Protein AF-A0A2P2GCE1-F1 (afdb_monomer)

Secondary structure (DSSP, 8-state):
-EE--SHHHHHHHHHHHHHHHTTSS--EE---EESSSSTTTEE----TT--TT-EEEEE-SS---HHHHHHHHHHHHTT-EEEEEE-TTSHHHHHHHHTTPEEEEPP--TT----SSTHHHHTSHHHHHHHHHHHHHHHHHTTSS---HHHHHHHHHHHHHHHHHHSTTS-GGG-HHHHHHHHHTTEEEEEEEESTTHHHHHHHHHHHIIIII----EEEETTTHHHHHHHHHHSTTSTTS-TTGGG---SSSPPPPEEEEEEEE-----TTGGGS-------------------------PPPPP--PPPPPPP-B-TTT-SB-SHHHHHHHHHHTT-EEEEE-PPSS-HHHHHHHHHHHHHHHHHHHHHHHHHHS--

Organism: Streptomyces showdoensis (NCBI:txid68268)

pLDDT: mean 81.76, std 20.46, range [31.11, 98.44]

Radius of gyration: 25.98 Å; Cα contacts (8 Å, |Δi|>4): 596; chains: 1; bounding box: 72×63×85 Å

Solvent-accessible surface area (backbone atoms only — not comparable to full-atom values): 21434 Å² total; per-residue (Å²): 68,39,28,42,42,70,65,62,34,29,47,38,45,37,41,44,52,29,45,62,22,47,91,75,45,68,56,43,70,48,70,73,44,64,92,49,103,44,90,65,37,41,35,57,74,81,61,92,83,65,31,60,90,38,42,37,40,32,32,33,82,60,26,69,44,54,26,56,32,56,36,46,50,52,34,38,77,42,50,23,46,41,37,33,22,21,41,80,90,18,65,30,42,56,41,31,56,75,48,75,29,46,75,42,58,42,55,68,60,100,82,63,72,83,60,96,65,64,74,69,48,50,74,32,70,64,42,36,51,17,37,37,54,56,46,43,54,50,32,26,76,72,70,46,34,96,40,53,72,70,53,51,49,52,31,50,55,44,42,52,57,46,44,67,43,44,32,89,89,45,58,56,97,74,10,65,15,51,45,50,20,68,70,44,74,69,35,35,43,37,26,34,13,39,49,76,47,21,44,43,44,32,47,40,42,28,51,41,23,39,73,58,38,67,40,67,47,48,54,36,44,60,65,61,32,52,75,75,43,44,60,49,44,70,34,82,24,17,67,68,59,53,86,60,58,88,76,54,85,66,84,89,58,83,82,76,51,28,42,28,41,35,38,34,39,41,80,76,63,72,85,70,64,80,80,74,72,75,74,81,89,71,95,73,86,83,86,82,82,91,86,88,83,82,85,90,87,85,89,87,84,88,76,84,84,71,86,78,67,82,77,66,84,76,72,56,56,39,92,89,76,74,45,88,44,49,61,67,61,49,51,51,52,34,55,76,40,61,32,52,74,47,80,47,69,52,69,92,60,52,67,64,38,26,39,45,38,51,42,51,44,45,43,46,13,29,52,51,34,22,57,56,49,59,72,71,53,87,128

InterPro domains:
  IPR019490 Bifunctional glucose-6-phosphate/mannose-6-phosphate isomerase, C-terminal [PF10432] (175-269)
  IPR046348 SIS domain superfamily [SSF53697] (43-269)

Sequence (379 aa):
VLVAGPGTAAAGVADLVGALAGAAAPVIRLAPTGVAPAAGALRWSLPGWAGSVDLLLIPTADGSEPGLALLAEQAYRRGITVVAVAPKSSPLAEAVGRSHGLLVPMAMAPHETVPEYGETLAASPGALWALFTPLLALLDRVGLVDAPPEALEQVADRLDRTAERCGPAIATYGNPAKTLAAELADSLPLIWTEGESAGPAGRRFAAVLAELAGLPALAAELPEAMPAHGVLLAGDYAAGADPDDFFRDRVDEPQALRARVVLLRDRATNRGRANEAVGDPDGTGPTGPGGSGGSGGPGGSGGPGGPTGPIGPESPVDPETGALSAAPAARELALGHGTAISELEPEEGTALEALAELLAVTDFAAVYLSLASAGLSPR

Nearest PDB structures (foldseek):
  3knz-assembly3_F  TM=6.234E-01  e=6.292E-07  Salmonella enterica subsp. enterica serovar Typhimurium
  3knz-assembly2_C  TM=5.979E-01  e=7.928E-07  Salmonella enterica subsp. enterica serovar Typhimurium
  2a3n-assembly1_A-2  TM=6.358E-01  e=1.413E-06  Salmonella enterica subsp. enterica serovar Typhimurium str. LT2
  3knz-assembly1_B  TM=5.934E-01  e=2.668E-06  Salmonella enterica subsp. enterica serovar Typhimurium
  2j6h-assembly1_B  TM=5.439E-01  e=7.124E-06  Escherichia coli

Mean predicted aligned error: 10.97 Å

Foldseek 3Di:
DEFEEDDLLSVLLQVQLCLQLDPVDHGHYFDWDADDSDAAGTAGDDDPPDAQVAEYEYEYAALRHVRLLVVLQVCLVRNHAYEYAYACPHPNVVSCVVSVHHYDYFDDDPPDDCDPDNPVLRLALVSNNSRNVVVLVVCCVVVSGVCPPVNVVVLVVLLVVLCVQQPPPDDQVRHLLSVLLVVQLQAAEEEEEEDSQRQSLSVSLQSSLCVQQVHHYHYDYPPVSCVVCLCLLQEPQFPPNDVCVVVDPVPPDRRRHHYAYEYEYEDPDPPPPVPPPPPDPDPDDDDYDDDDDDDDDDDDDDDDDDDDDPDPPDQDQDPPRRDRDCVVVVVVSCVVSVHHYHYDYRDDDDSSSRNSSSSSSSSSNSNSSSVVSVVVDDD

Structure (mmCIF, N/CA/C/O backbone):
data_AF-A0A2P2GCE1-F1
#
_entry.id   AF-A0A2P2GCE1-F1
#
loop_
_atom_site.group_PDB
_atom_site.id
_atom_site.type_symbol
_atom_site.label_atom_id
_atom_site.label_alt_id
_atom_site.label_comp_id
_atom_site.label_asym_id
_atom_site.label_entity_id
_atom_site.label_seq_id
_atom_site.pdbx_PDB_ins_code
_atom_site.Cartn_x
_atom_site.Cartn_y
_atom_site.Cartn_z
_atom_site.occupancy
_atom_site.B_iso_or_equiv
_atom_site.auth_seq_id
_atom_site.auth_comp_id
_atom_site.auth_asym_id
_atom_site.auth_atom_id
_atom_site.pdbx_PDB_model_num
ATOM 1 N N . VAL A 1 1 ? 7.391 -10.878 -13.777 1.00 97.00 1 VAL A N 1
ATOM 2 C CA . VAL A 1 1 ? 8.082 -9.668 -13.267 1.00 97.00 1 VAL A CA 1
ATOM 3 C C . VAL A 1 1 ? 8.593 -9.946 -11.865 1.00 97.00 1 VAL A C 1
ATOM 5 O O . VAL A 1 1 ? 7.847 -10.456 -11.039 1.00 97.00 1 VAL A O 1
ATOM 8 N N . LEU A 1 2 ? 9.861 -9.656 -11.597 1.00 98.19 2 LEU A N 1
ATOM 9 C CA . LEU A 1 2 ? 10.485 -9.746 -10.281 1.00 98.19 2 LEU A CA 1
ATOM 10 C C . LEU A 1 2 ? 10.669 -8.329 -9.736 1.00 98.19 2 LEU A C 1
ATOM 12 O O . LEU A 1 2 ? 11.089 -7.451 -10.483 1.00 98.19 2 LEU A O 1
ATOM 16 N N . VAL A 1 3 ? 10.393 -8.102 -8.454 1.00 98.19 3 VAL A N 1
ATOM 17 C CA . VAL A 1 3 ? 10.593 -6.792 -7.812 1.00 98.19 3 VAL A CA 1
ATOM 18 C C . VAL A 1 3 ? 11.476 -6.958 -6.585 1.00 98.19 3 VAL A C 1
ATOM 20 O O . VAL A 1 3 ? 11.187 -7.790 -5.727 1.00 98.19 3 VAL A O 1
ATOM 23 N N . ALA A 1 4 ? 12.555 -6.184 -6.491 1.00 97.50 4 ALA A N 1
ATOM 24 C CA . ALA A 1 4 ? 13.495 -6.252 -5.378 1.00 97.50 4 ALA A CA 1
ATOM 25 C C . ALA A 1 4 ? 13.879 -4.858 -4.892 1.00 97.50 4 ALA A C 1
ATOM 27 O O . ALA A 1 4 ? 14.439 -4.065 -5.638 1.00 97.50 4 ALA A O 1
ATOM 28 N N . GLY A 1 5 ? 13.638 -4.583 -3.618 1.00 93.56 5 GLY A N 1
ATOM 29 C CA . GLY A 1 5 ? 14.087 -3.358 -2.976 1.00 93.56 5 GLY A CA 1
ATOM 30 C C . GLY A 1 5 ? 13.946 -3.452 -1.458 1.00 93.56 5 GLY A C 1
ATOM 31 O O . GLY A 1 5 ? 13.194 -4.304 -0.963 1.00 93.56 5 GLY A O 1
ATOM 32 N N . PRO A 1 6 ? 14.711 -2.646 -0.710 1.00 89.81 6 PRO A N 1
ATOM 33 C CA . PRO A 1 6 ? 14.634 -2.584 0.741 1.00 89.81 6 PRO A CA 1
ATOM 34 C C . PRO A 1 6 ? 13.411 -1.780 1.202 1.00 89.81 6 PRO A C 1
ATOM 36 O O . PRO A 1 6 ? 12.916 -0.904 0.494 1.00 89.81 6 PRO A O 1
ATOM 39 N N . GLY A 1 7 ? 12.964 -2.062 2.425 1.00 87.12 7 GLY A N 1
ATOM 40 C CA . GLY A 1 7 ? 11.934 -1.275 3.102 1.00 87.12 7 GLY A CA 1
ATOM 41 C C . GLY A 1 7 ? 10.504 -1.495 2.603 1.00 87.12 7 GLY A C 1
ATOM 42 O O . GLY A 1 7 ? 10.223 -2.295 1.701 1.00 87.12 7 GLY A O 1
ATOM 43 N N . THR A 1 8 ? 9.587 -0.782 3.245 1.00 88.31 8 THR A N 1
ATOM 44 C CA . THR A 1 8 ? 8.139 -0.821 3.004 1.00 88.31 8 THR A CA 1
ATOM 45 C C . THR A 1 8 ? 7.738 -0.107 1.725 1.00 88.31 8 THR A C 1
ATOM 47 O O . THR A 1 8 ? 6.841 -0.594 1.048 1.00 88.31 8 THR A O 1
ATOM 50 N N . ALA A 1 9 ? 8.422 0.971 1.325 1.00 89.44 9 ALA A N 1
ATOM 51 C CA . ALA A 1 9 ? 8.139 1.658 0.066 1.00 89.44 9 ALA A CA 1
ATOM 52 C C . ALA A 1 9 ? 8.326 0.718 -1.138 1.00 89.44 9 ALA A C 1
ATOM 54 O O . ALA A 1 9 ? 7.420 0.569 -1.955 1.00 89.44 9 ALA A O 1
ATOM 55 N N . ALA A 1 10 ? 9.454 0.001 -1.214 1.00 91.62 10 ALA A N 1
ATOM 56 C CA . ALA A 1 10 ? 9.690 -0.977 -2.276 1.00 91.62 10 ALA A CA 1
ATOM 57 C C . ALA A 1 10 ? 8.738 -2.183 -2.196 1.00 91.62 10 ALA A C 1
ATOM 59 O O . ALA A 1 10 ? 8.334 -2.720 -3.228 1.00 91.62 10 ALA A O 1
ATOM 60 N N . ALA A 1 11 ? 8.372 -2.613 -0.982 1.00 92.38 11 ALA A N 1
ATOM 61 C CA . ALA A 1 11 ? 7.367 -3.656 -0.786 1.00 92.38 11 ALA A CA 1
ATOM 62 C C . ALA A 1 11 ? 5.987 -3.215 -1.296 1.00 92.38 11 ALA A C 1
ATOM 64 O O . ALA A 1 11 ? 5.357 -3.948 -2.049 1.00 92.38 11 ALA A O 1
ATOM 65 N N . GLY A 1 12 ? 5.572 -1.994 -0.954 1.00 93.50 12 GLY A N 1
ATOM 66 C CA . GLY A 1 12 ? 4.338 -1.375 -1.418 1.00 93.50 12 GLY A CA 1
ATOM 67 C C . GLY A 1 12 ? 4.319 -1.242 -2.935 1.00 93.50 12 GLY A C 1
ATOM 68 O O . GLY A 1 12 ? 3.359 -1.668 -3.559 1.00 93.50 12 GLY A O 1
ATOM 69 N N . VAL A 1 13 ? 5.403 -0.765 -3.555 1.00 95.00 13 VAL A N 1
ATOM 70 C CA . VAL A 1 13 ? 5.531 -0.740 -5.023 1.00 95.00 13 VAL A CA 1
ATOM 71 C C . VAL A 1 13 ? 5.322 -2.130 -5.629 1.00 95.00 13 VAL A C 1
ATOM 73 O O . VAL A 1 13 ? 4.600 -2.254 -6.613 1.00 95.00 13 VAL A O 1
ATOM 76 N N . ALA A 1 14 ? 5.921 -3.180 -5.060 1.00 95.62 14 ALA A N 1
ATOM 77 C CA . ALA A 1 14 ? 5.745 -4.541 -5.569 1.00 95.62 14 ALA A CA 1
ATOM 78 C C . ALA A 1 14 ? 4.281 -5.007 -5.494 1.00 95.62 14 ALA A C 1
ATOM 80 O O . ALA A 1 14 ? 3.779 -5.577 -6.462 1.00 95.62 14 ALA A O 1
ATOM 81 N N . ASP A 1 15 ? 3.603 -4.726 -4.380 1.00 94.50 15 ASP A N 1
ATOM 82 C CA . ASP A 1 15 ? 2.193 -5.066 -4.181 1.00 94.50 15 ASP A CA 1
ATOM 83 C C . ASP A 1 15 ? 1.279 -4.292 -5.145 1.00 94.50 15 ASP A C 1
ATOM 85 O O . ASP A 1 15 ? 0.379 -4.881 -5.740 1.00 94.50 15 ASP A O 1
ATOM 89 N N . LEU A 1 16 ? 1.538 -2.995 -5.349 1.00 94.88 16 LEU A N 1
ATOM 90 C CA . LEU A 1 16 ? 0.778 -2.136 -6.266 1.00 94.88 16 LEU A CA 1
ATOM 91 C C . LEU A 1 16 ? 0.958 -2.574 -7.723 1.00 94.88 16 LEU A C 1
ATOM 93 O O . LEU A 1 16 ? -0.018 -2.714 -8.454 1.00 94.88 16 LEU A O 1
ATOM 97 N N . VAL A 1 17 ? 2.199 -2.847 -8.141 1.00 95.00 17 VAL A N 1
ATOM 98 C CA . VAL A 1 17 ? 2.485 -3.385 -9.480 1.00 95.00 17 VAL A CA 1
ATOM 99 C C . VAL A 1 17 ? 1.820 -4.749 -9.663 1.00 95.00 17 VAL A C 1
ATOM 101 O O . VAL A 1 17 ? 1.290 -5.018 -10.736 1.00 95.00 17 VAL A O 1
ATOM 104 N N . GLY A 1 18 ? 1.807 -5.595 -8.628 1.00 93.69 18 GLY A N 1
ATOM 105 C CA . GLY A 1 18 ? 1.111 -6.882 -8.641 1.00 93.69 18 GLY A CA 1
ATOM 106 C C . GLY A 1 18 ? -0.392 -6.754 -8.859 1.00 93.69 18 GLY A C 1
ATOM 107 O O . GLY A 1 18 ? -0.934 -7.428 -9.733 1.00 93.69 18 GLY A O 1
ATOM 108 N N . ALA A 1 19 ? -1.045 -5.863 -8.115 1.00 91.56 19 ALA A N 1
ATOM 109 C CA . ALA A 1 19 ? -2.475 -5.619 -8.262 1.00 91.56 19 ALA A CA 1
ATOM 110 C C . ALA A 1 19 ? -2.828 -5.043 -9.641 1.00 91.56 19 ALA A C 1
ATOM 112 O O . ALA A 1 19 ? -3.722 -5.559 -10.308 1.00 91.56 19 ALA A O 1
ATOM 113 N N . LEU A 1 20 ? -2.082 -4.038 -10.115 1.00 91.38 20 LEU A N 1
ATOM 114 C CA . LEU A 1 20 ? -2.357 -3.395 -11.403 1.00 91.38 20 LEU A CA 1
ATOM 115 C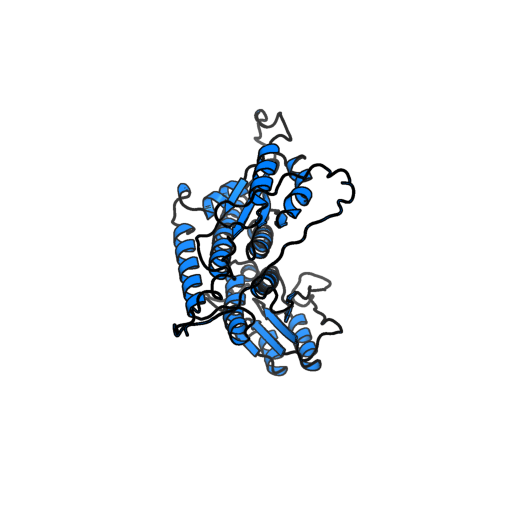 C . LEU A 1 20 ? -2.070 -4.303 -12.605 1.00 91.38 20 LEU A C 1
ATOM 117 O O . LEU A 1 20 ? -2.835 -4.296 -13.571 1.00 91.38 20 LEU A O 1
ATOM 121 N N . ALA A 1 21 ? -0.996 -5.098 -12.552 1.00 90.69 21 ALA A N 1
ATOM 122 C CA . ALA A 1 21 ? -0.695 -6.069 -13.602 1.00 90.69 21 ALA A CA 1
ATOM 123 C C . ALA A 1 21 ? -1.765 -7.170 -13.675 1.00 90.69 21 ALA A C 1
ATOM 125 O O . ALA A 1 21 ? -2.059 -7.683 -14.758 1.00 90.69 21 ALA A O 1
ATOM 126 N N . GLY A 1 22 ? -2.367 -7.534 -12.536 1.00 85.00 22 GLY A N 1
ATOM 127 C CA . GLY A 1 22 ? -3.435 -8.525 -12.454 1.00 85.00 22 GLY A CA 1
ATOM 128 C C . GLY A 1 22 ? -3.074 -9.827 -13.176 1.00 85.00 22 GLY A C 1
ATOM 129 O O . GLY A 1 22 ? -2.031 -10.432 -12.937 1.00 85.00 22 GLY A O 1
ATOM 130 N N . ALA A 1 23 ? -3.932 -10.255 -14.105 1.00 84.75 23 ALA A N 1
ATOM 131 C CA . ALA A 1 23 ? -3.715 -11.472 -14.887 1.00 84.75 23 ALA A CA 1
ATOM 132 C C . ALA A 1 23 ? -2.702 -11.319 -16.044 1.00 84.75 23 ALA A C 1
ATOM 134 O O . ALA A 1 23 ? -2.363 -12.322 -16.671 1.00 84.75 23 ALA A O 1
ATOM 135 N N . ALA A 1 24 ? -2.221 -10.106 -16.349 1.00 87.81 24 ALA A N 1
ATOM 136 C CA . ALA A 1 24 ? -1.323 -9.871 -17.482 1.00 87.81 24 ALA A CA 1
ATOM 137 C C . ALA A 1 24 ? 0.068 -10.484 -17.257 1.00 87.81 24 ALA A C 1
ATOM 139 O O . ALA A 1 24 ? 0.662 -11.032 -18.187 1.00 87.81 24 ALA A O 1
ATOM 140 N N . ALA A 1 25 ? 0.586 -10.425 -16.025 1.00 90.38 25 ALA A N 1
ATOM 141 C CA . ALA A 1 25 ? 1.850 -11.059 -15.668 1.00 90.38 25 ALA A CA 1
ATOM 142 C C . ALA A 1 25 ? 1.961 -11.340 -14.161 1.00 90.38 25 ALA A C 1
ATOM 144 O O . ALA A 1 25 ? 1.595 -10.489 -13.352 1.00 90.38 25 ALA A O 1
ATOM 145 N N . PRO A 1 26 ? 2.572 -12.471 -13.754 1.00 93.94 26 PRO A N 1
ATOM 146 C CA . PRO A 1 26 ? 2.893 -12.701 -12.353 1.00 93.94 26 PRO A CA 1
ATOM 147 C C . PRO A 1 26 ? 3.958 -11.705 -11.879 1.00 93.94 26 PRO A C 1
ATOM 149 O O . PRO A 1 26 ? 5.027 -11.567 -12.493 1.00 93.94 26 PRO A O 1
ATOM 152 N N . VAL A 1 27 ? 3.683 -11.044 -10.757 1.00 95.75 27 VAL A N 1
ATOM 153 C CA . VAL A 1 27 ? 4.613 -10.142 -10.070 1.00 95.75 27 VAL A CA 1
ATOM 154 C C . VAL A 1 27 ? 5.068 -10.810 -8.780 1.00 95.75 27 VAL A C 1
ATOM 156 O O . VAL A 1 27 ? 4.255 -11.179 -7.939 1.00 95.75 27 VAL A O 1
ATOM 159 N N . ILE A 1 28 ? 6.377 -11.004 -8.634 1.00 96.44 28 ILE A N 1
ATOM 160 C CA . ILE A 1 28 ? 6.964 -11.695 -7.485 1.00 96.44 28 ILE A CA 1
ATOM 161 C C . ILE A 1 28 ? 7.932 -10.751 -6.790 1.00 96.44 28 ILE A C 1
ATOM 163 O O . ILE A 1 28 ? 8.972 -10.378 -7.341 1.00 96.44 28 ILE A O 1
ATOM 167 N N . ARG A 1 29 ? 7.613 -10.401 -5.544 1.00 96.50 29 ARG A N 1
ATOM 168 C CA . ARG A 1 29 ? 8.542 -9.693 -4.670 1.00 96.50 29 ARG A CA 1
ATOM 169 C C . ARG A 1 29 ? 9.644 -10.646 -4.208 1.00 96.50 29 ARG A C 1
ATOM 171 O O . ARG A 1 29 ? 9.377 -11.679 -3.599 1.00 96.50 29 ARG A O 1
ATOM 178 N N . LEU A 1 30 ? 10.8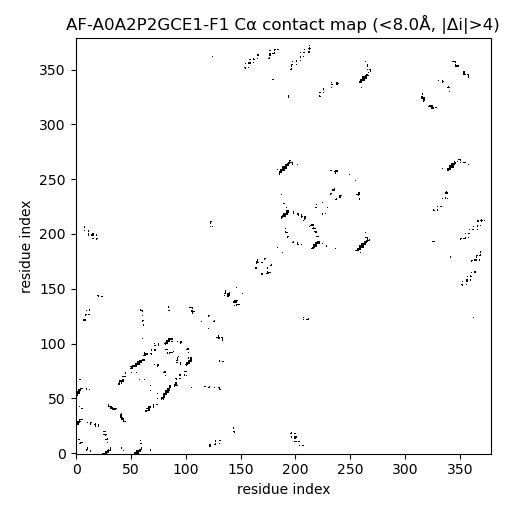95 -10.276 -4.454 1.00 97.31 30 LEU A N 1
ATOM 179 C CA . LEU A 1 30 ? 12.058 -10.956 -3.899 1.00 97.31 30 LEU A CA 1
ATOM 180 C C . LEU A 1 30 ? 12.292 -10.429 -2.480 1.00 97.31 30 LEU A C 1
ATOM 182 O O . LEU A 1 30 ? 12.691 -9.278 -2.290 1.00 97.31 30 LEU A O 1
ATOM 186 N N . ALA A 1 31 ? 12.026 -11.267 -1.479 1.00 93.19 31 ALA A N 1
ATOM 187 C CA . ALA A 1 31 ? 12.247 -10.902 -0.086 1.00 93.19 31 ALA A CA 1
ATOM 188 C C . ALA A 1 31 ? 13.753 -10.721 0.198 1.00 93.19 31 ALA A C 1
ATOM 190 O O . ALA A 1 31 ? 14.552 -11.575 -0.206 1.00 93.19 31 ALA A O 1
ATOM 191 N N . PRO A 1 32 ? 14.158 -9.637 0.888 1.00 93.50 32 PRO A N 1
ATOM 192 C CA . PRO A 1 32 ? 15.534 -9.492 1.330 1.00 93.50 32 PRO A CA 1
ATOM 193 C C . PRO A 1 32 ? 15.869 -10.548 2.387 1.00 93.50 32 PRO A C 1
ATOM 195 O O . PRO A 1 32 ? 15.072 -10.844 3.274 1.00 93.50 32 PRO A O 1
ATOM 198 N N . THR A 1 33 ? 17.082 -11.078 2.319 1.00 92.62 33 THR A N 1
ATOM 199 C CA . THR A 1 33 ? 17.701 -11.893 3.370 1.00 92.62 33 THR A CA 1
ATOM 200 C C . THR A 1 33 ? 18.918 -11.158 3.919 1.00 92.62 33 THR A C 1
ATOM 202 O O . THR A 1 33 ? 19.455 -10.271 3.261 1.00 92.62 33 THR A O 1
ATOM 205 N N . GLY A 1 34 ? 19.370 -11.484 5.124 1.00 89.56 34 GLY A N 1
ATOM 206 C CA . GLY A 1 34 ? 20.516 -10.801 5.718 1.00 89.56 34 GLY A CA 1
ATOM 207 C C . GLY A 1 34 ? 20.643 -11.071 7.207 1.00 89.56 34 GLY A C 1
ATOM 208 O O . GLY A 1 34 ? 19.782 -11.705 7.810 1.00 89.56 34 GLY A O 1
ATOM 209 N N . VAL A 1 35 ? 21.740 -10.589 7.789 1.00 87.31 35 VAL A N 1
ATOM 210 C CA . VAL A 1 35 ? 22.034 -10.739 9.226 1.00 87.31 35 VAL A CA 1
ATOM 211 C C . VAL A 1 35 ? 21.530 -9.563 10.069 1.00 87.31 35 VAL A C 1
ATOM 213 O O . VAL A 1 35 ? 21.511 -9.664 11.291 1.00 87.31 35 VAL A O 1
ATOM 216 N N . ALA A 1 36 ? 21.151 -8.450 9.430 1.00 82.94 36 ALA A N 1
ATOM 217 C CA . ALA A 1 36 ? 20.668 -7.232 10.077 1.00 82.94 36 ALA A CA 1
ATOM 218 C C . ALA A 1 36 ? 19.859 -6.360 9.092 1.00 82.94 36 ALA A C 1
ATOM 220 O O . ALA A 1 36 ? 20.103 -6.442 7.885 1.00 82.94 36 ALA A O 1
ATOM 221 N N . PRO A 1 37 ? 18.956 -5.487 9.580 1.00 73.69 37 PRO A N 1
ATOM 222 C CA . PRO A 1 37 ? 18.264 -4.476 8.777 1.00 73.69 37 PRO A CA 1
ATOM 223 C C . PRO A 1 37 ? 19.143 -3.225 8.582 1.00 73.69 37 PRO A C 1
ATOM 225 O O . PRO A 1 37 ? 18.708 -2.108 8.830 1.00 73.69 37 PRO A O 1
ATOM 228 N N . ALA A 1 38 ? 20.412 -3.416 8.218 1.00 74.06 38 ALA A N 1
ATOM 229 C CA . ALA A 1 38 ? 21.393 -2.341 8.086 1.00 74.06 38 ALA A CA 1
ATOM 230 C C . ALA A 1 38 ? 21.940 -2.273 6.659 1.00 74.06 38 ALA A C 1
ATOM 232 O O . ALA A 1 38 ? 22.101 -3.313 6.009 1.00 74.06 38 ALA A O 1
ATOM 233 N N . ALA A 1 39 ? 22.298 -1.062 6.225 1.00 73.88 39 ALA A N 1
ATOM 234 C CA . ALA A 1 39 ? 22.939 -0.825 4.936 1.00 73.88 39 ALA A CA 1
ATOM 235 C C . ALA A 1 39 ? 24.120 -1.782 4.728 1.00 73.88 39 ALA A C 1
ATOM 237 O O . ALA A 1 39 ? 25.005 -1.904 5.578 1.00 73.88 39 ALA A O 1
ATOM 238 N N . GLY A 1 40 ? 24.137 -2.507 3.609 1.00 83.75 40 GLY A N 1
ATOM 239 C CA . GLY A 1 40 ? 25.195 -3.476 3.323 1.00 83.75 40 GLY A CA 1
ATOM 240 C C . GLY A 1 40 ? 24.933 -4.897 3.816 1.00 83.75 40 GLY A C 1
ATOM 241 O O . GLY A 1 40 ? 25.642 -5.813 3.380 1.00 83.75 40 GLY A O 1
ATOM 242 N N . ALA A 1 41 ? 23.926 -5.133 4.661 1.00 90.06 41 ALA A N 1
ATOM 243 C CA . ALA A 1 41 ? 23.617 -6.461 5.199 1.00 90.06 41 ALA A CA 1
ATOM 244 C C . ALA A 1 41 ? 22.568 -7.226 4.374 1.00 90.06 41 ALA A C 1
ATOM 246 O O . ALA A 1 41 ? 22.531 -8.458 4.447 1.00 90.06 41 ALA A O 1
ATOM 247 N N . LEU A 1 42 ? 21.764 -6.529 3.564 1.00 93.69 42 LEU A N 1
ATOM 248 C CA . LEU A 1 42 ? 20.676 -7.131 2.793 1.00 93.69 42 LEU A CA 1
ATOM 249 C C . LEU A 1 42 ? 21.164 -7.802 1.501 1.00 93.69 42 LEU A C 1
ATOM 251 O O . LEU A 1 42 ? 22.088 -7.337 0.828 1.00 93.69 42 LEU A O 1
ATOM 255 N N . ARG A 1 43 ? 20.551 -8.930 1.148 1.00 94.69 43 ARG A N 1
ATOM 256 C CA . ARG A 1 43 ? 20.847 -9.753 -0.030 1.00 94.69 43 ARG A CA 1
ATOM 257 C C . ARG A 1 43 ? 19.555 -10.231 -0.674 1.00 94.69 43 ARG A C 1
ATOM 259 O O . ARG A 1 43 ? 18.578 -10.528 0.007 1.00 94.69 43 ARG A O 1
ATOM 266 N N . TRP A 1 44 ? 19.600 -10.400 -1.988 1.00 96.50 44 TRP A N 1
ATOM 267 C CA . TRP A 1 44 ? 18.512 -10.959 -2.780 1.00 96.50 44 TRP A CA 1
ATOM 268 C C . TRP A 1 44 ? 19.046 -12.085 -3.651 1.00 96.50 44 TRP A C 1
ATOM 270 O O . TRP A 1 44 ? 20.198 -12.061 -4.092 1.00 96.50 44 TRP A O 1
ATOM 280 N N . SER A 1 45 ? 18.191 -13.068 -3.908 1.00 95.31 45 SER A N 1
ATOM 281 C CA . SER A 1 45 ? 18.513 -14.207 -4.760 1.00 95.31 45 SER A CA 1
ATOM 282 C C . SER A 1 45 ? 17.442 -14.382 -5.822 1.00 95.31 45 SER A C 1
ATOM 284 O O . SER A 1 45 ? 16.252 -14.276 -5.527 1.00 95.31 45 SER A O 1
ATOM 286 N N . LEU A 1 46 ? 17.876 -14.650 -7.052 1.00 97.38 46 LEU A N 1
ATOM 287 C CA . LEU A 1 46 ? 16.972 -14.948 -8.155 1.00 97.38 46 LEU A CA 1
ATOM 288 C C . LEU A 1 46 ? 16.497 -16.405 -8.072 1.00 97.38 46 LEU A C 1
ATOM 290 O O . LEU A 1 46 ? 17.342 -17.300 -7.927 1.00 97.38 46 LEU A O 1
ATOM 294 N N . PRO A 1 47 ? 15.190 -16.672 -8.250 1.00 96.75 47 PRO A N 1
ATOM 295 C CA . PRO A 1 47 ? 14.674 -18.030 -8.391 1.00 96.75 47 PRO A CA 1
ATOM 296 C C . PRO A 1 47 ? 15.408 -18.814 -9.485 1.00 96.75 47 PRO A C 1
ATOM 298 O O . PRO A 1 47 ? 15.881 -18.237 -10.464 1.00 96.75 47 PRO A O 1
ATOM 301 N N . GLY A 1 48 ? 15.508 -20.138 -9.345 1.00 96.06 48 GLY A N 1
ATOM 302 C CA . GLY A 1 48 ? 16.261 -20.981 -10.289 1.00 96.06 48 GLY A CA 1
ATOM 303 C C . GLY A 1 48 ? 15.728 -20.963 -11.728 1.00 96.06 48 GLY A C 1
ATOM 304 O O . GLY A 1 48 ? 16.494 -21.191 -12.656 1.00 96.06 48 GLY A O 1
ATOM 305 N N . TRP A 1 49 ? 14.442 -20.658 -11.908 1.00 95.69 49 TRP A N 1
ATOM 306 C CA . TRP A 1 49 ? 13.774 -20.574 -13.209 1.00 95.69 49 TRP A CA 1
ATOM 307 C C . TRP A 1 49 ? 13.901 -19.200 -13.889 1.00 95.69 49 TRP A C 1
ATOM 309 O O . TRP A 1 49 ? 13.540 -19.088 -15.056 1.00 95.69 49 TRP A O 1
ATOM 319 N N . ALA A 1 50 ? 14.393 -18.170 -13.188 1.00 97.44 50 ALA A N 1
ATOM 320 C CA . ALA A 1 50 ? 14.442 -16.808 -13.718 1.00 97.44 50 ALA A CA 1
ATOM 321 C C . ALA A 1 50 ? 15.486 -16.670 -14.842 1.00 97.44 50 ALA A C 1
ATOM 323 O O . ALA A 1 50 ? 16.646 -17.061 -14.654 1.00 97.44 50 ALA A O 1
ATOM 324 N N . GLY A 1 51 ? 15.091 -16.083 -15.975 1.00 96.62 51 GLY A N 1
ATOM 325 C CA . GLY A 1 51 ? 15.886 -16.017 -17.204 1.00 96.62 51 GLY A CA 1
ATOM 326 C C . GLY A 1 51 ? 15.482 -14.890 -18.162 1.00 96.62 51 GLY A C 1
ATOM 327 O O . GLY A 1 51 ? 14.857 -13.909 -17.780 1.00 96.62 51 GLY A O 1
ATOM 328 N N . SER A 1 52 ? 15.849 -15.004 -19.438 1.00 96.31 52 SER A N 1
ATOM 329 C CA . SER A 1 52 ? 15.854 -13.864 -20.373 1.00 96.31 52 SER A CA 1
ATOM 330 C C . SER A 1 52 ? 14.497 -13.270 -20.762 1.00 96.31 52 SER A C 1
ATOM 332 O O . SER A 1 52 ? 14.450 -12.235 -21.419 1.00 96.31 52 SER A O 1
ATOM 334 N N . VAL A 1 53 ? 13.398 -13.930 -20.402 1.00 94.69 53 VAL A N 1
ATOM 335 C CA . VAL A 1 53 ? 12.029 -13.429 -20.610 1.00 94.69 53 VAL A CA 1
ATOM 336 C C . VAL A 1 53 ? 11.496 -12.667 -19.396 1.00 94.69 53 VAL A C 1
ATOM 338 O O . VAL A 1 53 ? 10.397 -12.121 -19.446 1.00 94.69 53 VAL A O 1
ATOM 341 N N . ASP A 1 54 ? 12.264 -12.624 -18.307 1.00 96.56 54 ASP A N 1
ATOM 342 C CA . ASP A 1 54 ? 11.882 -11.939 -17.085 1.00 96.56 54 ASP A CA 1
ATOM 343 C C . ASP A 1 54 ? 12.345 -10.478 -17.072 1.00 96.56 54 ASP A C 1
ATOM 345 O O . ASP A 1 54 ? 13.385 -10.096 -17.619 1.00 96.56 54 ASP A O 1
ATOM 349 N N . LEU A 1 55 ? 11.561 -9.672 -16.362 1.00 97.00 55 LEU A N 1
ATOM 350 C CA . LEU A 1 55 ? 11.849 -8.286 -16.017 1.00 97.00 55 LEU A CA 1
ATOM 351 C C . LEU A 1 55 ? 12.127 -8.203 -14.518 1.00 97.00 55 LEU A C 1
ATOM 353 O O . LEU A 1 55 ? 11.278 -8.614 -13.726 1.00 97.00 55 LEU A O 1
ATOM 357 N N . LEU A 1 56 ? 13.280 -7.657 -14.138 1.00 98.19 56 LEU A N 1
ATOM 358 C CA . LEU A 1 56 ? 13.629 -7.307 -12.767 1.00 98.19 56 LEU A CA 1
ATOM 359 C C . LEU A 1 56 ? 13.491 -5.795 -12.568 1.00 98.19 56 LEU A C 1
ATOM 361 O O . LEU A 1 56 ? 14.229 -5.018 -13.173 1.00 98.19 56 LEU A O 1
ATOM 365 N N . LEU A 1 57 ? 12.585 -5.401 -11.678 1.00 98.38 57 LEU A N 1
ATOM 366 C CA . LEU A 1 57 ? 12.412 -4.034 -11.205 1.00 98.38 57 LEU A CA 1
ATOM 367 C C . LEU A 1 57 ? 13.134 -3.853 -9.867 1.00 98.38 57 LEU A C 1
ATOM 369 O O . LEU A 1 57 ? 12.926 -4.631 -8.934 1.00 98.38 57 LEU A O 1
ATOM 373 N N . ILE A 1 58 ? 13.955 -2.810 -9.761 1.00 98.12 58 ILE A N 1
ATOM 374 C CA . ILE A 1 58 ? 14.687 -2.455 -8.542 1.00 98.12 58 ILE A CA 1
ATOM 375 C C . ILE A 1 58 ? 14.295 -1.038 -8.090 1.00 98.12 58 ILE A C 1
ATOM 377 O O . ILE A 1 58 ? 14.989 -0.082 -8.442 1.00 98.12 58 ILE A O 1
ATOM 381 N N . PRO A 1 59 ? 13.175 -0.864 -7.362 1.00 96.00 59 PRO A N 1
ATOM 382 C CA . PRO A 1 59 ? 12.824 0.412 -6.744 1.00 96.00 59 PRO A CA 1
ATOM 383 C C . PRO A 1 59 ? 13.594 0.609 -5.428 1.00 96.00 59 PRO A C 1
ATOM 385 O O . PRO A 1 59 ? 13.525 -0.226 -4.525 1.00 96.00 59 PRO A O 1
ATOM 388 N N . THR A 1 60 ? 14.327 1.714 -5.298 1.00 92.44 60 THR A N 1
ATOM 389 C CA . THR A 1 60 ? 15.046 2.070 -4.066 1.00 92.44 60 THR A CA 1
ATOM 390 C C . THR A 1 60 ? 15.203 3.581 -3.914 1.00 92.44 60 THR A C 1
ATOM 392 O O . THR A 1 60 ? 15.590 4.274 -4.851 1.00 92.44 60 THR A O 1
ATOM 395 N N . ALA A 1 61 ? 14.906 4.094 -2.718 1.00 87.25 61 ALA A N 1
ATOM 396 C CA . ALA A 1 61 ? 14.978 5.523 -2.423 1.00 87.25 61 ALA A CA 1
ATOM 397 C C . ALA A 1 61 ? 16.423 6.045 -2.295 1.00 87.25 61 ALA A C 1
ATOM 399 O O . ALA A 1 61 ? 16.652 7.233 -2.497 1.00 87.25 61 ALA A O 1
ATOM 400 N N . ASP A 1 62 ? 17.398 5.180 -1.988 1.00 84.69 62 ASP A N 1
ATOM 401 C CA . ASP A 1 62 ? 18.798 5.580 -1.782 1.00 84.69 62 ASP A CA 1
ATOM 402 C C . ASP A 1 62 ? 19.770 4.993 -2.824 1.00 84.69 62 ASP A C 1
ATOM 404 O O . ASP A 1 62 ? 20.778 5.612 -3.168 1.00 84.69 62 ASP A O 1
ATOM 408 N N . GLY A 1 63 ? 19.475 3.806 -3.362 1.00 88.81 63 GLY A N 1
ATOM 409 C CA . GLY A 1 63 ? 20.382 3.045 -4.220 1.00 88.81 63 GLY A CA 1
ATOM 410 C C . GLY A 1 63 ? 21.710 2.654 -3.562 1.00 88.81 63 GLY A C 1
ATOM 411 O O . GLY A 1 63 ? 22.665 2.354 -4.284 1.00 88.81 63 GLY A O 1
ATOM 412 N N . SER A 1 64 ? 21.797 2.673 -2.228 1.00 89.31 64 SER A N 1
ATOM 413 C CA . SER A 1 64 ? 23.050 2.464 -1.488 1.00 89.31 64 SER A CA 1
ATOM 414 C C . SER A 1 64 ? 23.360 0.985 -1.238 1.00 89.31 64 SER A C 1
ATOM 416 O O . SER A 1 64 ? 24.525 0.612 -1.094 1.00 89.31 64 SER A O 1
ATOM 418 N N . GLU A 1 65 ? 22.330 0.132 -1.244 1.00 92.38 65 GLU A N 1
ATOM 419 C CA . GLU A 1 65 ? 22.432 -1.279 -0.874 1.00 92.38 65 GLU A CA 1
ATOM 420 C C . GLU A 1 65 ? 23.284 -2.112 -1.855 1.00 92.38 65 GLU A C 1
ATOM 422 O O . GLU A 1 65 ? 22.830 -2.439 -2.960 1.00 92.38 65 GLU A O 1
ATOM 427 N N . PRO A 1 66 ? 24.483 -2.584 -1.451 1.00 93.56 66 PRO A N 1
ATOM 428 C CA . PRO A 1 66 ? 25.361 -3.396 -2.297 1.00 93.56 66 PRO A CA 1
ATOM 429 C C . PRO A 1 66 ? 24.711 -4.702 -2.770 1.00 93.56 66 PRO A C 1
ATOM 431 O O . PRO A 1 66 ? 25.027 -5.210 -3.846 1.00 93.56 66 PRO A O 1
ATOM 434 N N . GLY A 1 67 ? 23.784 -5.256 -1.980 1.00 94.94 67 GLY A N 1
ATOM 435 C CA . GLY A 1 67 ? 23.035 -6.459 -2.341 1.00 94.94 67 GLY A CA 1
ATOM 436 C C . GLY A 1 67 ? 22.210 -6.304 -3.621 1.00 94.94 67 GLY A C 1
ATOM 437 O O . GLY A 1 67 ? 22.058 -7.280 -4.355 1.00 94.94 67 GLY A O 1
ATOM 438 N N . LEU A 1 68 ? 21.729 -5.094 -3.924 1.00 95.81 68 LEU A N 1
ATOM 439 C CA . LEU A 1 68 ? 20.987 -4.806 -5.154 1.00 95.81 68 LEU A CA 1
ATOM 440 C C . LEU A 1 68 ? 21.909 -4.752 -6.376 1.00 95.81 68 LEU A C 1
ATOM 442 O O . LEU A 1 68 ? 21.548 -5.263 -7.432 1.00 95.81 68 LEU A O 1
ATOM 446 N N . ALA A 1 69 ? 23.123 -4.209 -6.231 1.00 95.31 69 ALA A N 1
ATOM 447 C CA . ALA A 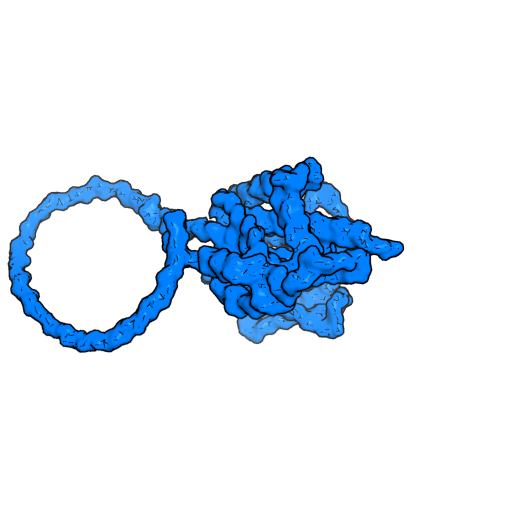1 69 ? 24.130 -4.240 -7.293 1.00 95.31 69 ALA A CA 1
ATOM 448 C C . ALA A 1 69 ? 24.517 -5.687 -7.647 1.00 95.31 69 ALA A C 1
ATOM 450 O O . ALA A 1 69 ? 24.527 -6.067 -8.818 1.00 95.31 69 ALA A O 1
ATOM 451 N N . LEU A 1 70 ? 24.731 -6.530 -6.629 1.00 95.81 70 LEU A N 1
ATOM 452 C CA . LEU A 1 70 ? 24.973 -7.963 -6.823 1.00 95.81 70 LEU A CA 1
ATOM 453 C C . LEU A 1 70 ? 23.785 -8.669 -7.490 1.00 95.81 70 LEU A C 1
ATOM 455 O O . LEU A 1 70 ? 23.983 -9.598 -8.272 1.00 95.81 70 LEU A O 1
ATOM 459 N N . LEU A 1 71 ? 22.550 -8.263 -7.184 1.00 97.31 71 LEU A N 1
ATOM 460 C CA . LEU A 1 71 ? 21.355 -8.799 -7.831 1.00 97.31 71 LEU A CA 1
ATOM 461 C C . LEU A 1 71 ? 21.290 -8.402 -9.314 1.00 97.31 71 LEU A C 1
ATOM 463 O O . LEU A 1 71 ? 21.033 -9.263 -10.154 1.00 97.31 71 LEU A O 1
ATOM 467 N N . ALA A 1 72 ? 21.569 -7.138 -9.644 1.00 97.06 72 ALA A N 1
ATOM 468 C CA . ALA A 1 72 ? 21.612 -6.656 -11.025 1.00 97.06 72 ALA A CA 1
ATOM 469 C C . ALA A 1 72 ? 22.657 -7.422 -11.859 1.00 97.06 72 ALA A C 1
ATOM 471 O O . ALA A 1 72 ? 22.370 -7.863 -12.971 1.00 97.06 72 ALA A O 1
ATOM 472 N N . GLU A 1 73 ? 23.839 -7.690 -11.297 1.00 96.12 73 GLU A N 1
ATOM 473 C CA . GLU A 1 73 ? 24.857 -8.516 -11.957 1.00 96.12 73 GLU A CA 1
ATOM 474 C C . GLU A 1 73 ? 24.430 -9.979 -12.149 1.00 96.12 73 GLU A C 1
ATOM 476 O O . GLU A 1 73 ? 24.777 -10.602 -13.157 1.00 96.12 73 GLU A O 1
ATOM 481 N N . GLN A 1 74 ? 23.719 -10.565 -11.179 1.00 96.44 74 GLN A N 1
ATOM 482 C CA . GLN A 1 74 ? 23.157 -11.911 -11.326 1.00 96.44 74 GLN A CA 1
ATOM 483 C C . GLN A 1 74 ? 22.119 -11.948 -12.452 1.00 96.44 74 GLN A C 1
ATOM 485 O O . GLN A 1 74 ? 22.127 -12.878 -13.258 1.00 96.44 74 GLN A O 1
ATOM 490 N N . ALA A 1 75 ? 21.253 -10.935 -12.513 1.00 97.38 75 ALA A N 1
ATOM 491 C CA . ALA A 1 75 ? 20.207 -10.800 -13.516 1.00 97.38 75 ALA A CA 1
ATOM 492 C C . ALA A 1 75 ? 20.799 -10.665 -14.924 1.00 97.38 75 ALA A C 1
ATOM 494 O O . ALA A 1 75 ? 20.444 -11.439 -15.813 1.00 97.38 75 ALA A O 1
ATOM 495 N N . TYR A 1 76 ? 21.803 -9.800 -15.084 1.00 96.12 76 TYR A N 1
ATOM 496 C CA . TYR A 1 76 ? 22.555 -9.651 -16.328 1.00 96.12 76 TYR A CA 1
ATOM 497 C C . TYR A 1 76 ? 23.184 -10.965 -16.801 1.00 96.12 76 TYR A C 1
ATOM 499 O O . TYR A 1 76 ? 23.023 -11.354 -17.956 1.00 96.12 76 TYR A O 1
ATOM 507 N N . ARG A 1 77 ? 23.830 -11.718 -15.898 1.00 95.94 77 ARG A N 1
ATOM 508 C CA . ARG A 1 77 ? 24.418 -13.030 -16.229 1.00 95.94 77 ARG A CA 1
ATOM 509 C C . ARG A 1 77 ? 23.390 -14.061 -16.705 1.00 95.94 77 ARG A C 1
ATOM 511 O O . ARG A 1 77 ? 23.767 -14.996 -17.405 1.00 95.94 77 ARG A O 1
ATOM 518 N N . ARG A 1 78 ? 22.119 -13.905 -16.328 1.00 96.81 78 ARG A N 1
ATOM 519 C CA . ARG A 1 78 ? 21.000 -14.763 -16.754 1.00 96.81 78 ARG A CA 1
ATOM 520 C C . ARG A 1 78 ? 20.190 -14.179 -17.919 1.00 96.81 78 ARG A C 1
ATOM 522 O O . ARG A 1 78 ? 19.196 -14.779 -18.318 1.00 96.81 78 ARG A O 1
ATOM 529 N N . GLY A 1 79 ? 20.603 -13.031 -18.458 1.00 96.75 79 GLY A N 1
ATOM 530 C CA . GLY A 1 79 ? 19.911 -12.330 -19.539 1.00 96.75 79 GLY A CA 1
ATOM 531 C C . GLY A 1 79 ? 18.593 -11.667 -19.130 1.00 96.75 79 GLY A C 1
ATOM 532 O O . GLY A 1 79 ? 17.832 -11.287 -20.011 1.00 96.75 79 GLY A O 1
ATOM 533 N N . ILE A 1 80 ? 18.307 -11.546 -17.829 1.00 97.94 80 ILE A N 1
ATOM 534 C CA . ILE A 1 80 ? 17.102 -10.880 -17.314 1.00 97.94 80 ILE A CA 1
ATOM 535 C C . ILE A 1 80 ? 17.198 -9.384 -17.627 1.00 97.94 80 ILE A C 1
ATOM 537 O O . ILE A 1 80 ? 18.243 -8.767 -17.408 1.00 97.94 80 ILE A O 1
ATOM 541 N N . THR A 1 81 ? 16.098 -8.787 -18.084 1.00 97.19 81 THR A N 1
ATOM 542 C CA . THR A 1 81 ? 16.035 -7.336 -18.298 1.00 97.19 81 THR A CA 1
ATOM 543 C C . THR A 1 81 ? 15.972 -6.629 -16.948 1.00 97.19 81 THR A C 1
ATOM 545 O O . THR A 1 81 ? 15.080 -6.911 -16.151 1.00 97.19 81 THR A O 1
ATOM 548 N N . VAL A 1 82 ? 16.903 -5.712 -16.676 1.00 98.00 82 VAL A N 1
ATOM 549 C CA . VAL A 1 82 ? 16.980 -4.990 -15.396 1.00 98.00 82 VAL A CA 1
ATOM 550 C C . VAL A 1 82 ? 16.560 -3.541 -15.582 1.00 98.00 82 VAL A C 1
ATOM 552 O O . VAL A 1 82 ? 17.104 -2.842 -16.436 1.00 98.00 82 VAL A O 1
ATOM 555 N N . VAL A 1 83 ? 15.642 -3.080 -14.737 1.00 98.12 83 VAL A N 1
ATOM 556 C CA . VAL A 1 83 ? 15.268 -1.672 -14.612 1.00 98.12 83 VAL A CA 1
ATOM 557 C C . VAL A 1 83 ? 15.380 -1.271 -13.148 1.00 98.12 83 VAL A C 1
ATOM 559 O O . VAL A 1 83 ? 14.764 -1.891 -12.286 1.00 98.12 83 VAL A O 1
ATOM 562 N N . ALA A 1 84 ? 16.148 -0.226 -12.857 1.00 97.88 84 ALA A N 1
ATOM 563 C CA . ALA A 1 84 ? 16.229 0.352 -11.522 1.00 97.88 84 ALA A CA 1
ATOM 564 C C . ALA A 1 84 ? 15.577 1.731 -11.486 1.00 97.88 84 ALA A C 1
ATOM 566 O O . ALA A 1 84 ? 15.850 2.562 -12.352 1.00 97.88 84 ALA A O 1
ATOM 567 N N . VAL A 1 85 ? 14.768 1.973 -10.454 1.00 97.12 85 VAL A N 1
ATOM 568 C CA . VAL A 1 85 ? 14.291 3.308 -10.091 1.00 97.12 85 VAL A CA 1
ATOM 569 C C . VAL A 1 85 ? 15.020 3.747 -8.836 1.00 97.12 85 VAL A C 1
ATOM 571 O O . VAL A 1 85 ? 14.793 3.184 -7.767 1.00 97.12 85 VAL A O 1
ATOM 574 N N . ALA A 1 86 ? 15.939 4.699 -8.989 1.00 93.81 86 ALA A N 1
ATOM 575 C CA . ALA A 1 86 ? 16.871 5.096 -7.935 1.00 93.81 86 ALA A CA 1
ATOM 576 C C . ALA A 1 86 ? 17.387 6.535 -8.129 1.00 93.81 86 ALA A C 1
ATOM 578 O O . ALA A 1 86 ? 17.232 7.107 -9.218 1.00 93.81 86 ALA A O 1
ATOM 579 N N . PRO A 1 87 ? 18.058 7.129 -7.122 1.00 90.56 87 PRO A N 1
ATOM 580 C CA . PRO A 1 87 ? 18.802 8.370 -7.305 1.00 90.56 87 PRO A CA 1
ATOM 581 C C . PRO A 1 87 ? 19.866 8.245 -8.408 1.00 90.56 87 PRO A C 1
ATOM 583 O O . PRO A 1 87 ? 20.572 7.235 -8.500 1.00 90.56 87 PRO A O 1
ATOM 586 N N . LYS A 1 88 ? 20.021 9.305 -9.219 1.00 87.88 88 LYS A N 1
ATOM 587 C CA . LYS A 1 88 ? 20.938 9.342 -10.382 1.00 87.88 88 LYS A CA 1
ATOM 588 C C . LYS A 1 88 ? 22.397 9.045 -10.024 1.00 87.88 88 LYS A C 1
ATOM 590 O O . LYS A 1 88 ? 23.105 8.442 -10.821 1.00 87.88 88 LYS A O 1
ATOM 595 N N . SER A 1 89 ? 22.827 9.477 -8.842 1.00 85.88 89 SER A N 1
ATOM 596 C CA . SER A 1 89 ? 24.210 9.377 -8.366 1.00 85.88 89 SER A CA 1
ATOM 597 C C . SER A 1 89 ? 24.329 8.365 -7.224 1.00 85.88 89 SER A C 1
ATOM 599 O O . SER A 1 89 ? 24.869 8.684 -6.169 1.00 85.88 89 SER A O 1
ATOM 601 N N . SER A 1 90 ? 23.770 7.167 -7.409 1.00 90.38 90 SER A N 1
ATOM 602 C CA . SER A 1 90 ? 23.811 6.082 -6.420 1.00 90.38 90 SER A CA 1
ATOM 603 C C . SER A 1 90 ? 24.763 4.949 -6.836 1.00 90.38 90 SER A C 1
ATOM 605 O O . SER A 1 90 ? 24.980 4.732 -8.033 1.00 90.38 90 SER A O 1
ATOM 607 N N . PRO A 1 91 ? 25.307 4.166 -5.884 1.00 92.75 91 PRO A N 1
ATOM 608 C CA . PRO A 1 91 ? 26.074 2.959 -6.201 1.00 92.75 91 PRO A CA 1
ATOM 609 C C . PRO A 1 91 ? 25.324 1.981 -7.121 1.00 92.75 91 PRO A C 1
ATOM 611 O O . PRO A 1 91 ? 25.918 1.395 -8.030 1.00 92.75 91 PRO A O 1
ATOM 614 N N . LEU A 1 92 ? 24.008 1.834 -6.933 1.00 94.38 92 LEU A N 1
ATOM 615 C CA . LEU A 1 92 ? 23.171 1.016 -7.808 1.00 94.38 92 LEU A CA 1
ATOM 616 C C . LEU A 1 92 ? 23.120 1.559 -9.243 1.00 94.38 92 LEU A C 1
ATOM 618 O O . LEU A 1 92 ? 23.204 0.769 -10.182 1.00 94.38 92 LEU A O 1
ATOM 622 N N . ALA A 1 93 ? 23.013 2.879 -9.429 1.00 93.69 93 ALA A N 1
ATOM 623 C CA . ALA A 1 93 ? 23.001 3.503 -10.753 1.00 93.69 93 ALA A CA 1
ATOM 624 C C . ALA A 1 93 ? 24.250 3.137 -11.574 1.00 93.69 93 ALA A C 1
ATOM 626 O O . ALA A 1 93 ? 24.137 2.779 -12.750 1.00 93.69 93 ALA A O 1
ATOM 627 N N . GLU A 1 94 ? 25.431 3.137 -10.948 1.00 93.81 94 GLU A N 1
ATOM 628 C CA . GLU A 1 94 ? 26.663 2.691 -11.605 1.00 93.81 94 GLU A CA 1
ATOM 629 C C . GLU A 1 94 ? 26.620 1.205 -11.983 1.00 93.81 94 GLU A C 1
ATOM 631 O O . GLU A 1 94 ? 27.007 0.830 -13.093 1.00 93.81 94 GLU A O 1
ATOM 636 N N . ALA A 1 95 ? 26.158 0.347 -11.070 1.00 94.69 95 ALA A N 1
ATOM 637 C CA . ALA A 1 95 ? 26.097 -1.096 -11.289 1.00 94.69 95 ALA A CA 1
ATOM 638 C C . ALA A 1 95 ? 25.125 -1.470 -12.421 1.00 94.69 95 ALA A C 1
ATOM 640 O O . ALA A 1 95 ? 25.444 -2.302 -13.274 1.00 94.69 95 ALA A O 1
ATOM 641 N N . VAL A 1 96 ? 23.963 -0.818 -12.471 1.00 95.62 96 VAL A N 1
ATOM 642 C CA . VAL A 1 96 ? 22.959 -0.989 -13.533 1.00 95.62 96 VAL A CA 1
ATOM 643 C C . VAL A 1 96 ? 23.522 -0.538 -14.882 1.00 95.62 96 VAL A C 1
ATOM 645 O O . VAL A 1 96 ? 23.407 -1.266 -15.866 1.00 95.62 96 VAL A O 1
ATOM 648 N N . GLY A 1 97 ? 24.235 0.593 -14.920 1.00 92.62 97 GLY A N 1
ATOM 649 C CA . GLY A 1 97 ? 24.922 1.053 -16.130 1.00 92.62 97 GLY A CA 1
ATOM 650 C C . GLY A 1 97 ? 25.976 0.063 -16.643 1.00 92.62 97 GLY A C 1
ATOM 651 O O . GLY A 1 97 ? 26.045 -0.199 -17.843 1.00 92.62 97 GLY A O 1
ATOM 652 N N . ARG A 1 98 ? 26.764 -0.550 -15.744 1.00 92.19 98 ARG A N 1
ATOM 653 C CA . ARG A 1 98 ? 27.761 -1.585 -16.101 1.00 92.19 98 ARG A CA 1
ATOM 654 C C . ARG A 1 98 ? 27.134 -2.889 -16.596 1.00 92.19 98 ARG A C 1
ATOM 656 O O . ARG A 1 98 ? 27.774 -3.620 -17.344 1.00 92.19 98 ARG A O 1
ATOM 663 N N . SER A 1 99 ? 25.910 -3.186 -16.168 1.00 89.62 99 SER A N 1
ATOM 664 C CA . SER A 1 99 ? 25.166 -4.402 -16.517 1.00 89.62 99 SER A CA 1
ATOM 665 C C . SER A 1 99 ? 24.175 -4.200 -17.671 1.00 89.62 99 SER A C 1
ATOM 667 O O . SER A 1 99 ? 23.332 -5.059 -17.908 1.00 89.62 99 SER A O 1
ATOM 669 N N . HIS A 1 100 ? 24.280 -3.085 -18.408 1.00 89.69 100 HIS A N 1
ATOM 670 C CA . HIS A 1 100 ? 23.386 -2.733 -19.520 1.00 89.69 100 HIS A CA 1
ATOM 671 C C . HIS A 1 100 ? 21.891 -2.701 -19.145 1.00 89.69 100 HIS A C 1
ATOM 673 O O . HIS A 1 100 ? 21.031 -2.865 -20.010 1.00 89.69 100 HIS A O 1
ATOM 679 N N . GLY A 1 101 ? 21.574 -2.484 -17.866 1.00 94.44 101 GLY A N 1
ATOM 680 C CA . GLY A 1 101 ? 20.208 -2.251 -17.416 1.00 94.44 101 GLY A CA 1
ATOM 681 C C . GLY A 1 101 ? 19.762 -0.808 -17.653 1.00 94.44 101 GLY A C 1
ATOM 682 O O . GLY A 1 101 ? 20.565 0.082 -17.945 1.00 94.44 101 GLY A O 1
ATOM 683 N N . LEU A 1 102 ? 18.464 -0.564 -17.497 1.00 96.62 102 LEU A N 1
ATOM 684 C CA . LEU A 1 102 ? 17.878 0.768 -17.585 1.00 96.62 102 LEU A CA 1
ATOM 685 C C . LEU A 1 102 ? 17.822 1.406 -16.195 1.00 96.62 102 LEU A C 1
ATOM 687 O O . LEU A 1 102 ? 17.131 0.919 -15.304 1.00 96.62 102 LEU A O 1
ATOM 691 N N . LEU A 1 103 ? 18.511 2.529 -16.019 1.00 96.81 103 LEU A N 1
ATOM 692 C CA . LEU A 1 103 ? 18.299 3.396 -14.866 1.00 96.81 103 LEU A CA 1
ATOM 693 C C . LEU A 1 103 ? 17.230 4.433 -15.208 1.00 96.81 103 LEU A C 1
ATOM 695 O O . LEU A 1 103 ? 17.415 5.242 -16.118 1.00 96.81 103 LEU A O 1
ATOM 699 N N . VAL A 1 104 ? 16.152 4.447 -14.434 1.00 95.69 104 VAL A N 1
ATOM 700 C CA . VAL A 1 104 ? 15.151 5.509 -14.451 1.00 95.69 104 VAL A CA 1
ATOM 701 C C . VAL A 1 104 ? 15.312 6.314 -13.160 1.00 95.69 104 VAL A C 1
ATOM 703 O O . VAL A 1 104 ? 15.229 5.749 -12.073 1.00 95.69 104 VAL A O 1
ATOM 706 N N . PRO A 1 105 ? 15.590 7.623 -13.226 1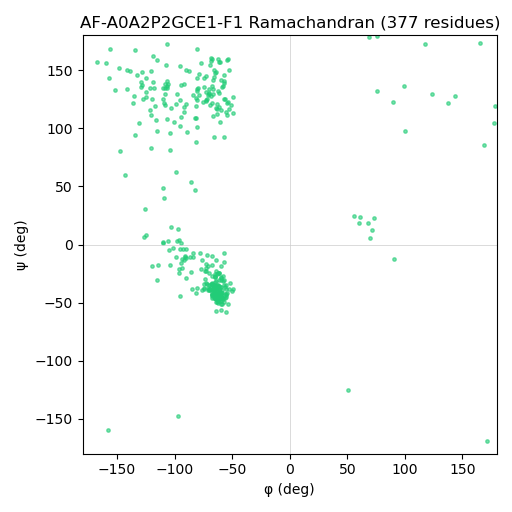.00 92.81 105 PRO A N 1
ATOM 707 C CA . PRO A 1 105 ? 15.640 8.445 -12.024 1.00 92.81 105 PRO A CA 1
ATOM 708 C C . PRO A 1 105 ? 14.301 8.396 -11.285 1.00 92.81 105 PRO A C 1
ATOM 710 O O . PRO A 1 105 ? 13.255 8.532 -11.921 1.00 92.81 105 PRO A O 1
ATOM 713 N N . MET A 1 106 ? 14.332 8.239 -9.960 1.00 90.06 106 MET A N 1
ATOM 714 C CA . MET A 1 106 ? 13.125 8.428 -9.149 1.00 90.06 106 MET A CA 1
ATOM 715 C C . MET A 1 106 ? 12.552 9.838 -9.360 1.00 90.06 106 MET A C 1
ATOM 717 O O . MET A 1 106 ? 13.301 10.794 -9.597 1.00 90.06 106 MET A O 1
ATOM 721 N N . ALA A 1 107 ? 11.227 9.960 -9.314 1.00 87.75 107 ALA A N 1
ATOM 722 C CA . ALA A 1 107 ? 10.559 11.247 -9.426 1.00 87.75 107 ALA A CA 1
ATOM 723 C C . ALA A 1 107 ? 10.824 12.069 -8.158 1.00 87.75 107 ALA A C 1
ATOM 725 O O . ALA A 1 107 ? 10.639 11.580 -7.052 1.00 87.75 107 ALA A O 1
ATOM 726 N N . MET A 1 108 ? 11.269 13.309 -8.330 1.00 75.88 108 MET A N 1
ATOM 727 C CA . MET A 1 108 ? 11.536 14.246 -7.237 1.00 75.88 108 MET A CA 1
ATOM 728 C C . MET A 1 108 ? 10.633 15.457 -7.416 1.00 75.88 108 MET A C 1
ATOM 730 O O . MET A 1 108 ? 10.476 15.927 -8.550 1.00 75.88 108 MET A O 1
ATOM 734 N N . ALA A 1 109 ? 10.068 15.993 -6.332 1.00 69.25 109 ALA A N 1
ATOM 735 C CA . ALA A 1 109 ? 9.313 17.234 -6.455 1.00 69.25 109 ALA A CA 1
ATOM 736 C C . ALA A 1 109 ? 10.256 18.398 -6.845 1.00 69.25 109 ALA A C 1
ATOM 738 O O . ALA A 1 109 ? 11.426 18.403 -6.450 1.00 69.25 109 ALA A O 1
ATOM 739 N N . PRO A 1 110 ? 9.784 19.426 -7.582 1.00 62.78 110 PRO A N 1
ATOM 740 C CA . PRO A 1 110 ? 10.633 20.508 -8.109 1.00 62.78 110 PRO A CA 1
ATOM 741 C C . PRO A 1 110 ? 11.441 21.305 -7.066 1.00 62.78 110 PRO A C 1
ATOM 743 O O . PRO A 1 110 ? 12.347 22.050 -7.430 1.00 62.78 110 PRO A O 1
ATOM 746 N N . HIS A 1 111 ? 11.099 21.175 -5.785 1.00 61.38 111 HIS A N 1
ATOM 747 C CA . HIS A 1 111 ? 11.705 21.869 -4.647 1.00 61.38 111 HIS A CA 1
ATOM 748 C C . HIS A 1 111 ? 12.208 20.903 -3.561 1.00 61.38 111 HIS A C 1
ATOM 750 O O . HIS A 1 111 ? 12.588 21.335 -2.474 1.00 61.38 111 HIS A O 1
ATOM 756 N N . GLU A 1 112 ? 12.202 19.600 -3.834 1.00 64.06 112 GLU A N 1
ATOM 757 C CA . GLU A 1 112 ? 12.658 18.588 -2.893 1.00 64.06 112 GLU A CA 1
ATOM 758 C C . GLU A 1 112 ? 14.184 18.479 -2.945 1.00 64.06 112 GLU A C 1
ATOM 760 O O . GLU A 1 112 ? 14.781 18.015 -3.918 1.00 64.06 112 GLU A O 1
ATOM 765 N N . THR A 1 113 ? 14.836 18.945 -1.884 1.00 58.09 113 THR A N 1
ATOM 766 C CA . THR A 1 113 ? 16.254 18.683 -1.641 1.00 58.09 113 THR A CA 1
ATOM 767 C C . THR A 1 113 ? 16.400 17.310 -1.006 1.00 58.09 113 THR A C 1
ATOM 769 O O . THR A 1 113 ? 15.804 17.070 0.043 1.00 58.09 113 THR A O 1
ATOM 772 N N . VAL A 1 114 ? 17.224 16.439 -1.598 1.00 55.94 114 VAL A N 1
ATOM 773 C CA . VAL A 1 114 ? 17.615 15.160 -0.984 1.00 55.94 114 VAL A CA 1
ATOM 774 C C . VAL A 1 114 ? 18.210 15.471 0.398 1.00 55.94 114 VAL A C 1
ATOM 776 O O . VAL A 1 114 ? 19.234 16.156 0.453 1.00 55.94 114 VAL A O 1
ATOM 779 N N . PRO A 1 115 ? 17.579 15.056 1.511 1.00 49.66 115 PRO A N 1
ATOM 780 C CA . PRO A 1 115 ? 18.099 15.319 2.843 1.00 49.66 115 PRO A CA 1
ATOM 781 C C . PRO A 1 115 ? 19.486 14.693 2.999 1.00 49.66 115 PRO A C 1
ATOM 783 O O . PRO A 1 115 ? 19.718 13.575 2.543 1.00 49.66 115 PRO A O 1
ATOM 786 N N . GLU A 1 116 ? 20.397 15.380 3.696 1.00 43.66 116 GLU A N 1
ATOM 787 C CA . GLU A 1 116 ? 21.723 14.836 4.052 1.00 43.66 116 GLU A CA 1
ATOM 788 C C . GLU A 1 116 ? 21.635 13.559 4.911 1.00 43.66 116 GLU A C 1
ATOM 790 O O . GLU A 1 116 ? 22.588 12.784 4.963 1.00 43.66 116 GLU A O 1
ATOM 795 N N . TYR A 1 117 ? 20.480 13.309 5.540 1.00 44.88 117 TYR A N 1
ATOM 796 C CA . TYR A 1 117 ? 20.185 12.118 6.335 1.00 44.88 117 TYR A CA 1
ATOM 797 C C . TYR A 1 117 ? 19.060 11.316 5.658 1.00 44.88 117 TYR A C 1
ATOM 799 O O . TYR A 1 117 ? 17.881 11.642 5.784 1.00 44.88 117 TYR A O 1
ATOM 807 N N . GLY A 1 118 ? 19.436 10.284 4.896 1.00 48.78 118 GLY A N 1
ATOM 808 C CA . GLY A 1 118 ? 18.539 9.505 4.027 1.00 48.78 118 GLY A CA 1
ATOM 809 C C . GLY A 1 118 ? 17.545 8.569 4.729 1.00 48.78 118 GLY A C 1
ATOM 810 O O . GLY A 1 118 ? 16.641 8.057 4.073 1.00 48.78 118 GLY A O 1
ATOM 811 N N . GLU A 1 119 ? 17.661 8.360 6.045 1.00 47.16 119 GLU A N 1
ATOM 812 C CA . GLU A 1 119 ? 16.801 7.427 6.796 1.00 47.16 119 GLU A CA 1
ATOM 813 C C . GLU A 1 119 ? 15.329 7.873 6.824 1.00 47.16 119 GLU A C 1
ATOM 815 O O . GLU A 1 119 ? 14.427 7.046 6.706 1.00 47.16 119 GLU A O 1
ATOM 820 N N . THR A 1 120 ? 15.064 9.181 6.891 1.00 47.44 120 THR A N 1
ATOM 821 C CA . THR A 1 120 ? 13.699 9.721 7.011 1.00 47.44 120 THR A CA 1
ATOM 822 C C . THR A 1 120 ? 12.917 9.700 5.693 1.00 47.44 120 THR A C 1
ATOM 824 O O . THR A 1 120 ? 11.688 9.732 5.711 1.00 47.44 120 THR A O 1
ATOM 827 N N . LEU A 1 121 ? 13.596 9.631 4.539 1.00 50.88 121 LEU A N 1
ATOM 828 C CA . LEU A 1 121 ? 12.918 9.552 3.241 1.00 50.88 121 LEU A CA 1
ATOM 829 C C . LEU A 1 121 ? 12.312 8.171 2.994 1.00 50.88 121 LEU A C 1
ATOM 831 O O . LEU A 1 121 ? 11.219 8.098 2.443 1.00 50.88 121 LEU A O 1
ATOM 835 N N . ALA A 1 122 ? 12.985 7.091 3.404 1.00 53.16 122 ALA A N 1
ATOM 836 C CA . ALA A 1 122 ? 12.592 5.723 3.057 1.00 53.16 122 ALA A CA 1
ATOM 837 C C . ALA A 1 122 ? 11.198 5.323 3.582 1.00 53.16 122 ALA A C 1
ATOM 839 O O . ALA A 1 122 ? 10.513 4.541 2.925 1.00 53.16 122 ALA A O 1
ATOM 840 N N . ALA A 1 123 ? 10.781 5.893 4.717 1.00 55.75 123 ALA A N 1
ATOM 841 C CA . ALA A 1 123 ? 9.463 5.687 5.326 1.00 55.75 123 ALA A CA 1
ATOM 842 C C . ALA A 1 123 ? 8.434 6.774 4.947 1.00 55.75 123 ALA A C 1
ATOM 844 O O . ALA A 1 123 ? 7.277 6.715 5.360 1.00 55.75 123 ALA A O 1
ATOM 845 N N . SER A 1 124 ? 8.837 7.802 4.190 1.00 67.44 124 SER A N 1
ATOM 846 C CA . SER A 1 124 ? 7.938 8.904 3.844 1.00 67.44 124 SER A CA 1
ATOM 847 C C . SER A 1 124 ? 6.917 8.484 2.775 1.00 67.44 124 SER A C 1
ATOM 849 O O . SER A 1 124 ? 7.271 7.782 1.822 1.00 67.44 124 SER A O 1
ATOM 851 N N . PRO A 1 125 ? 5.666 8.974 2.850 1.00 72.81 125 PRO A N 1
ATOM 852 C CA . PRO A 1 125 ? 4.676 8.806 1.791 1.00 72.81 125 PRO A CA 1
ATOM 853 C C . PRO A 1 125 ? 5.183 9.178 0.393 1.00 72.81 125 PRO A C 1
ATOM 855 O O . PRO A 1 125 ? 4.901 8.480 -0.583 1.00 72.81 125 PRO A O 1
ATOM 858 N N . GLY A 1 126 ? 5.991 10.241 0.310 1.00 80.88 126 GLY A N 1
ATOM 859 C CA . GLY A 1 126 ? 6.575 10.733 -0.936 1.00 80.88 126 GLY A CA 1
ATOM 860 C C . GLY A 1 126 ? 7.517 9.732 -1.605 1.00 80.88 126 GLY A C 1
ATOM 861 O O . GLY A 1 126 ? 7.504 9.618 -2.830 1.00 80.88 126 GLY A O 1
ATOM 862 N N . ALA A 1 127 ? 8.266 8.936 -0.834 1.00 84.56 127 ALA A N 1
ATOM 863 C CA . ALA A 1 127 ? 9.180 7.946 -1.401 1.00 84.56 127 ALA A CA 1
ATOM 864 C C . ALA A 1 127 ? 8.458 6.848 -2.190 1.00 84.56 127 ALA A C 1
ATOM 866 O O . ALA A 1 127 ? 9.001 6.364 -3.181 1.00 84.56 127 ALA A O 1
ATOM 867 N N . LEU A 1 128 ? 7.226 6.482 -1.815 1.00 90.69 128 LEU A N 1
ATOM 868 C CA . LEU A 1 128 ? 6.427 5.553 -2.615 1.00 90.69 128 LEU A CA 1
ATOM 869 C C . LEU A 1 128 ? 6.204 6.113 -4.023 1.00 90.69 128 LEU A C 1
ATOM 871 O O . LEU A 1 128 ? 6.552 5.458 -5.002 1.00 90.69 128 LEU A O 1
ATOM 875 N N . TRP A 1 129 ? 5.639 7.317 -4.124 1.00 91.56 129 TRP A N 1
ATOM 876 C CA . TRP A 1 129 ? 5.302 7.939 -5.406 1.00 91.56 129 TRP A CA 1
ATOM 877 C C . TRP A 1 129 ? 6.545 8.273 -6.230 1.00 91.56 129 TRP A C 1
ATOM 879 O O . TRP A 1 129 ? 6.555 8.051 -7.440 1.00 91.56 129 TRP A O 1
ATOM 889 N N . ALA A 1 130 ? 7.631 8.688 -5.575 1.00 91.69 130 ALA A N 1
ATOM 890 C CA . ALA A 1 130 ? 8.925 8.891 -6.215 1.00 91.69 130 ALA A CA 1
ATOM 891 C C . ALA A 1 130 ? 9.417 7.637 -6.960 1.00 91.69 130 ALA A C 1
ATOM 893 O O . ALA A 1 130 ? 9.987 7.730 -8.051 1.00 91.69 130 ALA A O 1
ATOM 894 N N . LEU A 1 131 ? 9.173 6.453 -6.391 1.00 94.00 131 LEU A N 1
ATOM 895 C CA . LEU A 1 131 ? 9.529 5.169 -6.992 1.00 94.00 131 LEU A CA 1
ATOM 896 C C . LEU A 1 131 ? 8.469 4.663 -7.977 1.00 94.00 131 LEU A C 1
ATOM 898 O O . LEU A 1 131 ? 8.808 4.077 -9.003 1.00 94.00 131 LEU A O 1
ATOM 902 N N . PHE A 1 132 ? 7.192 4.871 -7.669 1.00 94.81 132 PHE A N 1
ATOM 903 C CA . PHE A 1 132 ? 6.080 4.257 -8.384 1.00 94.81 132 PHE A CA 1
ATOM 904 C C . PHE A 1 132 ? 5.723 4.978 -9.685 1.00 94.81 132 PHE A C 1
ATOM 906 O O . PHE A 1 132 ? 5.535 4.324 -10.706 1.00 94.81 132 PHE A O 1
ATOM 913 N N . THR A 1 133 ? 5.703 6.312 -9.696 1.00 94.25 133 THR A N 1
ATOM 914 C CA . THR A 1 133 ? 5.354 7.117 -10.880 1.00 94.25 133 THR A CA 1
ATOM 915 C C . THR A 1 133 ? 6.185 6.772 -12.128 1.00 94.25 133 THR A C 1
ATOM 917 O O . THR A 1 133 ? 5.598 6.487 -13.174 1.00 94.25 133 THR A O 1
ATOM 920 N N . PRO A 1 134 ? 7.534 6.724 -12.078 1.00 95.12 134 PRO A N 1
ATOM 921 C CA . PRO A 1 134 ? 8.323 6.305 -13.238 1.00 95.12 134 PRO A CA 1
ATOM 922 C C . PRO A 1 134 ? 8.088 4.840 -13.639 1.00 95.12 134 PRO A C 1
ATOM 924 O O . PRO A 1 134 ? 8.219 4.510 -14.819 1.00 95.12 134 PRO A O 1
ATOM 927 N N . LEU A 1 135 ? 7.724 3.961 -12.695 1.00 96.62 135 LEU A N 1
ATOM 928 C CA . LEU A 1 135 ? 7.345 2.584 -13.016 1.00 96.62 135 LEU A CA 1
ATOM 929 C C . LEU A 1 135 ? 6.001 2.516 -13.732 1.00 96.62 135 LEU A C 1
ATOM 931 O O . LEU A 1 135 ? 5.901 1.733 -14.662 1.00 96.62 135 LEU A O 1
ATOM 935 N N . LEU A 1 136 ? 5.007 3.330 -13.371 1.00 95.75 136 LEU A N 1
ATOM 936 C CA . LEU A 1 136 ? 3.732 3.385 -14.096 1.00 95.75 136 LEU A CA 1
ATOM 937 C C . LEU A 1 136 ? 3.956 3.731 -15.571 1.00 95.75 136 LEU A C 1
ATOM 939 O O . LEU A 1 136 ? 3.530 2.982 -16.445 1.00 95.75 136 LEU A O 1
ATOM 943 N N . ALA A 1 137 ? 4.731 4.784 -15.844 1.00 94.25 137 ALA A N 1
ATOM 944 C CA . ALA A 1 137 ? 5.071 5.172 -17.212 1.00 94.25 137 ALA A CA 1
ATOM 945 C C . ALA A 1 137 ? 5.854 4.076 -17.960 1.00 94.25 137 ALA A C 1
ATOM 947 O O . ALA A 1 137 ? 5.646 3.855 -19.149 1.00 94.25 137 ALA A O 1
ATOM 948 N N . LEU A 1 138 ? 6.769 3.373 -17.286 1.00 95.38 138 LEU A N 1
ATOM 949 C CA . LEU A 1 138 ? 7.504 2.258 -17.886 1.00 95.38 138 LEU A CA 1
ATOM 950 C C . LEU A 1 138 ? 6.591 1.061 -18.184 1.00 95.38 138 LEU A C 1
ATOM 952 O O . LEU A 1 138 ? 6.695 0.472 -19.259 1.00 95.38 138 LEU A O 1
ATOM 956 N N . LEU A 1 139 ? 5.749 0.686 -17.220 1.00 95.38 139 LEU A N 1
ATOM 957 C CA . LEU A 1 139 ? 4.866 -0.477 -17.272 1.00 95.38 139 LEU A CA 1
ATOM 958 C C . LEU A 1 139 ? 3.765 -0.304 -18.319 1.00 95.38 139 LEU A C 1
ATOM 960 O O . LEU A 1 139 ? 3.440 -1.279 -18.994 1.00 95.38 139 LEU A O 1
ATOM 964 N N . ASP A 1 140 ? 3.288 0.924 -18.518 1.00 95.31 140 ASP A N 1
ATOM 965 C CA . ASP A 1 140 ? 2.434 1.307 -19.644 1.00 95.31 140 ASP A CA 1
ATOM 966 C C . ASP A 1 140 ? 3.112 1.042 -20.990 1.00 95.31 140 ASP A C 1
ATOM 968 O O . ASP A 1 140 ? 2.603 0.302 -21.832 1.00 95.31 140 ASP A O 1
ATOM 972 N N . ARG A 1 141 ? 4.351 1.519 -21.161 1.00 93.75 141 ARG A N 1
ATOM 973 C CA . ARG A 1 141 ? 5.091 1.330 -22.419 1.00 93.75 141 ARG A CA 1
ATOM 974 C C . ARG A 1 141 ? 5.398 -0.125 -22.761 1.00 93.75 141 ARG A C 1
ATOM 976 O O . ARG A 1 141 ? 5.618 -0.422 -23.935 1.00 93.75 141 ARG A O 1
ATOM 983 N N . VAL A 1 142 ? 5.465 -1.012 -21.768 1.00 93.25 142 VAL A N 1
ATOM 984 C CA . VAL A 1 142 ? 5.633 -2.461 -21.987 1.00 93.25 142 VAL A CA 1
ATOM 985 C C . VAL A 1 142 ? 4.302 -3.222 -22.004 1.00 93.25 142 VAL A C 1
ATOM 987 O O . VAL A 1 142 ? 4.315 -4.438 -22.181 1.00 93.25 142 VAL A O 1
ATOM 990 N N . GLY A 1 143 ? 3.169 -2.527 -21.857 1.00 92.44 143 GLY A N 1
ATOM 991 C CA . GLY A 1 143 ? 1.820 -3.093 -21.924 1.00 92.44 143 GLY A CA 1
ATOM 992 C C . GLY A 1 143 ? 1.423 -3.940 -20.713 1.00 92.44 143 GLY A C 1
ATOM 993 O O . GLY A 1 143 ? 0.568 -4.812 -20.840 1.00 92.44 143 GLY A O 1
ATOM 994 N N . LEU A 1 144 ? 2.067 -3.737 -19.558 1.00 92.50 144 LEU A N 1
ATOM 995 C CA . LEU A 1 144 ? 1.770 -4.468 -18.319 1.00 92.50 144 LEU A CA 1
ATOM 996 C C . LEU A 1 144 ? 0.712 -3.783 -17.452 1.00 92.50 144 LEU A C 1
ATOM 998 O O . LEU A 1 144 ? 0.020 -4.461 -16.699 1.00 92.50 144 LEU A O 1
ATOM 1002 N N . VAL A 1 145 ? 0.613 -2.460 -17.533 1.00 92.75 145 VAL A N 1
ATOM 1003 C CA . VAL A 1 145 ? -0.367 -1.639 -16.814 1.00 92.75 145 VAL A CA 1
ATOM 1004 C C . VAL A 1 145 ? -0.975 -0.671 -17.824 1.00 92.75 145 VAL A C 1
ATOM 1006 O O . VAL A 1 145 ? -0.279 -0.251 -18.736 1.00 92.75 145 VAL A O 1
ATOM 1009 N N . ASP A 1 146 ? -2.252 -0.334 -17.680 1.00 90.44 146 ASP A N 1
ATOM 1010 C CA . ASP A 1 146 ? -2.895 0.725 -18.465 1.00 90.44 146 ASP A CA 1
ATOM 1011 C C . ASP A 1 146 ? -2.724 2.050 -17.711 1.00 90.44 146 ASP A C 1
ATOM 1013 O O . ASP A 1 146 ? -3.423 2.308 -16.728 1.00 90.44 146 ASP A O 1
ATOM 1017 N N . ALA A 1 147 ? -1.706 2.828 -18.083 1.00 93.62 147 ALA A N 1
ATOM 1018 C CA . ALA A 1 147 ? -1.398 4.109 -17.450 1.00 93.62 147 ALA A CA 1
ATOM 1019 C C . ALA A 1 147 ? -0.911 5.134 -18.491 1.00 93.62 147 ALA A C 1
ATOM 1021 O O . ALA A 1 147 ? 0.210 5.650 -18.374 1.00 93.62 147 ALA A O 1
ATOM 1022 N N . PRO A 1 148 ? -1.742 5.446 -19.506 1.00 94.62 148 PRO A N 1
ATOM 1023 C CA . PRO A 1 148 ? -1.406 6.449 -20.501 1.00 94.62 148 PRO A CA 1
ATOM 1024 C C . PRO A 1 148 ? -1.249 7.830 -19.841 1.00 94.62 148 PRO A C 1
ATOM 1026 O O . PRO A 1 148 ? -1.774 8.057 -18.743 1.00 94.62 148 PRO A O 1
ATOM 1029 N N . PRO A 1 149 ? -0.553 8.783 -20.489 1.00 93.50 149 PRO A N 1
ATOM 1030 C CA . PRO A 1 149 ? -0.319 10.116 -19.933 1.00 93.50 149 PRO A CA 1
ATOM 1031 C C . PRO A 1 149 ? -1.591 10.804 -19.425 1.00 93.50 149 PRO A C 1
ATOM 1033 O O . PRO A 1 149 ? -1.577 11.377 -18.343 1.00 93.50 149 PRO A O 1
ATOM 1036 N N . GLU A 1 150 ? -2.704 10.670 -20.147 1.00 94.00 150 GLU A N 1
ATOM 1037 C CA . GLU A 1 150 ? -3.992 11.259 -19.779 1.00 94.00 150 GLU A CA 1
ATOM 1038 C C . GLU A 1 150 ? -4.570 10.645 -18.491 1.00 94.00 150 GLU A C 1
ATOM 1040 O O . GLU A 1 150 ? -5.185 11.347 -17.689 1.00 94.00 150 GLU A O 1
ATOM 1045 N N . ALA A 1 151 ? -4.359 9.345 -18.260 1.00 93.19 151 ALA A N 1
ATOM 1046 C CA . ALA A 1 151 ? -4.757 8.693 -17.012 1.00 93.19 151 ALA A CA 1
ATOM 1047 C C . ALA A 1 151 ? -3.867 9.145 -15.844 1.00 93.19 151 ALA A C 1
ATOM 1049 O O . ALA A 1 151 ? -4.357 9.358 -14.737 1.00 93.19 151 ALA A O 1
ATOM 1050 N N . LEU A 1 152 ? -2.565 9.340 -16.083 1.00 93.94 152 LEU A N 1
ATOM 1051 C CA . LEU A 1 152 ? -1.646 9.868 -15.071 1.00 93.94 152 LEU A CA 1
ATOM 1052 C C . LEU A 1 152 ? -1.956 11.326 -14.703 1.00 93.94 152 LEU A C 1
ATOM 1054 O O . LEU A 1 152 ? -1.828 11.688 -13.535 1.00 93.94 152 LEU A O 1
ATOM 1058 N N . GLU A 1 153 ? -2.400 12.143 -15.659 1.00 94.44 153 GLU A N 1
ATOM 1059 C CA . GLU A 1 153 ? -2.900 13.500 -15.398 1.00 94.44 153 GLU A CA 1
ATOM 1060 C C . GLU A 1 153 ? -4.151 13.470 -14.508 1.00 94.44 153 GLU A C 1
ATOM 1062 O O . GLU A 1 153 ? -4.199 14.171 -13.500 1.00 94.44 153 GLU A O 1
ATOM 1067 N N . GLN A 1 154 ? -5.115 12.586 -14.789 1.00 95.19 154 GLN A N 1
ATOM 1068 C CA . GLN A 1 154 ? -6.306 12.418 -13.942 1.00 95.19 154 GLN A CA 1
ATOM 1069 C C . GLN A 1 154 ? -5.954 11.963 -12.520 1.00 95.19 154 GLN A C 1
ATOM 1071 O O . GLN A 1 154 ? -6.544 12.431 -11.546 1.00 95.19 154 GLN A O 1
ATOM 1076 N N . VAL A 1 155 ? -4.965 11.077 -12.381 1.00 95.31 155 VAL A N 1
ATOM 1077 C CA . VAL A 1 155 ? -4.438 10.654 -11.076 1.00 95.31 155 VAL A CA 1
ATOM 1078 C C . VAL A 1 155 ? -3.782 11.820 -10.341 1.00 95.31 155 VAL A C 1
ATOM 1080 O O . VAL A 1 155 ? -3.992 11.968 -9.139 1.00 95.31 155 VAL A O 1
ATOM 1083 N N . ALA A 1 156 ? -3.020 12.668 -11.034 1.00 94.88 156 ALA A N 1
ATOM 1084 C CA . ALA A 1 156 ? -2.440 13.865 -10.433 1.00 94.88 156 ALA A CA 1
ATOM 1085 C C . ALA A 1 156 ? -3.536 14.830 -9.945 1.00 94.88 156 ALA A C 1
ATOM 1087 O O . ALA A 1 156 ? -3.530 15.203 -8.773 1.00 94.88 156 ALA A O 1
ATOM 1088 N N . ASP A 1 157 ? -4.540 15.126 -10.776 1.00 96.69 157 ASP A N 1
ATOM 1089 C CA . ASP A 1 157 ? -5.688 15.965 -10.401 1.00 96.69 157 ASP A CA 1
ATOM 1090 C C . ASP A 1 157 ? -6.471 15.378 -9.210 1.00 96.69 157 ASP A C 1
ATOM 1092 O O . ASP A 1 157 ? -6.985 16.100 -8.348 1.00 96.69 157 ASP A O 1
ATOM 1096 N N . ARG A 1 158 ? -6.586 14.046 -9.143 1.00 96.06 158 ARG A N 1
ATOM 1097 C CA . ARG A 1 158 ? -7.197 13.323 -8.019 1.00 96.06 158 ARG A CA 1
ATOM 1098 C C . ARG A 1 158 ? -6.394 13.501 -6.732 1.00 96.06 158 ARG A C 1
ATOM 1100 O O . ARG A 1 158 ? -6.978 13.776 -5.679 1.00 96.06 158 ARG A O 1
ATOM 1107 N N . LEU A 1 159 ? -5.073 13.350 -6.807 1.00 95.25 159 LEU A N 1
ATOM 1108 C CA . LEU A 1 159 ? -4.164 13.539 -5.677 1.00 95.25 159 LEU A CA 1
ATOM 1109 C C . LEU A 1 159 ? -4.187 14.989 -5.181 1.00 95.25 159 LEU A C 1
ATOM 1111 O O . LEU A 1 159 ? -4.273 15.198 -3.971 1.00 95.25 159 LEU A O 1
ATOM 1115 N N . ASP A 1 160 ? -4.208 15.969 -6.085 1.00 95.75 160 ASP A N 1
ATOM 1116 C CA . ASP A 1 160 ? -4.281 17.393 -5.744 1.00 95.75 160 ASP A CA 1
ATOM 1117 C C . ASP A 1 160 ? -5.585 17.727 -5.014 1.00 95.75 160 ASP A C 1
ATOM 1119 O O . ASP A 1 160 ? -5.556 18.272 -3.909 1.00 95.75 160 ASP A O 1
ATOM 1123 N N . ARG A 1 161 ? -6.739 17.299 -5.546 1.00 96.25 161 ARG A N 1
ATOM 1124 C CA . ARG A 1 161 ? -8.036 17.463 -4.859 1.00 96.25 161 ARG A CA 1
ATOM 1125 C C . ARG A 1 161 ? -8.056 16.791 -3.487 1.00 96.25 161 ARG A C 1
ATOM 1127 O O . ARG A 1 161 ? -8.613 17.330 -2.526 1.00 96.25 161 ARG A O 1
ATOM 1134 N N . THR A 1 162 ? -7.444 15.615 -3.373 1.00 96.31 162 THR A N 1
ATOM 1135 C CA . THR A 1 162 ? -7.342 14.903 -2.093 1.00 96.31 162 THR A CA 1
ATOM 1136 C C . THR A 1 162 ? -6.465 15.674 -1.108 1.00 96.31 162 THR A C 1
ATOM 1138 O O . THR A 1 162 ? -6.839 15.820 0.058 1.00 96.31 162 THR A O 1
ATOM 1141 N N . ALA A 1 163 ? -5.341 16.229 -1.563 1.00 94.69 163 ALA A N 1
ATOM 1142 C CA . ALA A 1 163 ? -4.445 17.050 -0.757 1.00 94.69 163 ALA A CA 1
ATOM 1143 C C . ALA A 1 163 ? -5.100 18.364 -0.309 1.00 94.69 163 ALA A C 1
ATOM 1145 O O . ALA A 1 163 ? -4.949 18.753 0.849 1.00 94.69 163 ALA A O 1
ATOM 1146 N N . GLU A 1 164 ? -5.891 19.015 -1.165 1.00 95.88 164 GLU A N 1
ATOM 1147 C CA . GLU A 1 164 ? -6.670 20.205 -0.805 1.00 95.88 164 GLU A CA 1
ATOM 1148 C C . GLU A 1 164 ? -7.673 19.923 0.318 1.00 95.88 164 GLU A C 1
ATOM 1150 O O . GLU A 1 164 ? -7.863 20.768 1.188 1.00 95.88 164 GLU A O 1
ATOM 1155 N N . ARG A 1 165 ? -8.282 18.729 0.342 1.00 95.88 165 ARG A N 1
ATOM 1156 C CA . ARG A 1 165 ? -9.230 18.299 1.387 1.00 95.88 165 ARG A CA 1
ATOM 1157 C C . ARG A 1 165 ? -8.534 17.813 2.661 1.00 95.88 165 ARG A C 1
ATOM 1159 O O . ARG A 1 165 ? -9.018 18.057 3.767 1.00 95.88 165 ARG A O 1
ATOM 1166 N N . CYS A 1 166 ? -7.406 17.122 2.517 1.00 96.88 166 CYS A N 1
ATOM 1167 C CA . CYS A 1 166 ? -6.669 16.511 3.624 1.00 96.88 166 CYS A CA 1
ATOM 1168 C C . CYS A 1 166 ? -5.608 17.432 4.231 1.00 96.88 166 CYS A C 1
ATOM 1170 O O . CYS A 1 166 ? -5.060 17.107 5.285 1.00 96.88 166 CYS A O 1
ATOM 1172 N N . GLY A 1 167 ? -5.319 18.575 3.611 1.00 93.06 167 GLY A N 1
ATOM 1173 C CA . GLY A 1 167 ? -4.209 19.450 3.971 1.00 93.06 167 GLY A CA 1
ATOM 1174 C C . GLY A 1 167 ? -4.275 20.030 5.394 1.00 93.06 167 GLY A C 1
ATOM 1175 O O . GLY A 1 167 ? -5.352 20.158 5.990 1.00 93.06 167 GLY A O 1
ATOM 1176 N N . PRO A 1 168 ? -3.124 20.434 5.965 1.00 92.12 168 PRO A N 1
ATOM 1177 C CA . PRO A 1 168 ? -3.021 20.848 7.367 1.00 92.12 168 PRO A CA 1
ATOM 1178 C C . PRO A 1 168 ? -3.810 22.119 7.687 1.00 92.12 168 PRO A C 1
ATOM 1180 O O . PRO A 1 168 ? -4.273 22.271 8.819 1.00 92.12 168 PRO A O 1
ATOM 1183 N N . ALA A 1 169 ? -4.012 22.996 6.700 1.00 92.19 169 ALA A N 1
ATOM 1184 C CA . ALA A 1 169 ? -4.798 24.221 6.837 1.00 92.19 169 ALA A CA 1
ATOM 1185 C C . ALA A 1 169 ? -6.316 23.970 6.935 1.00 92.19 169 ALA A C 1
ATOM 1187 O O . ALA A 1 169 ? -7.052 24.850 7.378 1.00 92.19 169 ALA A O 1
ATOM 1188 N N . ILE A 1 170 ? -6.794 22.781 6.552 1.00 93.75 170 ILE A N 1
ATOM 1189 C CA . ILE A 1 170 ? -8.219 22.443 6.587 1.00 93.75 170 ILE A CA 1
ATOM 1190 C C . ILE A 1 170 ? -8.637 22.059 8.007 1.00 93.75 170 ILE A C 1
ATOM 1192 O O . ILE A 1 170 ? -7.957 21.280 8.682 1.00 93.75 170 ILE A O 1
ATOM 1196 N N . ALA A 1 171 ? -9.764 22.600 8.471 1.00 90.25 171 ALA A N 1
ATOM 1197 C CA . ALA A 1 171 ? -10.322 22.291 9.786 1.00 90.25 171 ALA A CA 1
ATOM 1198 C C . ALA A 1 171 ? -10.733 20.811 9.906 1.00 90.25 171 ALA A C 1
ATOM 1200 O O . ALA A 1 171 ? -11.177 20.199 8.937 1.00 90.25 171 ALA A O 1
ATOM 1201 N N . THR A 1 172 ? -10.637 20.250 11.115 1.00 86.69 172 THR A N 1
ATOM 1202 C CA . THR A 1 172 ? -10.832 18.812 11.378 1.00 86.69 172 THR A CA 1
ATOM 1203 C C . THR A 1 172 ? -12.176 18.270 10.888 1.00 86.69 172 THR A C 1
ATOM 1205 O O . THR A 1 172 ? -12.200 17.227 10.255 1.00 86.69 172 THR A O 1
ATOM 1208 N N . TYR A 1 173 ? -13.281 18.994 11.105 1.00 82.00 173 TYR A N 1
ATOM 1209 C CA . TYR A 1 173 ? -14.639 18.521 10.785 1.00 82.00 173 TYR A CA 1
ATOM 1210 C C . TYR A 1 173 ? -14.854 18.141 9.304 1.00 82.00 173 TYR A C 1
ATOM 1212 O O . TYR A 1 173 ? -15.691 17.296 9.012 1.00 82.00 173 TYR A O 1
ATOM 1220 N N . GLY A 1 174 ? -14.102 18.736 8.371 1.00 85.38 174 GLY A N 1
ATOM 1221 C CA . GLY A 1 174 ? -14.186 18.426 6.935 1.00 85.38 174 GLY A CA 1
ATOM 1222 C C . GLY A 1 174 ? -12.964 17.701 6.373 1.00 85.38 174 GLY A C 1
ATOM 1223 O O . GLY A 1 174 ? -12.913 17.444 5.173 1.00 85.38 174 GLY A O 1
ATOM 1224 N N . ASN A 1 175 ? -11.968 17.405 7.210 1.00 96.25 175 ASN A N 1
ATOM 1225 C CA . ASN A 1 175 ? -10.711 16.808 6.785 1.00 96.25 175 ASN A CA 1
ATOM 1226 C C . ASN A 1 175 ? -10.739 15.298 7.085 1.00 96.25 175 ASN A C 1
ATOM 1228 O O . ASN A 1 175 ? -10.586 14.914 8.249 1.00 96.25 175 ASN A O 1
ATOM 1232 N N . PRO A 1 176 ? -10.910 14.432 6.068 1.00 95.50 176 PRO A N 1
ATOM 1233 C CA . PRO A 1 176 ? -11.072 12.996 6.288 1.00 95.50 176 PRO A CA 1
ATOM 1234 C C . PRO A 1 176 ? -9.836 12.365 6.938 1.00 95.50 176 PRO A C 1
ATOM 1236 O O . PRO A 1 176 ? -9.971 11.501 7.798 1.00 95.50 176 PRO A O 1
ATOM 1239 N N . ALA A 1 177 ? -8.636 12.846 6.609 1.00 96.25 177 ALA A N 1
ATOM 1240 C CA . ALA A 1 177 ? -7.400 12.338 7.187 1.00 96.25 177 ALA A CA 1
ATOM 1241 C C . ALA A 1 177 ? -7.231 12.712 8.668 1.00 96.25 177 ALA A C 1
ATOM 1243 O O . ALA A 1 177 ? -6.788 11.882 9.457 1.00 96.25 177 ALA A O 1
ATOM 1244 N N . LYS A 1 178 ? -7.605 13.934 9.078 1.00 95.88 178 LYS A N 1
ATOM 1245 C CA . LYS A 1 178 ? -7.578 14.327 10.501 1.00 95.88 178 LYS A CA 1
ATOM 1246 C C . LYS A 1 178 ? -8.633 13.587 11.313 1.00 95.88 178 LYS A C 1
ATOM 1248 O O . LYS A 1 178 ? -8.350 13.202 12.443 1.00 95.88 178 LYS A O 1
ATOM 1253 N N . THR A 1 179 ? -9.821 13.388 10.744 1.00 95.44 179 THR A N 1
ATOM 1254 C CA . THR A 1 179 ? -10.867 12.569 11.364 1.00 95.44 179 THR A CA 1
ATOM 1255 C C . THR A 1 179 ? -10.373 11.143 11.565 1.00 95.44 179 THR A C 1
ATOM 1257 O O . THR A 1 179 ? -10.382 10.666 12.695 1.00 95.44 179 THR A O 1
ATOM 1260 N N . LEU A 1 180 ? -9.840 10.507 10.517 1.00 96.12 180 LEU A N 1
ATOM 1261 C CA . LEU A 1 180 ? -9.297 9.157 10.619 1.00 96.12 180 LEU A CA 1
ATOM 1262 C C . LEU A 1 180 ? -8.154 9.086 11.640 1.00 96.12 180 LEU A C 1
ATOM 1264 O O . LEU A 1 180 ? -8.148 8.207 12.489 1.00 96.12 180 LEU A O 1
ATOM 1268 N N . ALA A 1 181 ? -7.220 10.037 11.628 1.00 95.50 181 ALA A N 1
ATOM 1269 C CA . ALA A 1 181 ? -6.141 10.086 12.613 1.00 95.50 181 ALA A CA 1
ATOM 1270 C C . ALA A 1 181 ? -6.667 10.173 14.057 1.00 95.50 181 ALA A C 1
ATOM 1272 O O . ALA A 1 181 ? -6.221 9.423 14.921 1.00 95.50 181 ALA A O 1
ATOM 1273 N N . ALA A 1 182 ? -7.644 11.043 14.322 1.00 93.44 182 ALA A N 1
ATOM 1274 C CA . ALA A 1 182 ? -8.244 11.170 15.649 1.00 93.44 182 ALA A CA 1
ATOM 1275 C C . ALA A 1 182 ? -8.954 9.880 16.092 1.00 93.44 182 ALA A C 1
ATOM 1277 O O . ALA A 1 182 ? -8.897 9.511 17.261 1.00 93.44 182 ALA A O 1
ATOM 1278 N N . GLU A 1 183 ? -9.592 9.177 15.160 1.00 92.94 183 GLU A N 1
ATOM 1279 C CA . GLU A 1 183 ? -10.250 7.898 15.419 1.00 92.94 183 GLU A CA 1
ATOM 1280 C C . GLU A 1 183 ? -9.276 6.748 15.705 1.00 92.94 183 GLU A C 1
ATOM 1282 O O . GLU A 1 183 ? -9.667 5.773 16.350 1.00 92.94 183 GLU A O 1
ATOM 1287 N N . LEU A 1 184 ? -8.031 6.853 15.227 1.00 94.44 184 LEU A N 1
ATOM 1288 C CA . LEU A 1 184 ? -7.025 5.799 15.342 1.00 94.44 184 LEU A CA 1
ATOM 1289 C C . LEU A 1 184 ? -6.065 5.951 16.527 1.00 94.44 184 LEU A C 1
ATOM 1291 O O . LEU A 1 184 ? -5.484 4.942 16.923 1.00 94.44 184 LEU A O 1
ATOM 1295 N N . ALA A 1 185 ? -5.914 7.155 17.088 1.00 89.69 185 ALA A N 1
ATOM 1296 C CA . ALA A 1 185 ? -4.856 7.512 18.044 1.00 89.69 185 ALA A CA 1
ATOM 1297 C C . ALA A 1 185 ? -4.715 6.567 19.255 1.00 89.69 185 ALA A C 1
ATOM 1299 O O . ALA A 1 185 ? -3.594 6.319 19.685 1.00 89.69 185 ALA A O 1
ATOM 1300 N N . ASP A 1 186 ? -5.819 5.984 19.734 1.00 84.94 186 ASP A N 1
ATOM 1301 C CA . ASP A 1 186 ? -5.854 5.068 20.887 1.00 84.94 186 ASP A CA 1
ATOM 1302 C C . ASP A 1 186 ? -6.518 3.719 20.551 1.00 84.94 186 ASP A C 1
ATOM 1304 O O . ASP A 1 186 ? -7.169 3.079 21.384 1.00 84.94 186 ASP A O 1
ATOM 1308 N N . SER A 1 187 ? -6.404 3.289 19.295 1.00 92.25 187 SER A N 1
ATOM 1309 C CA . SER A 1 187 ? -7.039 2.065 18.798 1.00 92.25 187 SER A CA 1
ATOM 1310 C C . SER A 1 187 ? -6.025 1.040 18.295 1.00 92.25 187 SER A C 1
ATOM 1312 O O . SER A 1 187 ? -4.881 1.369 17.994 1.00 92.25 187 SER A O 1
ATOM 1314 N N . LEU A 1 188 ? -6.468 -0.212 18.175 1.00 95.19 188 LEU A N 1
ATOM 1315 C CA . LEU A 1 188 ? -5.832 -1.237 17.354 1.00 95.19 188 LEU A CA 1
ATOM 1316 C C . LEU A 1 188 ? -6.549 -1.263 15.989 1.00 95.19 188 LEU A C 1
ATOM 1318 O O . LEU A 1 188 ? -7.644 -1.831 15.901 1.00 95.19 188 LEU A O 1
ATOM 1322 N N . PRO A 1 189 ? -5.981 -0.668 14.925 1.00 97.31 189 PRO A N 1
ATOM 1323 C CA . PRO A 1 189 ? -6.614 -0.619 13.619 1.00 97.31 189 PRO A CA 1
ATOM 1324 C C . PRO A 1 189 ? -6.589 -1.996 12.954 1.00 97.31 189 PRO A C 1
ATOM 1326 O O . PRO A 1 189 ? -5.533 -2.606 12.752 1.00 97.31 189 PRO A O 1
ATOM 1329 N N . LEU A 1 190 ? -7.771 -2.464 12.573 1.00 98.12 190 LEU A N 1
ATOM 1330 C CA . LEU A 1 190 ? -7.992 -3.639 11.745 1.00 98.12 190 LEU A CA 1
ATOM 1331 C C . LEU A 1 190 ? -8.365 -3.147 10.345 1.00 98.12 190 LEU A C 1
ATOM 1333 O O . LEU A 1 190 ? -9.514 -2.788 10.088 1.00 98.12 190 LEU A O 1
ATOM 1337 N N . ILE A 1 191 ? -7.376 -3.076 9.457 1.00 98.44 191 ILE A N 1
ATOM 1338 C CA . ILE A 1 191 ? -7.530 -2.567 8.096 1.00 98.44 191 ILE A CA 1
ATOM 1339 C C . ILE A 1 191 ? -8.137 -3.673 7.231 1.00 98.44 191 ILE A C 1
ATOM 1341 O O . ILE A 1 191 ? -7.458 -4.621 6.833 1.00 98.44 191 ILE A O 1
ATOM 1345 N N . TRP A 1 192 ? -9.435 -3.576 6.982 1.00 98.38 192 TRP A N 1
ATOM 1346 C CA . TRP A 1 192 ? -10.169 -4.479 6.107 1.00 98.38 192 TRP A CA 1
ATOM 1347 C C . TRP A 1 192 ? -10.233 -3.887 4.710 1.00 98.38 192 TRP A C 1
ATOM 1349 O O . TRP A 1 192 ? -10.448 -2.691 4.546 1.00 98.38 192 TRP A O 1
ATOM 1359 N N . THR A 1 193 ? -10.019 -4.718 3.701 1.00 97.12 193 THR A N 1
ATOM 1360 C CA . THR A 1 193 ? -9.925 -4.263 2.310 1.00 97.12 193 THR A CA 1
ATOM 1361 C C . THR A 1 193 ? -10.840 -5.085 1.415 1.00 97.12 193 THR A C 1
ATOM 1363 O O . THR A 1 193 ? -10.958 -6.295 1.593 1.00 97.12 193 THR A O 1
ATOM 1366 N N . GLU A 1 194 ? -11.504 -4.432 0.468 1.00 93.75 194 GLU A N 1
ATOM 1367 C CA . GLU A 1 194 ? -12.329 -5.073 -0.559 1.00 93.75 194 GLU A CA 1
ATOM 1368 C C . GLU A 1 194 ? -12.148 -4.330 -1.887 1.00 93.75 194 GLU A C 1
ATOM 1370 O O . GLU A 1 194 ? -12.195 -3.103 -1.914 1.00 93.75 194 GLU A O 1
ATOM 1375 N N . GLY A 1 195 ? -11.939 -5.061 -2.980 1.00 88.69 195 GLY A N 1
ATOM 1376 C CA . GLY A 1 195 ? -11.671 -4.476 -4.297 1.00 88.69 195 GLY A CA 1
ATOM 1377 C C . GLY A 1 195 ? -10.292 -4.842 -4.848 1.00 88.69 195 GLY A C 1
ATOM 1378 O O . GLY A 1 195 ? -9.485 -5.477 -4.167 1.00 88.69 195 GLY A O 1
ATOM 1379 N N . GLU A 1 196 ? -10.035 -4.485 -6.105 1.00 80.06 196 GLU A N 1
ATOM 1380 C CA . GLU A 1 196 ? -8.833 -4.925 -6.836 1.00 80.06 196 GLU A CA 1
ATOM 1381 C C . GLU A 1 196 ? -7.557 -4.209 -6.362 1.00 80.06 196 GLU A C 1
ATOM 1383 O O . GLU A 1 196 ? -6.463 -4.770 -6.412 1.00 80.06 196 GLU A O 1
ATOM 1388 N N . SER A 1 197 ? -7.690 -2.974 -5.885 1.00 82.00 197 SER A N 1
ATOM 1389 C CA . SER A 1 197 ? -6.588 -2.071 -5.534 1.00 82.00 197 SER A CA 1
ATOM 1390 C C . SER A 1 197 ? -6.521 -1.751 -4.032 1.00 82.00 197 SER A C 1
ATOM 1392 O O . SER A 1 197 ? -5.473 -1.334 -3.532 1.00 82.00 197 SER A O 1
ATOM 1394 N N . ALA A 1 198 ? -7.597 -1.995 -3.280 1.00 93.12 198 ALA A N 1
ATOM 1395 C CA . ALA A 1 198 ? -7.683 -1.714 -1.850 1.00 93.12 198 ALA A CA 1
ATOM 1396 C C . ALA A 1 198 ? -6.711 -2.558 -1.003 1.00 93.12 198 ALA A C 1
ATOM 1398 O O . ALA A 1 198 ? -6.151 -2.048 -0.032 1.00 93.12 198 ALA A O 1
ATOM 1399 N N . GLY A 1 199 ? -6.466 -3.823 -1.372 1.00 94.44 199 GLY A N 1
ATOM 1400 C CA . GLY A 1 199 ? -5.584 -4.743 -0.635 1.00 94.44 199 GLY A CA 1
ATOM 1401 C C . GLY A 1 199 ? -4.159 -4.200 -0.426 1.00 94.44 199 GLY A C 1
ATOM 1402 O O . GLY A 1 199 ? -3.727 -4.029 0.723 1.00 94.44 199 GLY A O 1
ATOM 1403 N N . PRO A 1 200 ? -3.419 -3.867 -1.505 1.00 94.19 200 PRO A N 1
ATOM 1404 C CA . PRO A 1 200 ? -2.118 -3.200 -1.412 1.00 94.19 200 PRO A CA 1
ATOM 1405 C C . PRO A 1 200 ? -2.146 -1.890 -0.618 1.00 94.19 200 PRO A C 1
ATOM 1407 O O . PRO A 1 200 ? -1.249 -1.655 0.195 1.00 94.19 200 PRO A O 1
ATOM 1410 N N . ALA A 1 201 ? -3.171 -1.052 -0.814 1.00 95.50 201 ALA A N 1
ATOM 1411 C CA . ALA A 1 201 ? -3.306 0.209 -0.087 1.00 95.50 201 ALA A CA 1
ATOM 1412 C C . ALA A 1 201 ? -3.439 -0.025 1.427 1.00 95.50 201 ALA A C 1
ATOM 1414 O O . ALA A 1 201 ? -2.747 0.622 2.211 1.00 95.50 201 ALA A O 1
ATOM 1415 N N . GLY A 1 202 ? -4.245 -1.005 1.846 1.00 96.69 202 GLY A N 1
ATOM 1416 C CA . GLY A 1 202 ? -4.431 -1.345 3.256 1.00 96.69 202 GLY A CA 1
ATOM 1417 C C . GLY A 1 202 ? -3.187 -1.937 3.916 1.00 96.69 202 GLY A C 1
ATOM 1418 O O . GLY A 1 202 ? -2.828 -1.527 5.022 1.00 96.69 202 GLY A O 1
ATOM 1419 N N . ARG A 1 203 ? -2.466 -2.841 3.234 1.00 95.88 203 ARG A N 1
ATOM 1420 C CA . ARG A 1 203 ? -1.175 -3.356 3.734 1.00 95.88 203 ARG A CA 1
ATOM 1421 C C . ARG A 1 203 ? -0.148 -2.244 3.892 1.00 95.88 203 ARG A C 1
ATOM 1423 O O . ARG A 1 203 ? 0.569 -2.204 4.891 1.00 95.88 203 ARG A O 1
ATOM 1430 N N . ARG A 1 204 ? -0.094 -1.328 2.925 1.00 94.31 204 ARG A N 1
ATOM 1431 C CA . ARG A 1 204 ? 0.796 -0.175 3.000 1.00 94.31 204 ARG A CA 1
ATOM 1432 C C . ARG A 1 204 ? 0.395 0.761 4.136 1.00 94.31 204 ARG A C 1
ATOM 1434 O O . ARG A 1 204 ? 1.271 1.205 4.865 1.00 94.31 204 ARG A O 1
ATOM 1441 N N . PHE A 1 205 ? -0.896 1.021 4.328 1.00 96.12 205 PHE A N 1
ATOM 1442 C CA . PHE A 1 205 ? -1.362 1.852 5.433 1.00 96.12 205 PHE A CA 1
ATOM 1443 C C . PHE A 1 205 ? -0.942 1.270 6.788 1.00 96.12 205 PHE A C 1
ATOM 1445 O O . PHE A 1 205 ? -0.361 1.985 7.599 1.00 96.12 205 PHE A O 1
ATOM 1452 N N . ALA A 1 206 ? -1.121 -0.038 6.998 1.00 96.62 206 ALA A N 1
ATOM 1453 C CA . ALA A 1 206 ? -0.656 -0.704 8.214 1.00 96.62 206 ALA A CA 1
ATOM 1454 C C . ALA A 1 206 ? 0.868 -0.581 8.412 1.00 96.62 206 ALA A C 1
ATOM 1456 O O . ALA A 1 206 ? 1.328 -0.316 9.522 1.00 96.62 206 ALA A O 1
ATOM 1457 N N . ALA A 1 207 ? 1.652 -0.719 7.337 1.00 93.38 207 ALA A N 1
ATOM 1458 C CA . ALA A 1 207 ? 3.101 -0.545 7.389 1.00 93.38 207 ALA A CA 1
ATOM 1459 C C . ALA A 1 207 ? 3.507 0.895 7.752 1.00 93.38 207 ALA A C 1
ATOM 1461 O O . ALA A 1 207 ? 4.357 1.094 8.615 1.00 93.38 207 ALA A O 1
ATOM 1462 N N . VAL A 1 208 ? 2.867 1.898 7.147 1.00 92.19 208 VAL A N 1
ATOM 1463 C CA . VAL A 1 208 ? 3.165 3.317 7.395 1.00 92.19 208 VAL A CA 1
ATOM 1464 C C . VAL A 1 208 ? 2.720 3.757 8.794 1.00 92.19 208 VAL A C 1
ATOM 1466 O O . VAL A 1 208 ? 3.419 4.544 9.428 1.00 92.19 208 VAL A O 1
ATOM 1469 N N . LEU A 1 209 ? 1.617 3.221 9.328 1.00 93.19 209 LEU A N 1
ATOM 1470 C CA . LEU A 1 209 ? 1.229 3.434 10.729 1.00 93.19 209 LEU A CA 1
ATOM 1471 C C . LEU A 1 209 ? 2.311 2.937 11.698 1.00 93.19 209 LEU A C 1
ATOM 1473 O O . LEU A 1 209 ? 2.674 3.654 12.633 1.00 93.19 209 LEU A O 1
ATOM 1477 N N . ALA A 1 210 ? 2.868 1.751 11.442 1.00 91.62 210 ALA A N 1
ATOM 1478 C CA . ALA A 1 210 ? 3.939 1.195 12.259 1.00 91.62 210 ALA A CA 1
ATOM 1479 C C . ALA A 1 210 ? 5.243 2.001 12.131 1.00 91.62 210 ALA A C 1
ATOM 1481 O O . ALA A 1 210 ? 5.893 2.274 13.137 1.00 91.62 210 ALA A O 1
ATOM 1482 N N . GLU A 1 211 ? 5.618 2.405 10.915 1.00 88.00 211 GLU A N 1
ATOM 1483 C CA . GLU A 1 211 ? 6.883 3.103 10.663 1.00 88.00 211 GLU A CA 1
ATOM 1484 C C . GLU A 1 211 ? 6.879 4.576 11.081 1.00 88.00 211 GLU A C 1
ATOM 1486 O O . GLU A 1 211 ? 7.884 5.056 11.602 1.00 88.00 211 GLU A O 1
ATOM 1491 N N . LE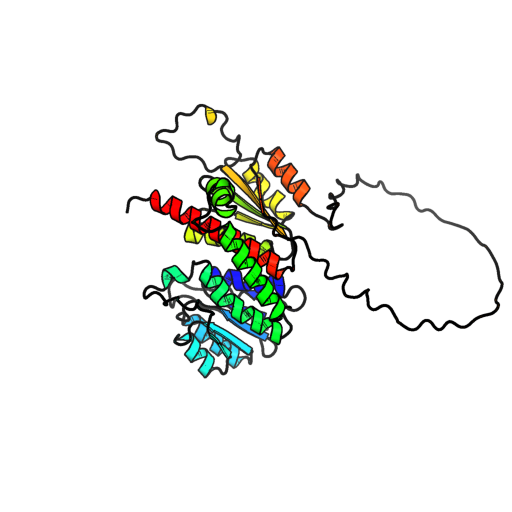U A 1 212 ? 5.777 5.303 10.864 1.00 87.19 212 LEU A N 1
ATOM 1492 C CA . LEU A 1 212 ? 5.711 6.740 11.147 1.00 87.19 212 LEU A CA 1
ATOM 1493 C C . LEU A 1 212 ? 5.114 7.050 12.515 1.00 87.19 212 LEU A C 1
ATOM 1495 O O . LEU A 1 212 ? 5.623 7.922 13.216 1.00 87.19 212 LEU A O 1
ATOM 1499 N N . ALA A 1 213 ? 4.019 6.383 12.883 1.00 87.75 213 ALA A N 1
ATOM 1500 C CA . ALA A 1 213 ? 3.289 6.678 14.114 1.00 87.75 213 ALA A CA 1
ATOM 1501 C C . ALA A 1 213 ? 3.644 5.728 15.268 1.00 87.75 213 ALA A C 1
ATOM 1503 O O . ALA A 1 213 ? 3.252 5.995 16.403 1.00 87.75 213 ALA A O 1
ATOM 1504 N N . GLY A 1 214 ? 4.378 4.639 14.998 1.00 89.38 214 GLY A N 1
ATOM 1505 C CA . GLY A 1 214 ? 4.650 3.586 15.980 1.00 89.38 214 GLY A CA 1
ATOM 1506 C C . GLY A 1 214 ? 3.400 2.792 16.369 1.00 89.38 214 GLY A C 1
ATOM 1507 O O . GLY A 1 214 ? 3.382 2.153 17.420 1.00 89.38 214 GLY A O 1
ATOM 1508 N N . LEU A 1 215 ? 2.345 2.859 15.552 1.00 90.81 215 LEU A N 1
ATOM 1509 C CA . LEU A 1 215 ? 1.021 2.351 15.890 1.00 90.81 215 LEU A CA 1
ATOM 1510 C C . LEU A 1 215 ? 0.820 0.966 15.251 1.00 90.81 215 LEU A C 1
ATOM 1512 O O . LEU A 1 215 ? 0.932 0.841 14.028 1.00 90.81 215 LEU A O 1
ATOM 1516 N N . PRO A 1 216 ? 0.564 -0.095 16.041 1.00 93.81 216 PRO A N 1
ATOM 1517 C CA . PRO A 1 216 ? 0.387 -1.438 15.500 1.00 93.81 216 PRO A CA 1
ATOM 1518 C C . PRO A 1 216 ? -0.931 -1.523 14.736 1.00 93.81 216 PRO A C 1
ATOM 1520 O O . PRO A 1 216 ? -1.961 -1.117 15.259 1.00 93.81 216 PRO A O 1
ATOM 1523 N N . ALA A 1 217 ? -0.918 -2.101 13.537 1.00 96.44 217 ALA A N 1
ATOM 1524 C CA . ALA A 1 217 ? -2.114 -2.310 12.726 1.00 96.44 217 ALA A CA 1
ATOM 1525 C C . ALA A 1 217 ? -2.059 -3.665 12.012 1.00 96.44 217 ALA A C 1
ATOM 1527 O O . ALA A 1 217 ? -0.981 -4.159 11.674 1.00 96.44 217 ALA A O 1
ATOM 1528 N N . LEU A 1 218 ? -3.226 -4.261 11.769 1.00 97.81 218 LEU A N 1
ATOM 1529 C CA . LEU A 1 218 ? -3.358 -5.537 11.066 1.00 97.81 218 LEU A CA 1
ATOM 1530 C C . LEU A 1 218 ? -4.186 -5.340 9.803 1.00 97.81 218 LEU A C 1
ATOM 1532 O O . LEU A 1 218 ? -5.312 -4.858 9.880 1.00 97.81 218 LEU A O 1
ATOM 1536 N N . ALA A 1 219 ? -3.643 -5.732 8.653 1.00 97.94 219 ALA A N 1
ATOM 1537 C CA . ALA A 1 219 ? -4.335 -5.653 7.371 1.00 97.94 219 ALA A CA 1
ATOM 1538 C C . ALA A 1 219 ? -4.765 -7.042 6.890 1.00 97.94 219 ALA A C 1
ATOM 1540 O O . ALA A 1 219 ? -3.969 -7.981 6.915 1.00 97.94 219 ALA A O 1
ATOM 1541 N N . ALA A 1 220 ? -6.005 -7.153 6.419 1.00 97.75 220 ALA A N 1
ATOM 1542 C CA . ALA A 1 220 ? -6.537 -8.364 5.809 1.00 97.75 220 ALA A CA 1
ATOM 1543 C C . ALA A 1 220 ? -7.574 -8.030 4.722 1.00 97.75 220 ALA A C 1
ATOM 1545 O O . ALA A 1 220 ? -8.250 -6.999 4.767 1.00 97.75 220 ALA A O 1
ATOM 1546 N N . GLU A 1 221 ? -7.692 -8.914 3.736 1.00 96.81 221 GLU A N 1
ATOM 1547 C CA . GLU A 1 221 ? -8.645 -8.794 2.629 1.00 96.81 221 GLU A CA 1
ATOM 1548 C C . GLU A 1 221 ? -9.948 -9.521 2.972 1.00 96.81 221 GLU A C 1
ATOM 1550 O O . GLU A 1 221 ? -9.942 -10.609 3.554 1.00 96.81 221 GLU A O 1
ATOM 1555 N N . LEU A 1 222 ? -11.084 -8.912 2.644 1.00 96.44 222 LEU A N 1
ATOM 1556 C CA . LEU A 1 222 ? -12.388 -9.549 2.771 1.00 96.44 222 LEU A CA 1
ATOM 1557 C C . LEU A 1 222 ? -12.567 -10.621 1.678 1.00 96.44 222 LEU A C 1
ATOM 1559 O O . LEU A 1 222 ? -12.098 -10.433 0.557 1.00 96.44 222 LEU A O 1
ATOM 1563 N N . PRO A 1 223 ? -13.253 -11.745 1.975 1.00 95.44 223 PRO A N 1
ATOM 1564 C CA . PRO A 1 223 ? -13.955 -12.062 3.226 1.00 95.44 223 PRO A CA 1
ATOM 1565 C C . PRO A 1 223 ? -13.069 -12.652 4.341 1.00 95.44 223 PRO A C 1
ATOM 1567 O O . PRO A 1 223 ? -13.521 -12.739 5.482 1.00 95.44 223 PRO A O 1
ATOM 1570 N N . GLU A 1 224 ? -11.826 -13.041 4.048 1.00 96.75 224 GLU A N 1
ATOM 1571 C CA . GLU A 1 224 ? -10.936 -13.757 4.982 1.00 96.75 224 GLU A CA 1
ATOM 1572 C C . GLU A 1 224 ? -10.558 -12.939 6.228 1.00 96.75 224 GLU A C 1
ATOM 1574 O O . GLU A 1 224 ? -10.268 -13.498 7.288 1.00 96.75 224 GLU A O 1
ATOM 1579 N N . ALA A 1 225 ? -10.637 -11.610 6.152 1.00 97.38 225 ALA A N 1
ATOM 1580 C CA . ALA A 1 225 ? -10.436 -10.730 7.298 1.00 97.38 225 ALA A CA 1
ATOM 1581 C C . ALA A 1 225 ? -11.405 -11.012 8.463 1.00 97.38 225 ALA A C 1
ATOM 1583 O O . ALA A 1 225 ? -11.031 -10.839 9.624 1.00 97.38 225 ALA A O 1
ATOM 1584 N N . MET A 1 226 ? -12.629 -11.472 8.172 1.00 96.75 226 MET A N 1
ATOM 1585 C CA . MET A 1 226 ? -13.654 -11.747 9.185 1.00 96.75 226 MET A CA 1
ATOM 1586 C C . MET A 1 226 ? -13.241 -12.879 10.143 1.00 96.75 226 MET A C 1
ATOM 1588 O O . MET A 1 226 ? -13.162 -12.627 11.347 1.00 96.75 226 MET A O 1
ATOM 1592 N N . PRO A 1 227 ? -12.928 -14.107 9.677 1.00 96.69 227 PRO A N 1
ATOM 1593 C CA . PRO A 1 227 ? -12.420 -15.148 10.565 1.00 96.69 227 PRO A CA 1
ATOM 1594 C C . PRO A 1 227 ? -11.016 -14.835 11.100 1.00 96.69 227 PRO A C 1
ATOM 1596 O O . PRO A 1 227 ? -10.738 -15.154 12.255 1.00 96.69 227 PRO A O 1
ATOM 1599 N N . ALA A 1 228 ? -10.147 -14.183 10.316 1.00 96.44 228 ALA A N 1
ATOM 1600 C CA . ALA A 1 228 ? -8.783 -13.869 10.746 1.00 96.44 228 ALA A CA 1
ATOM 1601 C C . ALA A 1 228 ? -8.741 -12.908 11.945 1.00 96.44 228 ALA A C 1
ATOM 1603 O O . ALA A 1 228 ? -7.908 -13.071 12.836 1.00 96.44 228 ALA A O 1
ATOM 1604 N N . HIS A 1 229 ? -9.638 -11.918 11.989 1.00 96.94 229 HIS A N 1
ATOM 1605 C CA . HIS A 1 229 ? -9.687 -10.921 13.062 1.00 96.94 229 HIS A CA 1
ATOM 1606 C C . HIS A 1 229 ? -10.836 -11.145 14.060 1.00 96.94 229 HIS A C 1
ATOM 1608 O O . HIS A 1 229 ? -10.895 -10.451 15.071 1.00 96.94 229 HIS A O 1
ATOM 1614 N N . GLY A 1 230 ? -11.723 -12.124 13.847 1.00 94.00 230 GLY A N 1
ATOM 1615 C CA . GLY A 1 230 ? -12.915 -12.333 14.682 1.00 94.00 230 GLY A CA 1
ATOM 1616 C C . GLY A 1 230 ? -12.623 -12.528 16.176 1.00 94.00 230 GLY A C 1
ATOM 1617 O O . GLY A 1 230 ? -13.341 -12.000 17.020 1.00 94.00 230 GLY A O 1
ATOM 1618 N N . VAL A 1 231 ? -11.524 -13.205 16.528 1.00 94.06 231 VAL A N 1
ATOM 1619 C CA . VAL A 1 231 ? -11.109 -13.357 17.937 1.00 94.06 231 VAL A CA 1
ATOM 1620 C C . VAL A 1 231 ? -10.677 -12.021 18.551 1.00 94.06 231 VAL A C 1
ATOM 1622 O O . VAL A 1 231 ? -10.949 -11.779 19.723 1.00 94.06 231 VAL A O 1
ATOM 1625 N N . LEU A 1 232 ? -10.065 -11.122 17.773 1.00 93.88 232 LEU A N 1
ATOM 1626 C CA . LEU A 1 232 ? -9.689 -9.782 18.242 1.00 93.88 232 LEU A CA 1
ATOM 1627 C C . LEU A 1 232 ? -10.928 -8.922 18.527 1.00 93.88 232 LEU A C 1
ATOM 1629 O O . LEU A 1 232 ? -10.917 -8.138 19.469 1.00 93.88 232 LEU A O 1
ATOM 1633 N N . LEU A 1 233 ? -12.007 -9.112 17.759 1.00 93.00 233 LEU A N 1
ATOM 1634 C CA . LEU A 1 233 ? -13.289 -8.427 17.965 1.00 93.00 233 LEU A CA 1
ATOM 1635 C C . LEU A 1 233 ? -14.063 -8.943 19.188 1.00 93.00 233 LEU A C 1
ATOM 1637 O O . LEU A 1 233 ? -14.922 -8.241 19.715 1.00 93.00 233 LEU A O 1
ATOM 1641 N N . ALA A 1 234 ? -13.783 -10.170 19.632 1.00 89.69 234 ALA A N 1
ATOM 1642 C CA . ALA A 1 234 ? -14.475 -10.820 20.745 1.00 89.69 234 ALA A CA 1
ATOM 1643 C C . ALA A 1 234 ? -13.666 -10.858 22.056 1.00 89.69 234 ALA A C 1
ATOM 1645 O O . ALA A 1 234 ? -14.241 -11.127 23.109 1.00 89.69 234 ALA A O 1
ATOM 1646 N N . GLY A 1 235 ? -12.346 -10.658 21.985 1.00 86.81 235 GLY A N 1
ATOM 1647 C CA . GLY A 1 235 ? -11.412 -10.787 23.107 1.00 86.81 235 GLY A CA 1
ATOM 1648 C C . GLY A 1 235 ? -11.066 -9.460 23.783 1.00 86.81 235 GLY A C 1
ATOM 1649 O O . GLY A 1 235 ? -11.871 -8.535 23.812 1.00 86.81 235 GLY A O 1
ATOM 1650 N N . ASP A 1 236 ? -9.839 -9.351 24.295 1.00 86.06 236 ASP A N 1
ATOM 1651 C CA . ASP A 1 236 ? -9.383 -8.222 25.128 1.00 86.06 236 ASP A CA 1
ATOM 1652 C C . ASP A 1 236 ? -9.428 -6.855 24.420 1.00 86.06 236 ASP A C 1
ATOM 1654 O O . ASP A 1 236 ? -9.563 -5.811 25.062 1.00 86.06 236 ASP A O 1
ATOM 1658 N N . TYR A 1 237 ? -9.370 -6.853 23.086 1.00 88.06 237 TYR A N 1
ATOM 1659 C CA . TYR A 1 237 ? -9.475 -5.642 22.271 1.00 88.06 237 TYR A CA 1
ATOM 1660 C C . TYR A 1 237 ? -10.928 -5.225 21.995 1.00 88.06 237 TYR A C 1
ATOM 1662 O O . TYR A 1 237 ? -11.152 -4.145 21.450 1.00 88.06 237 TYR A O 1
ATOM 1670 N N . ALA A 1 238 ? -11.928 -6.029 22.365 1.00 86.12 238 ALA A N 1
ATOM 1671 C CA . ALA A 1 238 ? -13.332 -5.696 22.154 1.00 86.12 238 ALA A CA 1
ATOM 1672 C C . ALA A 1 238 ? -13.745 -4.464 22.973 1.00 86.12 238 ALA A C 1
ATOM 1674 O O . ALA A 1 238 ? -13.275 -4.255 24.095 1.00 86.12 238 ALA A O 1
ATOM 1675 N N . ALA A 1 239 ? -14.683 -3.672 22.445 1.00 73.31 239 ALA A N 1
ATOM 1676 C CA . ALA A 1 239 ? -15.182 -2.467 23.112 1.00 73.31 239 ALA A CA 1
ATOM 1677 C C . ALA A 1 239 ? -15.764 -2.748 24.514 1.00 73.31 239 ALA A C 1
ATOM 1679 O O . ALA A 1 239 ? -15.676 -1.902 25.398 1.00 73.31 239 ALA A O 1
ATOM 1680 N N . GLY A 1 240 ? -16.324 -3.946 24.723 1.00 67.00 240 GLY A N 1
ATOM 1681 C CA . GLY A 1 240 ? -16.907 -4.395 25.990 1.00 67.00 240 GLY A CA 1
ATOM 1682 C C . GLY A 1 240 ? -16.043 -5.362 26.804 1.00 67.00 240 GLY A C 1
ATOM 1683 O O . GLY A 1 240 ? -16.585 -6.021 27.687 1.00 67.00 240 GLY A O 1
ATOM 1684 N N . ALA A 1 241 ? -14.743 -5.503 26.512 1.00 63.97 241 ALA A N 1
ATOM 1685 C CA . ALA A 1 241 ? -13.905 -6.495 27.200 1.00 63.97 241 ALA A CA 1
ATOM 1686 C C . ALA A 1 241 ? -13.686 -6.187 28.695 1.00 63.97 241 ALA A C 1
ATOM 1688 O O . ALA A 1 241 ? -13.317 -7.076 29.457 1.00 63.97 241 ALA A O 1
ATOM 1689 N N . ASP A 1 242 ? -13.939 -4.946 29.123 1.00 66.94 242 ASP A N 1
ATOM 1690 C CA . ASP A 1 242 ? -13.914 -4.550 30.530 1.00 66.94 242 ASP A CA 1
ATOM 1691 C C . ASP A 1 242 ? -15.200 -3.769 30.882 1.00 66.94 242 ASP A C 1
ATOM 1693 O O . ASP A 1 242 ? -15.358 -2.623 30.460 1.00 66.94 242 ASP A O 1
ATOM 1697 N N . PRO A 1 243 ? -16.162 -4.377 31.599 1.00 63.03 243 PRO A N 1
ATOM 1698 C CA . PRO A 1 243 ? -17.428 -3.727 31.938 1.00 63.03 243 PRO A CA 1
ATOM 1699 C C . PRO A 1 243 ? -17.283 -2.607 32.983 1.00 63.03 243 PRO A C 1
ATOM 1701 O O . PRO A 1 243 ? -18.162 -1.750 33.068 1.00 63.03 243 PRO A O 1
ATOM 1704 N N . ASP A 1 244 ? -16.183 -2.577 33.745 1.00 62.78 244 ASP A N 1
ATOM 1705 C CA . ASP A 1 244 ? -15.927 -1.549 34.762 1.00 62.78 244 ASP A CA 1
ATOM 1706 C C . ASP A 1 244 ? -15.174 -0.335 34.192 1.00 62.78 244 ASP A C 1
ATOM 1708 O O . ASP A 1 244 ? -14.973 0.663 34.882 1.00 62.78 244 ASP A O 1
ATOM 1712 N N . ASP A 1 245 ? -14.787 -0.388 32.917 1.00 69.12 245 ASP A N 1
ATOM 1713 C CA . ASP A 1 245 ? -13.911 0.585 32.267 1.00 69.12 245 ASP A CA 1
ATOM 1714 C C . ASP A 1 245 ? -14.488 2.002 32.219 1.00 69.12 245 ASP A C 1
ATOM 1716 O O . ASP A 1 245 ? -13.776 2.986 32.404 1.00 69.12 245 ASP A O 1
ATOM 1720 N N . PHE A 1 246 ? -15.807 2.104 32.043 1.00 66.38 246 PHE A N 1
ATOM 1721 C CA . PHE A 1 246 ? -16.537 3.374 32.063 1.00 66.38 246 PHE A CA 1
ATOM 1722 C C . PHE A 1 246 ? -16.495 4.063 33.438 1.00 66.38 246 PHE A C 1
ATOM 1724 O O . PHE A 1 246 ? -16.629 5.282 33.523 1.00 66.38 246 PHE A O 1
ATOM 1731 N N . PHE A 1 247 ? -16.316 3.294 34.516 1.00 68.62 247 PHE A N 1
ATOM 1732 C CA . PHE A 1 247 ? -16.294 3.791 35.892 1.00 68.62 247 PHE A CA 1
ATOM 1733 C C . PHE A 1 247 ? -14.876 3.928 36.459 1.00 68.62 247 PHE A C 1
ATOM 1735 O O . PHE A 1 247 ? -14.726 4.378 37.598 1.00 68.62 247 PHE A O 1
ATOM 1742 N N . ARG A 1 248 ? -13.836 3.546 35.704 1.00 68.44 248 ARG A N 1
ATOM 1743 C CA . ARG A 1 248 ? -12.446 3.658 36.157 1.00 68.44 248 ARG A CA 1
ATOM 1744 C C . ARG A 1 248 ? -11.927 5.084 36.027 1.00 68.44 248 ARG A C 1
ATOM 1746 O O . ARG A 1 248 ? -11.978 5.691 34.961 1.00 68.44 248 ARG A O 1
ATOM 1753 N N . ASP A 1 249 ? -11.368 5.585 37.122 1.00 68.62 249 ASP A N 1
ATOM 1754 C CA . ASP A 1 249 ? -10.673 6.869 37.168 1.00 68.62 249 ASP A CA 1
ATOM 1755 C C . ASP A 1 249 ? -9.233 6.695 36.655 1.00 68.62 249 ASP A C 1
ATOM 1757 O O . ASP A 1 249 ? -8.315 6.350 37.400 1.00 68.62 249 ASP A O 1
ATOM 1761 N N . ARG A 1 250 ? -9.050 6.839 35.339 1.00 65.25 250 ARG A N 1
ATOM 1762 C CA . ARG A 1 250 ? -7.791 6.536 34.633 1.00 65.25 250 ARG A CA 1
ATOM 1763 C C . ARG A 1 250 ? -6.800 7.700 34.649 1.00 65.25 250 ARG A C 1
ATOM 1765 O O . ARG A 1 250 ? -6.329 8.136 33.603 1.00 65.25 250 ARG A O 1
ATOM 1772 N N . VAL A 1 251 ? -6.483 8.222 35.829 1.00 65.12 251 VAL A N 1
ATOM 1773 C CA . VAL A 1 251 ? -5.502 9.316 35.946 1.00 65.12 251 VAL A CA 1
ATOM 1774 C C . VAL A 1 251 ? -4.069 8.817 35.704 1.00 65.12 251 VAL A C 1
ATOM 1776 O O . VAL A 1 251 ? -3.278 9.539 35.105 1.00 65.12 251 VAL A O 1
ATOM 1779 N N . ASP A 1 252 ? -3.764 7.569 36.087 1.00 62.25 252 ASP A N 1
ATOM 1780 C CA . ASP A 1 252 ? -2.400 7.008 36.072 1.00 62.25 252 ASP A CA 1
ATOM 1781 C C . ASP A 1 252 ? -2.269 5.666 35.304 1.00 62.25 252 ASP A C 1
ATOM 1783 O O . ASP A 1 252 ? -1.208 5.037 35.331 1.00 62.25 252 ASP A O 1
ATOM 1787 N N . GLU A 1 253 ? -3.322 5.202 34.616 1.00 62.56 253 GLU A N 1
ATOM 1788 C CA . GLU A 1 253 ? -3.335 3.918 33.890 1.00 62.56 253 GLU A CA 1
ATOM 1789 C C . GLU A 1 253 ? -3.269 4.107 32.362 1.00 62.56 253 GLU A C 1
ATOM 1791 O O . GLU A 1 253 ? -3.995 4.944 31.820 1.00 62.56 253 GLU A O 1
ATOM 1796 N N . PRO A 1 254 ? -2.456 3.315 31.631 1.00 64.50 254 PRO A N 1
ATOM 1797 C CA . PRO A 1 254 ? -2.454 3.338 30.171 1.00 64.50 254 PRO A CA 1
ATOM 1798 C C . PRO A 1 254 ? -3.820 2.920 29.613 1.00 64.50 254 PRO A C 1
ATOM 1800 O O . PRO A 1 254 ? -4.361 1.882 30.000 1.00 64.50 254 PRO A O 1
ATOM 1803 N N . GLN A 1 255 ? -4.357 3.694 28.667 1.00 67.69 255 GLN A N 1
ATOM 1804 C CA . GLN A 1 255 ? -5.574 3.337 27.937 1.00 67.69 255 GLN A CA 1
ATOM 1805 C C . GLN A 1 255 ? -5.382 1.974 27.246 1.00 67.69 255 GLN A C 1
ATOM 1807 O O . GLN A 1 255 ? -4.442 1.783 26.472 1.00 67.69 255 GLN A O 1
ATOM 1812 N N . ALA A 1 256 ? -6.281 1.021 27.505 1.00 74.88 256 ALA A N 1
ATOM 1813 C CA . ALA A 1 256 ? -6.283 -0.248 26.787 1.00 74.88 256 ALA A CA 1
ATOM 1814 C C . ALA A 1 256 ? -6.684 -0.020 25.321 1.00 74.88 256 ALA A C 1
ATOM 1816 O O . ALA A 1 256 ? -7.728 0.581 25.050 1.00 74.88 256 ALA A O 1
ATOM 1817 N N . LEU A 1 257 ? -5.873 -0.519 24.382 1.00 85.06 257 LEU A N 1
ATOM 1818 C CA . LEU A 1 257 ? -6.186 -0.448 22.954 1.00 85.06 257 LEU A CA 1
ATOM 1819 C C . LEU A 1 257 ? -7.486 -1.200 22.669 1.00 85.06 257 LEU A C 1
ATOM 1821 O O . LEU A 1 257 ? -7.646 -2.358 23.058 1.00 85.06 257 LEU A O 1
ATOM 1825 N N . ARG A 1 258 ? -8.400 -0.554 21.946 1.00 90.81 258 ARG A N 1
ATOM 1826 C CA . ARG A 1 258 ? -9.628 -1.186 21.454 1.00 90.81 258 ARG A CA 1
ATOM 1827 C C . ARG A 1 258 ? -9.540 -1.395 19.952 1.00 90.81 258 ARG A C 1
ATOM 1829 O O . ARG A 1 258 ? -9.059 -0.520 19.234 1.00 90.81 258 ARG A O 1
ATOM 1836 N N . ALA A 1 259 ? -9.996 -2.549 19.481 1.00 95.12 259 ALA A N 1
ATOM 1837 C CA . ALA A 1 259 ? -10.096 -2.835 18.063 1.00 95.12 259 ALA A CA 1
ATOM 1838 C C . ALA A 1 259 ? -10.985 -1.782 17.392 1.00 95.12 259 ALA A C 1
ATOM 1840 O O . ALA A 1 259 ? -12.050 -1.428 17.902 1.00 95.12 259 ALA A O 1
ATOM 1841 N N . ARG A 1 260 ? -10.544 -1.296 16.235 1.00 96.38 260 ARG A N 1
ATOM 1842 C CA . ARG A 1 260 ? -11.335 -0.444 15.351 1.00 96.38 260 ARG A CA 1
ATOM 1843 C C . ARG A 1 260 ? -11.163 -0.932 13.925 1.00 96.38 260 ARG A C 1
ATOM 1845 O O . ARG A 1 260 ? -10.037 -1.079 13.460 1.00 96.38 260 ARG A O 1
ATOM 1852 N N . VAL A 1 261 ? -12.265 -1.167 13.225 1.00 98.00 261 VAL A N 1
ATOM 1853 C CA . VAL A 1 261 ? -12.216 -1.544 11.811 1.00 98.00 261 VAL A CA 1
ATOM 1854 C C . VAL A 1 261 ? -12.021 -0.291 10.964 1.00 98.00 261 VAL A C 1
ATOM 1856 O O . VAL A 1 261 ? -12.731 0.698 11.137 1.00 98.00 261 VAL A O 1
ATOM 1859 N N . VAL A 1 262 ? -11.081 -0.344 10.024 1.00 98.19 262 VAL A N 1
ATOM 1860 C CA . VAL A 1 262 ? -10.970 0.627 8.931 1.00 98.19 262 VAL A CA 1
ATOM 1861 C C . VAL A 1 262 ? -11.196 -0.129 7.636 1.00 98.19 262 VAL A C 1
ATOM 1863 O O . VAL A 1 262 ? -10.352 -0.921 7.227 1.00 98.19 262 VAL A O 1
ATOM 1866 N N . LEU A 1 263 ? -12.347 0.083 7.013 1.00 97.88 263 LEU A N 1
ATOM 1867 C CA . LEU A 1 263 ? -12.734 -0.587 5.784 1.00 97.88 263 LEU A CA 1
ATOM 1868 C C . LEU A 1 263 ? -12.367 0.291 4.584 1.00 97.88 263 LEU A C 1
ATOM 1870 O O . LEU A 1 263 ? -12.972 1.339 4.372 1.00 97.88 263 LEU A O 1
ATOM 1874 N N . LEU A 1 264 ? -11.369 -0.135 3.812 1.00 97.19 264 LEU A N 1
ATOM 1875 C CA . LEU A 1 264 ? -11.002 0.474 2.534 1.00 97.19 264 LEU A CA 1
ATOM 1876 C C . LEU A 1 264 ? -11.680 -0.306 1.413 1.00 97.19 264 LEU A C 1
ATOM 1878 O O . LEU A 1 264 ? -11.489 -1.520 1.307 1.00 97.19 264 LEU A O 1
ATOM 1882 N N . ARG A 1 265 ? -12.449 0.374 0.569 1.00 93.00 265 ARG A N 1
ATOM 1883 C CA . ARG A 1 265 ? -13.105 -0.270 -0.572 1.00 93.00 265 ARG A CA 1
ATOM 1884 C C . ARG A 1 265 ? -12.812 0.501 -1.834 1.00 93.00 265 ARG A C 1
ATOM 1886 O O . ARG A 1 265 ? -12.953 1.715 -1.828 1.00 93.00 265 ARG A O 1
ATOM 1893 N N . ASP A 1 266 ? -12.475 -0.191 -2.912 1.00 86.75 266 ASP A N 1
ATOM 1894 C CA . ASP A 1 266 ? -12.633 0.367 -4.253 1.00 86.75 266 ASP A CA 1
ATOM 1895 C C . ASP A 1 266 ? -13.818 -0.301 -4.949 1.00 86.75 266 ASP A C 1
ATOM 1897 O O . ASP A 1 266 ? -14.090 -1.491 -4.775 1.00 86.75 266 ASP A O 1
ATOM 1901 N N . ARG A 1 267 ? -14.587 0.490 -5.700 1.00 72.56 267 ARG A N 1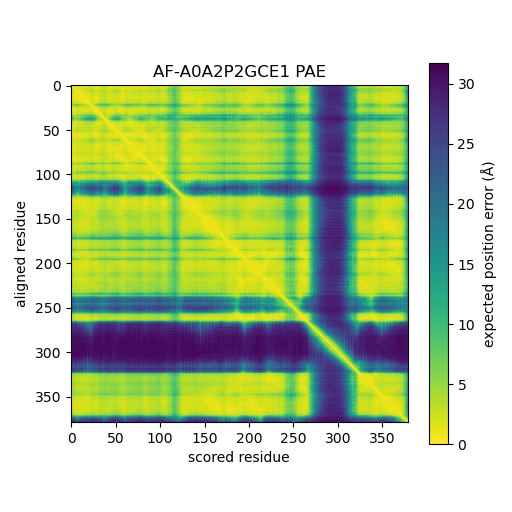
ATOM 1902 C CA . ARG A 1 267 ? -15.634 -0.063 -6.556 1.00 72.56 267 ARG A CA 1
ATOM 1903 C C . ARG A 1 267 ? -14.963 -0.551 -7.833 1.00 72.56 267 ARG A C 1
ATOM 1905 O O . ARG A 1 267 ? -14.384 0.251 -8.563 1.00 72.56 267 ARG A O 1
ATOM 1912 N N . ALA A 1 268 ? -15.069 -1.849 -8.113 1.00 54.34 268 ALA A N 1
ATOM 1913 C CA . ALA A 1 268 ? -14.563 -2.431 -9.348 1.00 54.34 268 ALA A CA 1
ATOM 1914 C C . ALA A 1 268 ? -15.159 -1.692 -10.559 1.00 54.34 268 ALA A C 1
ATOM 1916 O O . ALA A 1 268 ? -16.360 -1.780 -10.836 1.00 54.34 268 ALA A O 1
ATOM 1917 N N . THR A 1 269 ? -14.328 -0.955 -11.298 1.00 49.47 269 THR A N 1
ATOM 1918 C CA . THR A 1 269 ? -14.739 -0.387 -12.578 1.00 49.47 269 THR A CA 1
ATOM 1919 C C . THR A 1 269 ? -14.896 -1.547 -13.555 1.00 49.47 269 THR A C 1
ATOM 1921 O O . THR A 1 269 ? -13.973 -2.321 -13.798 1.00 49.47 269 THR A O 1
ATOM 1924 N N . ASN A 1 270 ? -16.103 -1.708 -14.085 1.00 37.97 270 ASN A N 1
ATOM 1925 C CA . ASN A 1 270 ? -16.502 -2.814 -14.943 1.00 37.97 270 ASN A CA 1
ATOM 1926 C C . ASN A 1 270 ? -15.598 -2.918 -16.197 1.00 37.97 270 ASN A C 1
ATOM 1928 O O . ASN A 1 270 ? -15.896 -2.312 -17.228 1.00 37.97 270 ASN A O 1
ATOM 1932 N N . ARG A 1 271 ? -14.525 -3.727 -16.142 1.00 42.62 271 ARG A N 1
ATOM 1933 C CA . ARG A 1 271 ? -13.647 -4.072 -17.286 1.00 42.62 271 ARG A CA 1
ATOM 1934 C C . ARG A 1 271 ? -14.408 -4.713 -18.464 1.00 4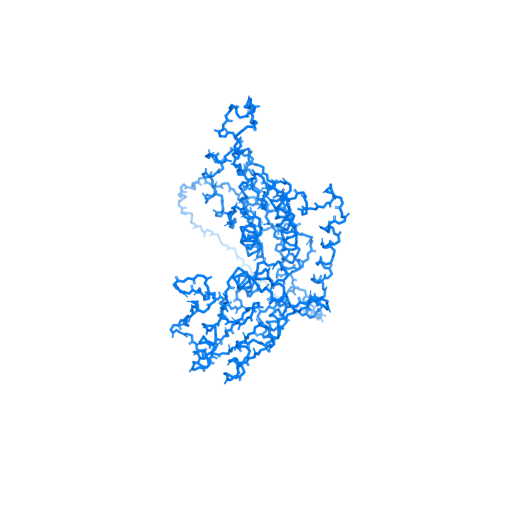2.62 271 ARG A C 1
ATOM 1936 O O . ARG A 1 271 ? -13.828 -4.911 -19.526 1.00 42.62 271 ARG A O 1
ATOM 1943 N N . GLY A 1 272 ? -15.696 -5.035 -18.302 1.00 34.06 272 GLY A N 1
ATOM 1944 C CA . GLY A 1 272 ? -16.508 -5.756 -19.283 1.00 34.06 272 GLY A CA 1
ATOM 1945 C C . GLY A 1 272 ? -17.351 -4.921 -20.255 1.00 34.06 272 GLY A C 1
ATOM 1946 O O . GLY A 1 272 ? -17.786 -5.475 -21.257 1.00 34.06 272 GLY A O 1
ATOM 1947 N N . ARG A 1 273 ? -17.600 -3.618 -20.039 1.00 34.69 273 ARG A N 1
ATOM 1948 C CA . ARG A 1 273 ? -18.537 -2.865 -20.917 1.00 34.69 273 ARG A CA 1
ATOM 1949 C C . ARG A 1 273 ? -17.915 -2.182 -22.136 1.00 34.69 273 ARG A C 1
ATOM 1951 O O . ARG A 1 273 ? -18.654 -1.770 -23.026 1.00 34.69 273 ARG A O 1
ATOM 1958 N N . ALA A 1 274 ? -16.590 -2.096 -22.231 1.00 36.56 274 ALA A N 1
ATOM 1959 C CA . ALA A 1 274 ? -15.939 -1.462 -23.381 1.00 36.56 274 ALA A CA 1
ATOM 1960 C C . ALA A 1 274 ? -15.924 -2.338 -24.652 1.00 36.56 274 ALA A C 1
ATOM 1962 O O . ALA A 1 274 ? -15.672 -1.815 -25.732 1.00 36.56 274 ALA A O 1
ATOM 1963 N N . ASN A 1 275 ? -16.227 -3.643 -24.557 1.00 34.31 275 ASN A N 1
ATOM 1964 C CA . ASN A 1 275 ? -16.113 -4.573 -25.692 1.00 34.31 275 ASN A CA 1
ATOM 1965 C C . ASN A 1 275 ? -17.451 -5.009 -26.328 1.00 34.31 275 ASN A C 1
ATOM 1967 O O . ASN A 1 275 ? -17.440 -5.796 -27.267 1.00 34.31 275 ASN A O 1
ATOM 1971 N N . GLU A 1 276 ? -18.596 -4.485 -25.869 1.00 37.59 276 GLU A N 1
ATOM 1972 C CA . GLU A 1 276 ? -19.920 -4.749 -26.478 1.00 37.59 276 GLU A CA 1
ATOM 1973 C C . GLU A 1 276 ? -20.529 -3.527 -27.191 1.00 37.59 276 GLU A C 1
ATOM 1975 O O . GLU A 1 276 ? -21.614 -3.612 -27.761 1.00 37.59 276 GLU A O 1
ATOM 1980 N N . ALA A 1 277 ? -19.818 -2.397 -27.232 1.00 36.72 277 ALA A N 1
ATOM 1981 C CA . ALA A 1 277 ? -20.244 -1.187 -27.937 1.00 36.72 277 ALA A CA 1
ATOM 1982 C C . ALA A 1 277 ? -19.410 -0.911 -29.202 1.00 36.72 277 ALA A C 1
ATOM 1984 O O . ALA A 1 277 ? -19.098 0.234 -29.511 1.00 36.72 277 ALA A O 1
ATOM 1985 N N . VAL A 1 278 ? -19.075 -1.950 -29.971 1.00 43.72 278 VAL A N 1
ATOM 1986 C CA . VAL A 1 278 ? -18.860 -1.797 -31.419 1.00 43.72 278 VAL A CA 1
ATOM 1987 C C . VAL A 1 278 ? -20.101 -2.362 -32.090 1.00 43.72 278 VAL A C 1
ATOM 1989 O O . VAL A 1 278 ? -20.170 -3.528 -32.468 1.00 43.72 278 VAL A O 1
ATOM 1992 N N . GLY A 1 279 ? -21.132 -1.518 -32.137 1.00 36.25 279 GLY A N 1
ATOM 1993 C CA . GLY A 1 279 ? -22.307 -1.753 -32.955 1.00 36.25 279 GLY A CA 1
ATOM 1994 C C . GLY A 1 279 ? -21.885 -1.802 -34.417 1.00 36.25 279 GLY A C 1
ATOM 1995 O O . GLY A 1 279 ? -21.350 -0.831 -34.946 1.00 36.25 279 GLY A O 1
ATOM 1996 N N . ASP A 1 280 ? -22.117 -2.958 -35.021 1.00 36.56 280 ASP A N 1
ATOM 1997 C CA . ASP A 1 280 ? -22.061 -3.230 -36.451 1.00 36.56 280 ASP A CA 1
ATOM 1998 C C . ASP A 1 280 ? -22.865 -2.169 -37.235 1.00 36.56 280 ASP A C 1
ATOM 2000 O O . ASP A 1 280 ? -24.089 -2.094 -37.070 1.00 36.56 280 ASP A O 1
ATOM 2004 N N . PRO A 1 281 ? -22.234 -1.304 -38.051 1.00 44.88 281 PRO A N 1
ATOM 2005 C CA . PRO A 1 281 ? -22.947 -0.341 -38.863 1.00 44.88 281 PRO A CA 1
ATOM 2006 C C . PRO A 1 281 ? -23.078 -0.884 -40.285 1.00 44.88 281 PRO A C 1
ATOM 2008 O O . PRO A 1 281 ? -22.558 -0.278 -41.209 1.00 44.88 281 PRO A O 1
ATOM 2011 N N . ASP A 1 282 ? -23.767 -2.006 -40.482 1.00 37.34 282 ASP A N 1
ATOM 2012 C CA . ASP A 1 282 ? -24.252 -2.369 -41.815 1.00 37.34 282 ASP A CA 1
ATOM 2013 C C . ASP A 1 282 ? -25.574 -3.138 -41.744 1.00 37.34 282 ASP A C 1
ATOM 2015 O O . ASP A 1 282 ? -25.687 -4.357 -41.877 1.00 37.34 282 ASP A O 1
ATOM 2019 N N . GLY A 1 283 ? -26.641 -2.356 -41.581 1.00 42.56 283 GLY A N 1
ATOM 2020 C CA . GLY A 1 283 ? -27.990 -2.789 -41.894 1.00 42.56 283 GLY A CA 1
ATOM 2021 C C . GLY A 1 283 ? -28.138 -3.031 -43.394 1.00 42.56 283 GLY A C 1
ATOM 2022 O O . GLY A 1 283 ? -28.529 -2.132 -44.132 1.00 42.56 283 GLY A O 1
ATOM 2023 N N . THR A 1 284 ? -27.911 -4.267 -43.835 1.00 39.44 284 THR A N 1
ATOM 2024 C CA . THR A 1 284 ? -28.420 -4.746 -45.126 1.00 39.44 284 THR A CA 1
ATOM 2025 C C . THR A 1 284 ? -29.029 -6.132 -44.953 1.00 39.44 284 THR A C 1
ATOM 2027 O O . THR A 1 284 ? -28.350 -7.154 -44.993 1.00 39.44 284 THR A O 1
ATOM 2030 N N . GLY A 1 285 ? -30.343 -6.175 -44.736 1.00 40.19 285 GLY A N 1
ATOM 2031 C CA . GLY A 1 285 ? -31.088 -7.428 -44.804 1.00 40.19 285 GLY A CA 1
ATOM 2032 C C . GLY A 1 285 ? -31.144 -7.970 -46.236 1.00 40.19 285 GLY A C 1
ATOM 2033 O O . GLY A 1 285 ? -31.075 -7.203 -47.199 1.00 40.19 285 GLY A O 1
ATOM 2034 N N . PRO A 1 286 ? -31.383 -9.280 -46.386 1.00 44.91 286 PRO A N 1
ATOM 2035 C CA . PRO A 1 286 ? -32.200 -9.725 -47.498 1.00 44.91 286 PRO A CA 1
ATOM 2036 C C . PRO A 1 286 ? -33.386 -10.582 -47.047 1.00 44.91 286 PRO A C 1
ATOM 2038 O O . PRO A 1 286 ? -33.349 -11.380 -46.113 1.00 44.91 286 PRO A O 1
ATOM 2041 N N . THR A 1 287 ? -34.476 -10.374 -47.769 1.00 36.81 287 THR A N 1
ATOM 2042 C CA . THR A 1 287 ? -35.771 -11.035 -47.674 1.00 36.81 287 THR A CA 1
ATOM 2043 C C . THR A 1 287 ? -35.770 -12.456 -48.257 1.00 36.81 287 THR A C 1
ATOM 2045 O O . THR A 1 287 ? -35.569 -12.609 -49.458 1.00 36.81 287 THR A O 1
ATOM 2048 N N . GLY A 1 288 ? -36.146 -13.434 -47.418 1.00 31.11 288 GLY A N 1
ATOM 2049 C CA . GLY A 1 288 ? -36.963 -14.638 -47.702 1.00 31.11 288 GLY A CA 1
ATOM 2050 C C . GLY A 1 288 ? -36.392 -15.764 -48.591 1.00 31.11 288 GLY A C 1
ATOM 2051 O O . GLY A 1 288 ? -35.316 -15.612 -49.159 1.00 31.11 288 GLY A O 1
ATOM 2052 N N . PRO A 1 289 ? -37.141 -16.873 -48.817 1.00 50.28 289 PRO A N 1
ATOM 2053 C CA . PRO A 1 289 ? -38.315 -17.383 -48.083 1.00 50.28 289 PRO A CA 1
ATOM 2054 C C . PRO A 1 289 ? -38.281 -18.913 -47.781 1.00 50.28 289 PRO A C 1
ATOM 2056 O O . PRO A 1 289 ? -37.567 -19.676 -48.418 1.00 50.28 289 PRO A O 1
ATOM 2059 N N . GLY A 1 290 ? -39.181 -19.371 -46.897 1.00 31.47 290 GLY A N 1
ATOM 2060 C CA . GLY A 1 290 ? -39.834 -20.692 -46.994 1.00 31.47 290 GLY A CA 1
ATOM 2061 C C . GLY A 1 290 ? -39.169 -21.901 -46.314 1.00 31.47 290 GLY A C 1
ATOM 2062 O O . GLY A 1 290 ? -38.072 -22.311 -46.666 1.00 31.47 290 GLY A O 1
ATOM 2063 N N . GLY A 1 291 ? -39.907 -22.553 -45.407 1.00 33.44 291 GLY A N 1
ATOM 2064 C CA . GLY A 1 291 ? -39.547 -23.874 -44.878 1.00 33.44 291 GLY A CA 1
ATOM 2065 C C . GLY A 1 291 ? -40.370 -24.294 -43.663 1.00 33.44 291 GLY A C 1
ATOM 2066 O O . GLY A 1 291 ? -39.979 -24.065 -42.528 1.00 33.44 291 GLY A O 1
ATOM 2067 N N . SER A 1 292 ? -41.533 -24.889 -43.912 1.00 38.19 292 SER A N 1
ATOM 2068 C CA . SER A 1 292 ? -42.452 -25.476 -42.931 1.00 38.19 292 SER A CA 1
ATOM 2069 C C . SER A 1 292 ? -42.022 -26.866 -42.439 1.00 38.19 292 SER A C 1
ATOM 2071 O O . SER A 1 292 ? -41.585 -27.683 -43.247 1.00 38.19 292 SER A O 1
ATOM 2073 N N . GLY A 1 293 ? -42.323 -27.176 -41.173 1.00 33.88 293 GLY A N 1
ATOM 2074 C CA . GLY A 1 293 ? -42.371 -28.530 -40.587 1.00 33.88 293 GLY A CA 1
ATOM 2075 C C . GLY A 1 293 ? -41.720 -28.531 -39.199 1.00 33.88 293 GLY A C 1
ATOM 2076 O O . GLY A 1 293 ? -40.583 -28.116 -39.077 1.00 33.88 293 GLY A O 1
ATOM 2077 N N . GLY A 1 294 ? -42.341 -28.893 -38.077 1.00 31.95 294 GLY A N 1
ATOM 2078 C CA . GLY A 1 294 ? -43.468 -29.784 -37.821 1.00 31.95 294 GLY A CA 1
ATOM 2079 C C . GLY A 1 294 ? -43.005 -30.856 -36.820 1.00 31.95 294 GLY A C 1
ATOM 2080 O O . GLY A 1 294 ? -41.993 -31.499 -37.070 1.00 31.95 294 GLY A O 1
ATOM 2081 N N . SER A 1 295 ? -43.778 -31.067 -35.742 1.00 37.94 295 SER A N 1
ATOM 2082 C CA . SER A 1 295 ? -43.645 -32.081 -34.661 1.00 37.94 295 SER A CA 1
ATOM 2083 C C . SER A 1 295 ? -42.546 -31.828 -33.606 1.00 37.94 295 SER A C 1
ATOM 2085 O O . SER A 1 295 ? -41.427 -31.486 -33.947 1.00 37.94 295 SER A O 1
ATOM 2087 N N . GLY A 1 296 ? -42.764 -31.918 -32.289 1.00 32.19 296 GLY A N 1
ATOM 2088 C CA . GLY A 1 296 ? -43.829 -32.565 -31.517 1.00 32.19 296 GLY A CA 1
ATOM 2089 C C . GLY A 1 296 ? -43.358 -33.921 -30.978 1.00 32.19 296 GLY A C 1
ATOM 2090 O O . GLY A 1 296 ? -43.416 -34.903 -31.707 1.00 32.19 296 GLY A O 1
ATOM 2091 N N . GLY A 1 297 ? -42.923 -33.980 -29.713 1.00 32.31 297 GLY A N 1
ATOM 2092 C CA . GLY A 1 297 ? -42.552 -35.231 -29.036 1.00 32.31 297 GLY A CA 1
ATOM 2093 C C . GLY A 1 297 ? -42.033 -35.029 -27.597 1.00 32.31 297 GLY A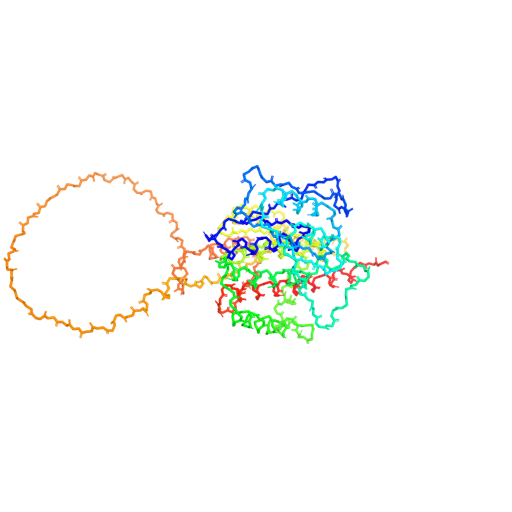 C 1
ATOM 2094 O O . GLY A 1 297 ? -41.036 -34.329 -27.443 1.00 32.31 297 GLY A O 1
ATOM 2095 N N . PRO A 1 298 ? -42.683 -35.595 -26.554 1.00 57.03 298 PRO A N 1
ATOM 2096 C CA . PRO A 1 298 ? -42.377 -35.348 -25.138 1.00 57.03 298 PRO A CA 1
ATOM 2097 C C . PRO A 1 298 ? -41.669 -36.522 -24.419 1.00 57.03 298 PRO A C 1
ATOM 2099 O O . PRO A 1 298 ? -41.627 -37.639 -24.926 1.00 57.03 298 PRO A O 1
ATOM 2102 N N . GLY A 1 299 ? -41.232 -36.272 -23.175 1.00 34.47 299 GLY A N 1
ATOM 2103 C CA . GLY A 1 299 ? -40.842 -37.279 -22.167 1.00 34.47 299 GLY A CA 1
ATOM 2104 C C . GLY A 1 299 ? -39.326 -37.496 -22.072 1.00 34.47 299 GLY A C 1
ATOM 2105 O O . GLY A 1 299 ? -38.650 -37.575 -23.083 1.00 34.47 299 GLY A O 1
ATOM 2106 N N . GLY A 1 300 ? -38.675 -37.591 -20.916 1.00 34.03 300 GLY A N 1
ATOM 2107 C CA . GLY A 1 300 ? -39.110 -37.763 -19.535 1.00 34.03 300 GLY A CA 1
ATOM 2108 C C . GLY A 1 300 ? -38.079 -38.659 -18.835 1.00 34.03 300 GLY A C 1
ATOM 2109 O O . GLY A 1 300 ? -37.748 -39.717 -19.356 1.00 34.03 300 GLY A O 1
ATOM 2110 N N . SER A 1 301 ? -37.541 -38.241 -17.688 1.00 41.47 301 SER A N 1
ATOM 2111 C CA . SER A 1 301 ? -37.158 -39.120 -16.564 1.00 41.47 301 SER A CA 1
ATOM 2112 C C . SER A 1 301 ? -36.512 -38.287 -15.456 1.00 41.47 301 SER A C 1
ATOM 2114 O O . SER A 1 301 ? -35.376 -37.834 -15.556 1.00 41.47 301 SER A O 1
ATOM 2116 N N . GLY A 1 302 ? -37.286 -38.069 -14.393 1.00 36.06 302 GLY A N 1
ATOM 2117 C CA . GLY A 1 302 ? -36.785 -37.566 -13.123 1.00 36.06 302 GLY A CA 1
ATOM 2118 C C . GLY A 1 302 ? -35.996 -38.652 -12.392 1.00 36.06 302 GLY A C 1
ATOM 2119 O O . GLY A 1 302 ? -36.468 -39.781 -12.256 1.00 36.06 302 GLY A O 1
ATOM 2120 N N . GLY A 1 303 ? -34.805 -38.291 -11.921 1.00 36.44 303 GLY A N 1
ATOM 2121 C CA . GLY A 1 303 ? -34.088 -38.991 -10.855 1.00 36.44 303 GLY A CA 1
ATOM 2122 C C . GLY A 1 303 ? -34.374 -38.326 -9.500 1.00 36.44 303 GLY A C 1
ATOM 2123 O O . GLY A 1 303 ? -34.721 -37.144 -9.472 1.00 36.44 303 GLY A O 1
ATOM 2124 N N . PRO A 1 304 ? -34.283 -39.063 -8.379 1.00 45.94 304 PRO A N 1
ATOM 2125 C CA . PRO A 1 304 ? -34.787 -38.614 -7.088 1.00 45.94 304 PRO A CA 1
ATOM 2126 C C . PRO A 1 304 ? -33.884 -37.540 -6.473 1.00 45.94 304 PRO A C 1
ATOM 2128 O O . PRO A 1 304 ? -32.660 -37.666 -6.462 1.00 45.94 304 PRO A O 1
ATOM 2131 N N . GLY A 1 305 ? -34.513 -36.491 -5.941 1.00 35.81 305 GLY A N 1
ATOM 2132 C CA . GLY A 1 305 ? -33.852 -35.428 -5.195 1.00 35.81 305 GLY A CA 1
ATOM 2133 C C . GLY A 1 305 ? -33.205 -35.958 -3.918 1.00 35.81 305 GLY A C 1
ATOM 2134 O O . GLY A 1 305 ? -33.881 -36.508 -3.047 1.00 35.81 305 GLY A O 1
ATOM 2135 N N . GLY A 1 306 ? -31.891 -35.771 -3.810 1.00 38.19 306 GLY A N 1
ATOM 2136 C CA . GLY A 1 306 ? -31.211 -35.755 -2.519 1.00 38.19 306 GLY A CA 1
ATOM 2137 C C . GLY A 1 306 ? -31.616 -34.500 -1.733 1.00 38.19 306 GLY A C 1
ATOM 2138 O O . GLY A 1 306 ? -32.012 -33.506 -2.347 1.00 38.19 306 GLY A O 1
ATOM 2139 N N . PRO A 1 307 ? -31.555 -34.521 -0.392 1.00 41.53 307 PRO A N 1
ATOM 2140 C CA . PRO A 1 307 ? -31.916 -33.363 0.411 1.00 41.53 307 PRO A CA 1
ATOM 2141 C C . PRO A 1 307 ? -30.953 -32.215 0.097 1.00 41.53 307 PRO A C 1
ATOM 2143 O O . PRO A 1 307 ? -29.765 -32.277 0.410 1.00 41.53 307 PRO A O 1
ATOM 2146 N N . THR A 1 308 ? -31.475 -31.165 -0.532 1.00 43.47 308 THR A N 1
ATOM 2147 C CA . THR A 1 308 ? -30.833 -29.856 -0.581 1.00 43.47 308 THR A CA 1
ATOM 2148 C C . THR A 1 308 ? -30.701 -29.381 0.860 1.00 43.47 308 THR A C 1
ATOM 2150 O O . THR A 1 308 ? -31.701 -29.051 1.502 1.00 43.47 308 THR A O 1
ATOM 2153 N N . GLY A 1 309 ? -29.479 -29.424 1.394 1.00 40.31 309 GLY A N 1
ATOM 2154 C CA . GLY A 1 309 ? -29.156 -28.755 2.650 1.00 40.31 309 GLY A CA 1
ATOM 2155 C C . GLY A 1 309 ? -29.539 -27.273 2.570 1.00 40.31 309 GLY A C 1
ATOM 2156 O O . GLY A 1 309 ? -29.698 -26.749 1.463 1.00 40.31 309 GLY A O 1
ATOM 2157 N N . PRO A 1 310 ? -29.733 -26.599 3.715 1.00 42.34 310 PRO A N 1
ATOM 2158 C CA . PRO A 1 310 ? -30.079 -25.189 3.714 1.00 42.34 310 PRO A CA 1
ATOM 2159 C C . PRO A 1 310 ? -29.026 -24.427 2.908 1.00 42.34 310 PRO A C 1
ATOM 2161 O O . PRO A 1 310 ? -27.830 -24.513 3.188 1.00 42.34 310 PRO A O 1
ATOM 2164 N N . ILE A 1 311 ? -29.499 -23.740 1.870 1.00 47.97 311 ILE A N 1
ATOM 2165 C CA . ILE A 1 311 ? -28.741 -22.738 1.131 1.00 47.97 311 ILE A CA 1
ATOM 2166 C C . ILE A 1 311 ? -28.228 -21.775 2.207 1.00 47.97 311 ILE A C 1
ATOM 2168 O O . ILE A 1 311 ? -29.027 -21.223 2.967 1.00 47.97 311 ILE A O 1
ATOM 2172 N N . GLY A 1 312 ? -26.902 -21.688 2.365 1.00 44.50 312 GLY A N 1
ATOM 2173 C CA . GLY A 1 312 ? -26.285 -20.710 3.263 1.00 44.50 312 GLY A CA 1
ATOM 2174 C C . GLY A 1 312 ? -26.785 -19.303 2.918 1.00 44.50 312 GLY A C 1
ATOM 2175 O O . GLY A 1 312 ? -27.293 -19.120 1.811 1.00 44.50 312 GLY A O 1
ATOM 2176 N N . PRO A 1 313 ? -26.697 -18.324 3.835 1.00 49.75 313 PRO A N 1
ATOM 2177 C CA . PRO A 1 313 ? -27.201 -16.982 3.562 1.00 49.75 313 PRO A CA 1
ATOM 2178 C C . PRO A 1 313 ? -26.628 -16.500 2.226 1.00 49.75 313 PRO A C 1
ATOM 2180 O O . PRO A 1 313 ? -25.409 -16.491 2.045 1.00 49.75 313 PRO A O 1
ATOM 2183 N N . GLU A 1 314 ? -27.515 -16.206 1.270 1.00 50.31 314 GLU A N 1
ATOM 2184 C CA . GLU A 1 314 ? -27.126 -15.670 -0.031 1.00 50.31 314 GLU A CA 1
ATOM 2185 C C . GLU A 1 314 ? -26.275 -14.430 0.233 1.00 50.31 314 GLU A C 1
ATOM 2187 O O . GLU A 1 314 ? -26.696 -13.533 0.969 1.00 50.31 314 GLU A O 1
ATOM 2192 N N . SER A 1 315 ? -25.043 -14.415 -0.284 1.00 50.12 315 SER A N 1
ATOM 2193 C CA . SER A 1 315 ? -24.159 -13.271 -0.098 1.00 50.12 315 SER A CA 1
ATOM 2194 C C . SER A 1 315 ? -24.874 -12.026 -0.627 1.00 50.12 315 SER A C 1
ATOM 2196 O O . SER A 1 315 ? -25.330 -12.051 -1.774 1.00 50.12 315 SER A O 1
ATOM 2198 N N . PRO A 1 316 ? -25.013 -10.964 0.184 1.00 52.00 316 PRO A N 1
ATOM 2199 C CA . PRO A 1 316 ? -25.723 -9.772 -0.239 1.00 52.00 316 PRO A CA 1
ATOM 2200 C C . PRO A 1 316 ? -25.024 -9.195 -1.472 1.00 52.00 316 PRO A C 1
ATOM 2202 O O . PRO A 1 316 ? -23.854 -8.818 -1.435 1.00 52.00 316 PRO A O 1
ATOM 2205 N N . VAL A 1 317 ? -25.745 -9.192 -2.590 1.00 51.81 317 VAL A N 1
ATOM 2206 C CA . VAL A 1 317 ? -25.309 -8.544 -3.825 1.00 51.81 317 VAL A CA 1
ATOM 2207 C C . VAL A 1 317 ? -25.395 -7.043 -3.593 1.00 51.81 317 VAL A C 1
ATOM 2209 O O . VAL A 1 317 ? -26.437 -6.553 -3.153 1.00 51.81 317 VAL A O 1
ATOM 2212 N N . ASP A 1 318 ? -24.314 -6.317 -3.872 1.00 52.25 318 ASP A N 1
ATOM 2213 C CA . ASP A 1 318 ? -24.331 -4.859 -3.789 1.00 52.25 318 ASP A CA 1
ATOM 2214 C C . ASP A 1 318 ? -25.335 -4.328 -4.838 1.00 52.25 318 ASP A C 1
ATOM 2216 O O . ASP A 1 318 ? -25.153 -4.580 -6.040 1.00 52.25 318 ASP A O 1
ATOM 2220 N N . PRO A 1 319 ? -26.425 -3.654 -4.413 1.00 45.28 319 PRO A N 1
ATOM 2221 C CA . PRO A 1 319 ? -27.529 -3.289 -5.297 1.00 45.28 319 PRO A CA 1
ATOM 2222 C C . PRO A 1 319 ? -27.122 -2.298 -6.397 1.00 45.28 319 PRO A C 1
ATOM 2224 O O . PRO A 1 319 ? -27.875 -2.133 -7.356 1.00 45.28 319 PRO A O 1
ATOM 2227 N N . GLU A 1 320 ? -25.945 -1.671 -6.294 1.00 49.84 320 GLU A N 1
ATOM 2228 C CA . GLU A 1 320 ? -25.452 -0.695 -7.271 1.00 49.84 320 GLU A CA 1
ATOM 2229 C C . GLU A 1 320 ? -24.496 -1.293 -8.319 1.00 49.84 320 GLU A C 1
ATOM 2231 O O . GLU A 1 320 ? -24.417 -0.776 -9.434 1.00 49.84 320 GLU A O 1
ATOM 2236 N N . THR A 1 321 ? -23.807 -2.404 -8.025 1.00 51.84 321 THR A N 1
ATOM 2237 C CA . THR A 1 321 ? -22.780 -2.984 -8.924 1.00 51.84 321 THR A CA 1
ATOM 2238 C C . THR A 1 321 ? -23.066 -4.407 -9.399 1.00 51.84 321 THR A C 1
ATOM 2240 O O . THR A 1 321 ? -22.492 -4.832 -10.403 1.00 51.84 321 THR A O 1
ATOM 2243 N N . GLY A 1 322 ? -23.947 -5.161 -8.732 1.00 51.47 322 GLY A N 1
ATOM 2244 C CA . GLY A 1 322 ? -24.215 -6.563 -9.079 1.00 51.47 322 GLY A CA 1
ATOM 2245 C C . GLY A 1 322 ? -23.053 -7.524 -8.778 1.00 51.47 322 GLY A C 1
ATOM 2246 O O . GLY A 1 322 ? -23.133 -8.702 -9.127 1.00 51.47 322 GLY A O 1
ATOM 2247 N N . ALA A 1 323 ? -21.982 -7.039 -8.140 1.00 61.16 323 ALA A N 1
ATOM 2248 C CA . ALA A 1 323 ? -20.845 -7.834 -7.693 1.00 61.16 323 ALA A CA 1
ATOM 2249 C C . ALA A 1 323 ? -21.097 -8.399 -6.284 1.00 61.16 323 ALA A C 1
ATOM 2251 O O . ALA A 1 323 ? -21.795 -7.796 -5.464 1.00 61.16 323 ALA A O 1
ATOM 2252 N N . LEU A 1 324 ? -20.524 -9.572 -6.003 1.00 74.94 324 LEU A N 1
ATOM 2253 C CA . LEU A 1 324 ? -20.532 -10.151 -4.661 1.00 74.94 324 LEU A CA 1
ATOM 2254 C C . LEU A 1 324 ? -19.657 -9.281 -3.750 1.00 74.94 324 LEU A C 1
ATOM 2256 O O . LEU A 1 324 ? -18.472 -9.112 -4.029 1.00 74.94 324 LEU A O 1
ATOM 2260 N N . SER A 1 325 ? -20.235 -8.752 -2.671 1.00 87.75 325 SER A N 1
ATOM 2261 C CA . SER A 1 325 ? -19.519 -7.972 -1.660 1.00 87.75 325 SER A CA 1
ATOM 2262 C C . SER A 1 325 ? -19.672 -8.629 -0.292 1.00 87.75 325 SER A C 1
ATOM 2264 O O . SER A 1 325 ? -20.758 -9.043 0.113 1.00 87.75 325 SER A O 1
ATOM 2266 N N . ALA A 1 326 ? -18.561 -8.726 0.430 1.00 91.94 326 ALA A N 1
ATOM 2267 C CA . ALA A 1 326 ? -18.515 -9.157 1.817 1.00 91.94 326 ALA A CA 1
ATOM 2268 C C . ALA A 1 326 ? -18.633 -7.973 2.791 1.00 91.94 326 ALA A C 1
ATOM 2270 O O . ALA A 1 326 ? -18.844 -8.197 3.983 1.00 91.94 326 ALA A O 1
ATOM 2271 N N . ALA A 1 327 ? -18.546 -6.726 2.315 1.00 92.38 327 ALA A N 1
ATOM 2272 C CA . ALA A 1 327 ? -18.641 -5.531 3.151 1.00 92.38 327 ALA A CA 1
ATOM 2273 C C . ALA A 1 327 ? -19.911 -5.462 4.023 1.00 92.38 327 ALA A C 1
ATOM 2275 O O . ALA A 1 327 ? -19.777 -5.132 5.202 1.00 92.38 327 ALA A O 1
ATOM 2276 N N . PRO A 1 328 ? -21.129 -5.808 3.551 1.00 93.69 328 PRO A N 1
ATOM 2277 C CA . PRO A 1 328 ? -22.302 -5.835 4.426 1.00 93.69 328 PRO A CA 1
ATOM 2278 C C . PRO A 1 328 ? -22.156 -6.833 5.585 1.00 93.69 328 PRO A C 1
ATOM 2280 O O . PRO A 1 328 ? -22.395 -6.470 6.733 1.00 93.69 328 PRO A O 1
ATOM 2283 N N . ALA A 1 329 ? -21.678 -8.052 5.310 1.00 94.56 329 ALA A N 1
ATOM 2284 C CA . ALA A 1 329 ? -21.438 -9.065 6.341 1.00 94.56 329 ALA A CA 1
ATOM 2285 C C . ALA A 1 329 ? -20.329 -8.637 7.320 1.00 94.56 329 ALA A C 1
ATOM 2287 O O . ALA A 1 329 ? -20.422 -8.871 8.523 1.00 94.56 329 ALA A O 1
ATOM 2288 N N . ALA A 1 330 ? -19.300 -7.954 6.818 1.00 95.19 330 ALA A N 1
ATOM 2289 C CA . ALA A 1 330 ? -18.233 -7.391 7.631 1.00 95.19 330 ALA A CA 1
ATOM 2290 C C . ALA A 1 330 ? -18.758 -6.293 8.580 1.00 95.19 330 ALA A C 1
ATOM 2292 O O . ALA A 1 330 ? -18.439 -6.301 9.770 1.00 95.19 330 ALA A O 1
ATOM 2293 N N . ARG A 1 331 ? -19.617 -5.387 8.088 1.00 95.81 331 ARG A N 1
ATOM 2294 C CA . ARG A 1 331 ? -20.292 -4.367 8.911 1.00 95.81 331 ARG A CA 1
ATOM 2295 C C . ARG A 1 331 ? -21.156 -5.005 9.993 1.00 95.81 331 ARG A C 1
ATOM 2297 O O . ARG A 1 331 ? -21.086 -4.590 11.147 1.00 95.81 331 ARG A O 1
ATOM 2304 N N . GLU A 1 332 ? -21.939 -6.023 9.636 1.00 95.56 332 GLU A N 1
ATOM 23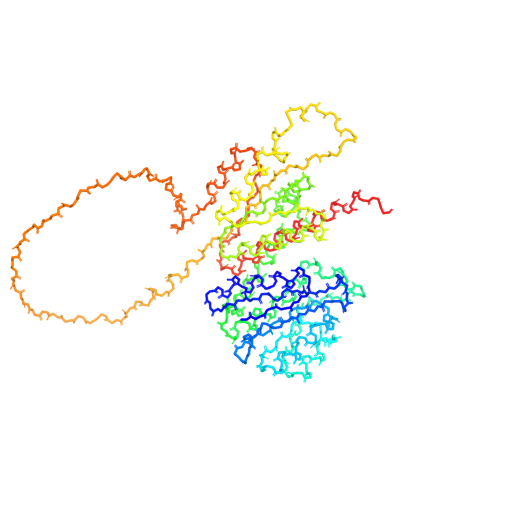05 C CA . GLU A 1 332 ? -22.759 -6.773 10.593 1.00 95.56 332 GLU A CA 1
ATOM 2306 C C . GLU A 1 332 ? -21.906 -7.439 11.677 1.00 95.56 332 GLU A C 1
ATOM 2308 O O . GLU A 1 332 ? -22.250 -7.357 12.855 1.00 95.56 332 GLU A O 1
ATOM 2313 N N . LEU A 1 333 ? -20.767 -8.035 11.308 1.00 94.88 333 LEU A N 1
ATOM 2314 C CA . LEU A 1 333 ? -19.832 -8.630 12.262 1.00 94.88 333 LEU A CA 1
ATOM 2315 C C . LEU A 1 333 ? -19.264 -7.579 13.226 1.00 94.88 333 LEU A C 1
ATOM 2317 O O . LEU A 1 333 ? -19.312 -7.771 14.441 1.00 94.88 333 LEU A O 1
ATOM 2321 N N . ALA A 1 334 ? -18.755 -6.459 12.705 1.00 94.44 334 ALA A N 1
ATOM 2322 C CA . ALA A 1 334 ? -18.215 -5.380 13.531 1.00 94.44 334 ALA A CA 1
ATOM 2323 C C . ALA A 1 334 ? -19.282 -4.824 14.491 1.00 94.44 334 ALA A C 1
ATOM 2325 O O . ALA A 1 334 ? -19.030 -4.701 15.692 1.00 94.44 334 ALA A O 1
ATOM 2326 N N . LEU A 1 335 ? -20.496 -4.579 13.987 1.00 93.31 335 LEU A N 1
ATOM 2327 C CA . LEU A 1 335 ? -21.633 -4.119 14.782 1.00 93.31 335 LEU A CA 1
ATOM 2328 C C . LEU A 1 335 ? -22.032 -5.134 15.862 1.00 93.31 335 LEU A C 1
ATOM 2330 O O . LEU A 1 335 ? -22.268 -4.743 17.004 1.00 93.31 335 LEU A O 1
ATOM 2334 N N . GLY A 1 336 ? -22.068 -6.427 15.528 1.00 92.75 336 GLY A N 1
ATOM 2335 C CA . GLY A 1 336 ? -22.380 -7.508 16.466 1.00 92.75 336 GLY A CA 1
ATOM 2336 C C . GLY A 1 336 ? -21.411 -7.583 17.651 1.00 92.75 336 GLY A C 1
ATOM 2337 O O . GLY A 1 336 ? -21.808 -7.975 18.746 1.00 92.75 336 GLY A O 1
ATOM 2338 N N . HIS A 1 337 ? -20.170 -7.133 17.455 1.00 92.12 337 HIS A N 1
ATOM 2339 C CA . HIS A 1 337 ? -19.144 -7.017 18.493 1.00 92.12 337 HIS A CA 1
ATOM 2340 C C . HIS A 1 337 ? -19.033 -5.610 19.110 1.00 92.12 337 HIS A C 1
ATOM 2342 O O . HIS A 1 337 ? -18.140 -5.364 19.921 1.00 92.12 337 HIS A O 1
ATOM 2348 N N . GLY A 1 338 ? -19.899 -4.665 18.724 1.00 91.19 338 GLY A N 1
ATOM 2349 C CA . GLY A 1 338 ? -19.819 -3.267 19.164 1.00 91.19 338 GLY A CA 1
ATOM 2350 C C . GLY A 1 338 ? -18.518 -2.568 18.754 1.00 91.19 338 GLY A C 1
ATOM 2351 O O . GLY A 1 338 ? -18.094 -1.619 19.409 1.00 91.19 338 GLY A O 1
ATOM 2352 N N . THR A 1 339 ? -17.854 -3.054 17.705 1.00 93.81 339 THR A N 1
ATOM 2353 C CA . THR A 1 339 ? -16.593 -2.502 17.207 1.00 93.81 339 THR A CA 1
ATOM 2354 C C . THR A 1 339 ? -16.872 -1.323 16.283 1.00 93.81 339 THR A C 1
ATOM 2356 O O . THR A 1 339 ? -17.658 -1.435 15.343 1.00 93.81 339 THR A O 1
ATOM 2359 N N . ALA A 1 340 ? -16.217 -0.189 16.536 1.00 94.69 340 ALA A N 1
ATOM 2360 C CA . ALA A 1 340 ? -16.338 0.987 15.682 1.00 94.69 340 ALA A CA 1
ATOM 2361 C C . ALA A 1 340 ? -15.748 0.723 14.288 1.00 94.69 340 ALA A C 1
ATOM 2363 O O . ALA A 1 340 ? -14.723 0.047 14.160 1.00 94.69 340 ALA A O 1
ATOM 2364 N N . ILE A 1 341 ? -16.381 1.294 13.263 1.00 95.75 341 ILE A N 1
ATOM 2365 C CA . ILE A 1 341 ? -15.956 1.187 11.868 1.00 95.75 341 ILE A CA 1
ATOM 2366 C C . ILE A 1 341 ? -15.765 2.580 11.256 1.00 95.75 341 ILE A C 1
ATOM 2368 O O . ILE A 1 341 ? -16.626 3.447 11.395 1.00 95.75 341 ILE A O 1
ATOM 2372 N N . SER A 1 342 ? -14.628 2.785 10.595 1.00 96.31 342 SER A N 1
ATOM 2373 C CA . SER A 1 342 ? -14.382 3.901 9.674 1.00 96.31 342 SER A CA 1
ATOM 2374 C C . SER A 1 342 ? -14.348 3.348 8.258 1.00 96.31 342 SER A C 1
ATOM 2376 O O . SER A 1 342 ? -13.692 2.335 8.021 1.00 96.31 342 SER A O 1
ATOM 2378 N N . GLU A 1 343 ? -15.012 4.003 7.313 1.00 95.50 343 GLU A N 1
ATOM 2379 C CA . GLU A 1 343 ? -15.043 3.554 5.920 1.00 95.50 343 GLU A CA 1
ATOM 2380 C C . GLU A 1 343 ? -14.412 4.600 5.008 1.00 95.50 343 GLU A C 1
ATOM 2382 O O . GLU A 1 343 ? -14.692 5.794 5.128 1.00 95.50 343 GLU A O 1
ATOM 2387 N N . LEU A 1 344 ? -13.556 4.137 4.102 1.00 95.06 344 LEU A N 1
ATOM 2388 C CA . LEU A 1 344 ? -12.984 4.933 3.031 1.00 95.06 344 LEU A CA 1
ATOM 2389 C C . LEU A 1 344 ? -13.367 4.299 1.700 1.00 95.06 344 LEU A C 1
ATOM 2391 O O . LEU A 1 344 ? -12.890 3.219 1.345 1.00 95.06 344 LEU A O 1
ATOM 2395 N N . GLU A 1 345 ? -14.218 5.010 0.974 1.00 92.81 345 GLU A N 1
ATOM 2396 C CA . GLU A 1 345 ? -14.566 4.714 -0.407 1.00 92.81 345 GLU A CA 1
ATOM 2397 C C . GLU A 1 345 ? -14.107 5.911 -1.251 1.00 92.81 345 GLU A C 1
ATOM 2399 O O . GLU A 1 345 ? -14.547 7.033 -0.976 1.00 92.81 345 GLU A O 1
ATOM 2404 N N . PRO A 1 346 ? -13.197 5.715 -2.221 1.00 92.31 346 PRO A N 1
ATOM 2405 C CA . PRO A 1 346 ? -12.769 6.780 -3.105 1.00 92.31 346 PRO A CA 1
ATOM 2406 C C . PRO A 1 346 ? -13.924 7.198 -4.016 1.00 92.31 346 PRO A C 1
ATOM 2408 O O . PRO A 1 346 ? -14.890 6.456 -4.232 1.00 92.31 346 PRO A O 1
ATOM 2411 N N . GLU A 1 347 ? -13.816 8.402 -4.564 1.00 90.69 347 GLU A N 1
ATOM 2412 C CA . GLU A 1 347 ? -14.749 8.872 -5.582 1.00 90.69 347 GLU A CA 1
ATOM 2413 C C . GLU A 1 347 ? -14.714 7.958 -6.823 1.00 90.69 347 GLU A C 1
ATOM 2415 O O . GLU A 1 347 ? -13.729 7.266 -7.093 1.00 90.69 347 GLU A O 1
ATOM 2420 N N . GLU A 1 348 ? -15.794 7.966 -7.610 1.00 86.69 348 GLU A N 1
ATOM 2421 C CA . GLU A 1 348 ? -15.835 7.209 -8.863 1.00 86.69 348 GLU A CA 1
ATOM 2422 C C . GLU A 1 348 ? -14.692 7.619 -9.804 1.00 86.69 348 GLU A C 1
ATOM 2424 O O . GLU A 1 348 ? -14.363 8.804 -9.953 1.00 86.69 348 GLU A O 1
ATOM 2429 N N . GLY A 1 349 ? -14.103 6.615 -10.449 1.00 87.25 349 GLY A N 1
ATOM 2430 C CA . GLY A 1 349 ? -12.967 6.780 -11.339 1.00 87.25 349 GLY A CA 1
ATOM 2431 C C . GLY A 1 349 ? -12.377 5.444 -11.774 1.00 87.25 349 GLY A C 1
ATOM 2432 O O . GLY A 1 349 ? -12.952 4.369 -11.568 1.00 87.25 349 GLY A O 1
ATOM 2433 N N . THR A 1 350 ? -11.211 5.526 -12.400 1.00 88.81 350 THR A N 1
ATOM 2434 C CA . THR A 1 350 ? -10.390 4.361 -12.739 1.00 88.81 350 THR A CA 1
ATOM 2435 C C . THR A 1 350 ? -9.813 3.701 -11.481 1.00 88.81 350 THR A C 1
ATOM 2437 O O . THR A 1 350 ? -9.679 4.332 -10.431 1.00 88.81 350 THR A O 1
ATOM 2440 N N . ALA A 1 351 ? -9.395 2.436 -11.590 1.00 87.94 351 ALA A N 1
ATOM 2441 C CA . ALA A 1 351 ? -8.705 1.738 -10.501 1.00 87.94 351 ALA A CA 1
ATOM 2442 C C . ALA A 1 351 ? -7.458 2.501 -10.008 1.00 87.94 351 ALA A C 1
ATOM 2444 O O . ALA A 1 351 ? -7.172 2.520 -8.813 1.00 87.94 351 ALA A O 1
ATOM 2445 N N . LEU A 1 352 ? -6.742 3.177 -10.916 1.00 92.12 352 LEU A N 1
ATOM 2446 C CA . LEU A 1 352 ? -5.549 3.949 -10.577 1.00 92.12 352 LEU A CA 1
ATOM 2447 C C . LEU A 1 352 ? -5.885 5.230 -9.795 1.00 92.12 352 LEU A C 1
ATOM 2449 O O . LEU A 1 352 ? -5.186 5.547 -8.836 1.00 92.12 352 LEU A O 1
ATOM 2453 N N . GLU A 1 353 ? -6.967 5.933 -10.148 1.00 93.56 353 GLU A N 1
ATOM 2454 C CA . GLU A 1 353 ? -7.462 7.079 -9.370 1.00 93.56 353 GLU A CA 1
ATOM 2455 C C . GLU A 1 353 ? -7.943 6.660 -7.976 1.00 93.56 353 GLU A C 1
ATOM 2457 O O . GLU A 1 353 ? -7.574 7.294 -6.988 1.00 93.56 353 GLU A O 1
ATOM 2462 N N . ALA A 1 354 ? -8.727 5.580 -7.891 1.00 92.75 354 ALA A N 1
ATOM 2463 C CA . ALA A 1 354 ? -9.241 5.049 -6.630 1.00 92.75 354 ALA A CA 1
ATOM 2464 C C . ALA A 1 354 ? -8.099 4.654 -5.682 1.00 92.75 354 ALA A C 1
ATOM 2466 O O . ALA A 1 354 ? -8.084 5.023 -4.505 1.00 92.75 354 ALA A O 1
ATOM 2467 N N . LEU A 1 355 ? -7.096 3.957 -6.220 1.00 94.06 355 LEU A N 1
ATOM 2468 C CA . LEU A 1 355 ? -5.878 3.604 -5.505 1.00 94.06 355 LEU A CA 1
ATOM 2469 C C . LEU A 1 355 ? -5.119 4.842 -5.019 1.00 94.06 355 LEU A C 1
ATOM 2471 O O . LEU A 1 355 ? -4.683 4.887 -3.868 1.00 94.06 355 LEU A O 1
ATOM 2475 N N . ALA A 1 356 ? -4.960 5.844 -5.884 1.00 94.94 356 ALA A N 1
ATOM 2476 C CA . ALA A 1 356 ? -4.252 7.071 -5.553 1.00 94.94 356 ALA A CA 1
ATOM 2477 C C . ALA A 1 356 ? -4.938 7.848 -4.419 1.00 94.94 356 ALA A C 1
ATOM 2479 O O . ALA A 1 356 ? -4.261 8.292 -3.491 1.00 94.94 356 ALA A O 1
ATOM 2480 N N . GLU A 1 357 ? -6.268 7.957 -4.450 1.00 95.81 357 GLU A N 1
ATOM 2481 C CA . GLU A 1 357 ? -7.053 8.599 -3.392 1.00 95.81 357 GLU A CA 1
ATOM 2482 C C . GLU A 1 357 ? -6.932 7.845 -2.057 1.00 95.81 357 GLU A C 1
ATOM 2484 O O . GLU A 1 357 ? -6.626 8.462 -1.033 1.00 95.81 357 GLU A O 1
ATOM 2489 N N . LEU A 1 358 ? -7.076 6.511 -2.059 1.00 96.12 358 LEU A N 1
ATOM 2490 C CA . LEU A 1 358 ? -6.903 5.687 -0.854 1.00 96.12 358 LEU A CA 1
ATOM 2491 C C . LEU A 1 358 ? -5.505 5.854 -0.242 1.00 96.12 358 LEU A C 1
ATOM 2493 O O . LEU A 1 358 ? -5.380 6.056 0.970 1.00 96.12 358 LEU A O 1
ATOM 2497 N N . LEU A 1 359 ? -4.455 5.802 -1.068 1.00 95.62 359 LEU A N 1
ATOM 2498 C CA . LEU A 1 359 ? -3.075 6.022 -0.628 1.00 95.62 359 LEU A CA 1
ATOM 2499 C C . LEU A 1 359 ? -2.897 7.419 -0.027 1.00 95.62 359 LEU A C 1
ATOM 2501 O O . LEU A 1 359 ? -2.351 7.546 1.064 1.00 95.62 359 LEU A O 1
ATOM 2505 N N . ALA A 1 360 ? -3.404 8.459 -0.690 1.00 95.75 360 ALA A N 1
ATOM 2506 C CA . ALA A 1 360 ? -3.260 9.832 -0.223 1.00 95.75 360 ALA A CA 1
ATOM 2507 C C . ALA A 1 360 ? -3.965 10.078 1.120 1.00 95.75 360 ALA A C 1
ATOM 2509 O O . ALA A 1 360 ? -3.344 10.603 2.045 1.00 95.75 360 ALA A O 1
ATOM 2510 N N . VAL A 1 361 ? -5.235 9.679 1.268 1.00 96.81 361 VAL A N 1
ATOM 2511 C CA . VAL A 1 361 ? -5.982 9.880 2.525 1.00 96.81 361 VAL A CA 1
ATOM 2512 C C . VAL A 1 361 ? -5.304 9.152 3.689 1.00 96.81 361 VAL A C 1
ATOM 2514 O O . VAL A 1 361 ? -5.131 9.730 4.766 1.00 96.81 361 VAL A O 1
ATOM 2517 N N . THR A 1 362 ? -4.894 7.899 3.474 1.00 96.25 362 THR A N 1
ATOM 2518 C CA . THR A 1 362 ? -4.244 7.083 4.510 1.00 96.25 362 THR A CA 1
ATOM 2519 C C . THR A 1 362 ? -2.849 7.596 4.874 1.00 96.25 362 THR A C 1
ATOM 2521 O O . THR A 1 362 ? -2.498 7.616 6.055 1.00 96.25 362 THR A O 1
ATOM 2524 N N . ASP A 1 363 ? -2.090 8.110 3.905 1.00 94.75 363 ASP A N 1
ATOM 2525 C CA . ASP A 1 363 ? -0.797 8.755 4.143 1.00 94.75 363 ASP A CA 1
ATOM 2526 C C . ASP A 1 363 ? -0.923 10.031 4.974 1.00 94.75 363 ASP A C 1
ATOM 2528 O O . ASP A 1 363 ? -0.199 10.201 5.958 1.00 94.75 363 ASP A O 1
ATOM 2532 N N . PHE A 1 364 ? -1.874 10.910 4.640 1.00 95.44 364 PHE A N 1
ATOM 2533 C CA . PHE A 1 364 ? -2.145 12.089 5.463 1.00 95.44 364 PHE A CA 1
ATOM 2534 C C . PHE A 1 364 ? -2.547 11.694 6.889 1.00 95.44 364 PHE A C 1
ATOM 2536 O O . PHE A 1 364 ? -2.069 12.305 7.845 1.00 95.44 364 PHE A O 1
ATOM 2543 N N . ALA A 1 365 ? -3.390 10.668 7.055 1.00 96.06 365 ALA A N 1
ATOM 2544 C CA . ALA A 1 365 ? -3.818 10.209 8.375 1.00 96.06 365 ALA A CA 1
ATOM 2545 C C . ALA A 1 365 ? -2.638 9.687 9.212 1.00 96.06 365 ALA A C 1
ATOM 2547 O O . ALA A 1 365 ? -2.498 10.061 10.378 1.00 96.06 365 ALA A O 1
ATOM 2548 N N . ALA A 1 366 ? -1.750 8.889 8.613 1.00 94.06 366 ALA A N 1
ATOM 2549 C CA . ALA A 1 366 ? -0.556 8.392 9.291 1.00 94.06 366 ALA A CA 1
ATOM 2550 C C . ALA A 1 366 ? 0.413 9.522 9.684 1.00 94.06 366 ALA A C 1
ATOM 2552 O O . ALA A 1 366 ? 0.975 9.498 10.780 1.00 94.06 366 ALA A O 1
ATOM 2553 N N . VAL A 1 367 ? 0.566 10.548 8.838 1.00 92.75 367 VAL A N 1
ATOM 2554 C CA . VAL A 1 367 ? 1.360 11.745 9.163 1.00 92.75 367 VAL A CA 1
ATOM 2555 C C . VAL A 1 367 ? 0.730 12.542 10.309 1.00 92.75 367 VAL A C 1
ATOM 2557 O O . VAL A 1 367 ? 1.438 12.999 11.201 1.00 92.75 367 VAL A O 1
ATOM 2560 N N . TYR A 1 368 ? -0.593 12.706 10.346 1.00 94.06 368 TYR A N 1
ATOM 2561 C CA . TYR A 1 368 ? -1.235 13.386 11.476 1.00 94.06 368 TYR A CA 1
ATOM 2562 C C . TYR A 1 368 ? -1.083 12.616 12.790 1.00 94.06 368 TYR A C 1
ATOM 2564 O O . TYR A 1 368 ? -0.837 13.236 13.826 1.00 94.06 368 TYR A O 1
ATOM 2572 N N . LEU A 1 369 ? -1.170 11.284 12.750 1.00 92.50 369 LEU A N 1
ATOM 2573 C CA . LEU A 1 369 ? -0.908 10.428 13.907 1.00 92.50 369 LEU A CA 1
ATOM 2574 C C . LEU A 1 369 ? 0.532 10.561 14.410 1.00 92.50 369 LEU A C 1
ATOM 2576 O O . LEU A 1 369 ? 0.738 10.709 15.613 1.00 92.50 369 LEU A O 1
ATOM 2580 N N . SER A 1 370 ? 1.522 10.565 13.511 1.00 90.62 370 SER A N 1
ATOM 2581 C CA . SER A 1 370 ? 2.929 10.706 13.908 1.00 90.62 370 SER A CA 1
ATOM 2582 C C . SER A 1 370 ? 3.234 12.072 14.525 1.00 90.62 370 SER A C 1
ATOM 2584 O O . SER A 1 370 ? 4.005 12.172 15.478 1.00 90.62 370 SER A O 1
ATOM 2586 N N . LEU A 1 371 ? 2.587 13.137 14.043 1.00 89.19 371 LEU A N 1
ATOM 2587 C CA . LEU A 1 371 ? 2.698 14.467 14.643 1.00 89.19 371 LEU A CA 1
ATOM 2588 C C . LEU A 1 371 ? 2.067 14.525 16.041 1.00 89.19 371 LEU A C 1
ATOM 2590 O O . LEU A 1 371 ? 2.613 15.182 16.929 1.00 89.19 371 LEU A O 1
ATOM 2594 N N . ALA A 1 372 ? 0.943 13.835 16.250 1.00 84.12 372 ALA A N 1
ATOM 2595 C CA . ALA A 1 372 ? 0.296 13.754 17.555 1.00 84.12 372 ALA A CA 1
ATOM 2596 C C . ALA A 1 372 ? 1.140 12.955 18.565 1.00 84.12 372 ALA A C 1
ATOM 2598 O O . ALA A 1 372 ? 1.323 13.405 19.697 1.00 84.12 372 ALA A O 1
ATOM 2599 N N . SER A 1 373 ? 1.717 11.820 18.155 1.00 74.38 373 SER A N 1
ATOM 2600 C CA . SER A 1 373 ? 2.552 10.978 19.024 1.00 74.38 373 SER A CA 1
ATOM 2601 C C . SER A 1 373 ? 3.915 11.608 19.341 1.00 74.38 373 SER A C 1
ATOM 2603 O O . SER A 1 373 ? 4.403 11.502 20.470 1.00 74.38 373 SER A O 1
ATOM 2605 N N . ALA A 1 374 ? 4.503 12.354 18.400 1.00 66.69 374 ALA A N 1
ATOM 2606 C CA . ALA A 1 374 ? 5.735 13.110 18.629 1.00 66.69 374 ALA A CA 1
ATOM 2607 C C . ALA A 1 374 ? 5.568 14.234 19.669 1.00 66.69 374 ALA A C 1
ATOM 2609 O O . ALA A 1 374 ? 6.530 14.580 20.352 1.00 66.69 374 ALA A O 1
ATOM 2610 N N . GLY A 1 375 ? 4.358 14.788 19.818 1.00 58.22 375 GLY A N 1
ATOM 2611 C CA . GLY A 1 375 ? 4.038 15.769 20.860 1.00 58.22 375 GLY A CA 1
ATOM 2612 C C . GLY A 1 375 ? 3.930 15.179 22.273 1.00 58.22 375 GLY A C 1
ATOM 2613 O O . GLY A 1 375 ? 4.064 15.917 23.247 1.00 58.22 375 GLY A O 1
ATOM 2614 N N . LEU A 1 376 ? 3.714 13.864 22.387 1.00 52.50 376 LEU A N 1
ATOM 2615 C CA . LEU A 1 376 ? 3.551 13.132 23.651 1.00 52.50 376 LEU A CA 1
ATOM 2616 C C . LEU A 1 376 ? 4.864 12.536 24.186 1.00 52.50 376 LEU A C 1
ATOM 2618 O O . LEU A 1 376 ? 4.921 12.121 25.342 1.00 52.50 376 LEU A O 1
ATOM 2622 N N . SER A 1 377 ? 5.928 12.508 23.379 1.00 37.78 377 SER A N 1
ATOM 2623 C CA . SER A 1 377 ? 7.241 12.014 23.806 1.00 37.78 377 SER A CA 1
ATOM 2624 C C . SER A 1 377 ? 8.105 13.163 24.347 1.00 37.78 377 SER A C 1
ATOM 2626 O O . SER A 1 377 ? 8.490 14.038 23.566 1.00 37.78 377 SER A O 1
ATOM 2628 N N . PRO A 1 378 ? 8.460 13.198 25.648 1.00 38.81 378 PRO A N 1
ATOM 2629 C CA . PRO A 1 378 ? 9.499 14.105 26.121 1.00 38.81 378 PRO A CA 1
ATOM 2630 C C . PRO A 1 378 ? 10.824 13.694 25.463 1.00 38.81 378 PRO A C 1
ATOM 2632 O O . PRO A 1 378 ? 11.275 12.562 25.630 1.00 38.81 378 PRO A O 1
ATOM 2635 N N . ARG A 1 379 ? 11.404 14.593 24.662 1.00 34.19 379 ARG A N 1
ATOM 2636 C CA . ARG A 1 379 ? 12.749 14.425 24.093 1.00 34.19 379 ARG A CA 1
ATOM 2637 C C . ARG A 1 379 ? 13.836 14.476 25.157 1.00 34.19 379 ARG A C 1
ATOM 2639 O O . ARG A 1 379 ? 13.701 15.309 26.083 1.00 34.19 379 ARG A O 1
#